Protein AF-0000000080795092 (afdb_homodimer)

Solvent-accessible surface area (backbone atoms only — not comparable to full-atom values): 24209 Å² total; per-residue (Å²): 120,69,74,40,40,60,33,46,75,53,90,75,28,34,38,23,46,44,68,48,33,51,50,39,53,77,69,64,60,52,69,70,40,74,45,41,33,27,57,44,81,33,35,39,29,36,26,28,31,68,43,79,53,93,51,36,25,40,26,39,65,74,44,75,43,69,64,90,68,82,43,47,47,40,33,35,39,35,36,25,30,43,61,60,73,54,49,52,52,36,51,48,53,39,48,62,68,59,46,49,32,38,32,41,24,69,41,87,54,29,87,44,83,81,89,72,58,64,72,56,48,49,50,46,48,55,45,22,26,60,38,65,42,24,56,47,52,52,70,43,79,43,57,67,89,66,61,66,57,78,56,27,41,32,55,32,78,78,30,80,75,40,39,52,60,58,53,52,60,71,45,61,85,42,64,48,37,33,40,35,40,46,14,75,75,34,69,40,72,67,55,49,46,49,37,56,77,66,64,43,47,40,23,18,79,26,90,55,59,55,56,56,49,52,49,54,52,38,52,50,33,40,52,33,56,77,54,40,37,49,67,59,120,69,74,39,39,59,32,45,74,54,92,75,28,33,38,23,45,44,69,47,32,53,49,39,54,76,68,64,60,53,67,70,40,76,44,42,33,27,57,44,81,31,35,38,28,35,25,28,31,68,42,79,55,92,51,37,24,41,28,39,64,76,44,74,43,69,65,92,70,79,44,48,44,39,32,35,39,36,37,25,30,43,62,62,74,54,48,52,52,35,52,46,53,38,51,62,69,61,46,48,34,38,32,41,20,70,42,86,52,28,88,44,82,83,88,70,57,63,70,56,48,50,49,45,49,53,45,23,27,60,37,66,42,23,56,46,53,55,71,42,80,43,56,66,89,66,60,67,57,80,55,27,41,32,54,33,78,78,29,82,74,37,37,53,62,58,53,51,59,73,45,62,85,41,66,48,38,34,40,35,38,45,12,76,75,34,71,40,72,67,56,49,46,50,38,57,77,66,64,44,47,38,22,18,80,26,90,55,58,55,54,54,48,52,49,54,52,40,52,50,33,38,52,32,55,77,55,39,39,49,68,59

Secondary structure (DSSP, 8-state):
---EEE-EEETTEEEE-HHHHHHHHHTT--TT-EEEEE-SSS-EEEEEEEEE-SS-EEEEEEEEE------SSEEEEEEE---HHHHHHHHHHHHHTT--EEEEE--TT--------HHHHHHHHHHHHHHT-SS--EEEE--GGG---TTEEEE-TT--SB-HHHHHHHTTT-SEEEEEE--TT---HHHHHHHHHTT-EEE---SS---HHHHHHHHHHHHHHHTTSS--/---EEE-EEETTEEEE-HHHHHHHHHTT--TT-EEEEE-SSS-EEEEEEEEE-SS-EEEEEEEEE------SSEEEEEEE---HHHHHHHHHHHHHTT--EEEEE--TT--------HHHHHHHHHHHHHHT-SS--EEEE--GGG---TTEEEE-TT--SB-HHHHHHHTTT-SEEEEEE--TT---HHHHHHHHHTT-EEE---SS---HHHHHHHHHHHHHHHTTSS--

Structure (mmCIF, N/CA/C/O backbone):
data_AF-0000000080795092-model_v1
#
loop_
_entity.id
_entity.type
_entity.pdbx_description
1 polymer 'Ribosomal RNA small subunit methyltransferase E'
#
loop_
_atom_site.group_PDB
_atom_site.id
_atom_site.type_symbol
_atom_site.label_atom_id
_atom_site.label_alt_id
_atom_site.label_comp_id
_atom_site.label_asym_id
_atom_site.label_entity_id
_atom_site.label_seq_id
_atom_site.pdbx_PDB_ins_code
_atom_site.Cartn_x
_atom_site.Cartn_y
_atom_site.Cartn_z
_atom_site.occupancy
_atom_site.B_iso_or_equiv
_atom_site.auth_seq_id
_atom_site.auth_comp_id
_atom_site.auth_asym_id
_atom_site.auth_atom_id
_atom_site.pdbx_PDB_model_num
ATOM 1 N N . MET A 1 1 ? -17.125 10.141 2.562 1 47.88 1 MET A N 1
ATOM 2 C CA . MET A 1 1 ? -15.766 10.375 3.055 1 47.88 1 MET A CA 1
ATOM 3 C C . MET A 1 1 ? -15.719 11.625 3.928 1 47.88 1 MET A C 1
ATOM 5 O O . MET A 1 1 ? -16.469 12.578 3.701 1 47.88 1 MET A O 1
ATOM 9 N N . PRO A 1 2 ? -15.18 11.492 5.121 1 53.53 2 PRO A N 1
ATOM 10 C CA . PRO A 1 2 ? -15.25 12.75 5.867 1 53.53 2 PRO A CA 1
ATOM 11 C C . PRO A 1 2 ? -14.742 13.945 5.059 1 53.53 2 PRO A C 1
ATOM 13 O O . PRO A 1 2 ? -13.836 13.805 4.238 1 53.53 2 PRO A O 1
ATOM 16 N N . ASN A 1 3 ? -15.617 14.695 4.551 1 72.06 3 ASN A N 1
ATOM 17 C CA . ASN A 1 3 ? -15.281 15.867 3.756 1 72.06 3 ASN A CA 1
ATOM 18 C C . ASN A 1 3 ? -14.633 16.953 4.609 1 72.06 3 ASN A C 1
ATOM 20 O O . ASN A 1 3 ? -15.281 17.938 4.973 1 72.06 3 ASN A O 1
ATOM 24 N N . THR A 1 4 ? -13.352 16.609 5.184 1 88.19 4 THR A N 1
ATOM 25 C CA . THR A 1 4 ? -12.633 17.609 5.957 1 88.19 4 THR A CA 1
ATOM 26 C C . THR A 1 4 ? -11.891 18.578 5.035 1 88.19 4 THR A C 1
ATOM 28 O O . THR A 1 4 ? -11.477 18.203 3.938 1 88.19 4 THR A O 1
ATOM 31 N N . PHE A 1 5 ? -11.836 19.828 5.445 1 93.88 5 PHE A N 1
ATOM 32 C CA . PHE A 1 5 ? -11.164 20.859 4.672 1 93.88 5 PHE A CA 1
ATOM 33 C C . PHE A 1 5 ? -9.891 21.328 5.371 1 93.88 5 PHE A C 1
ATOM 35 O O . PHE A 1 5 ? -9.633 20.953 6.516 1 93.88 5 PHE A O 1
ATOM 42 N N . TYR A 1 6 ? -9.078 22.031 4.648 1 95.38 6 TYR A N 1
ATOM 43 C CA . TYR A 1 6 ? -7.844 22.594 5.176 1 95.38 6 TYR A CA 1
ATOM 44 C C . TYR A 1 6 ? -7.863 24.109 5.105 1 95.38 6 TYR A C 1
ATOM 46 O O . TYR A 1 6 ? -8.188 24.688 4.062 1 95.38 6 TYR A O 1
ATOM 54 N N . GLY A 1 7 ? -7.602 24.734 6.223 1 95.62 7 GLY A N 1
ATOM 55 C CA . GLY A 1 7 ? -7.598 26.188 6.262 1 95.62 7 GLY A CA 1
ATOM 56 C C . GLY A 1 7 ? -6.578 26.766 7.23 1 95.62 7 GLY A C 1
ATOM 57 O O . GLY A 1 7 ? -5.879 26.016 7.914 1 95.62 7 GLY A O 1
ATOM 58 N N . LYS A 1 8 ? -6.449 28.047 7.16 1 95.06 8 LYS A N 1
ATOM 59 C CA . LYS A 1 8 ? -5.555 28.766 8.07 1 95.06 8 LYS A CA 1
ATOM 60 C C . LYS A 1 8 ? -6.34 29.469 9.164 1 95.06 8 LYS A C 1
ATOM 62 O O . LYS A 1 8 ? -7.309 30.188 8.883 1 95.06 8 LYS A O 1
ATOM 67 N N . LYS A 1 9 ? -5.848 29.156 10.344 1 93.69 9 LYS A N 1
ATOM 68 C CA . LYS A 1 9 ? -6.496 29.828 11.461 1 93.69 9 LYS A CA 1
ATOM 69 C C . LYS A 1 9 ? -5.988 31.266 11.602 1 93.69 9 LYS A C 1
ATOM 71 O O . LYS A 1 9 ? -4.781 31.5 11.68 1 93.69 9 LYS A O 1
ATOM 76 N N . VAL A 1 10 ? -6.859 32.156 11.516 1 91.69 10 VAL A N 1
ATOM 77 C CA . VAL A 1 10 ? -6.578 33.594 11.734 1 91.69 10 VAL A CA 1
ATOM 78 C C . VAL A 1 10 ? -7.496 34.125 12.828 1 91.69 10 VAL A C 1
ATOM 80 O O . VAL A 1 10 ? -8.688 34.344 12.602 1 91.69 10 VAL A O 1
ATOM 83 N N . ASN A 1 11 ? -6.859 34.344 13.992 1 87.19 11 ASN A N 1
ATOM 84 C CA . ASN A 1 11 ? -7.648 34.781 15.141 1 87.19 11 ASN A CA 1
ATOM 85 C C . ASN A 1 11 ? -8.719 33.75 15.508 1 87.19 11 ASN A C 1
ATOM 87 O O . ASN A 1 11 ? -8.391 32.625 15.844 1 87.19 11 ASN A O 1
ATOM 91 N N . GLU A 1 12 ? -9.961 34.094 15.438 1 88.44 12 GLU A N 1
ATOM 92 C CA . GLU A 1 12 ? -11.016 33.188 15.82 1 88.44 12 GLU A CA 1
ATOM 93 C C . GLU A 1 12 ? -11.766 32.656 14.602 1 88.44 12 GLU A C 1
ATOM 95 O O . GLU A 1 12 ? -12.867 32.094 14.727 1 88.44 12 GLU A O 1
ATOM 100 N N . GLU A 1 13 ? -11.102 32.844 13.5 1 94.62 13 GLU A N 1
ATOM 101 C CA . GLU A 1 13 ? -11.703 32.344 12.258 1 94.62 13 GLU A CA 1
ATOM 102 C C . GLU A 1 13 ? -10.734 31.469 11.484 1 94.62 13 GLU A C 1
ATOM 104 O O . GLU A 1 13 ? -9.547 31.406 11.797 1 94.62 13 GLU A O 1
ATOM 109 N N . ILE A 1 14 ? -11.344 30.672 10.633 1 96.19 14 ILE A N 1
ATOM 110 C CA . ILE A 1 14 ? -10.539 29.891 9.703 1 96.19 14 ILE A CA 1
ATOM 111 C C . ILE A 1 14 ? -10.797 30.359 8.273 1 96.19 14 ILE A C 1
ATOM 113 O O . ILE A 1 14 ? -11.953 30.562 7.879 1 96.19 14 ILE A O 1
ATOM 117 N N . ILE A 1 15 ? -9.734 30.547 7.559 1 96.75 15 ILE A N 1
ATOM 118 C CA . ILE A 1 15 ? -9.844 31.016 6.176 1 96.75 15 ILE A CA 1
ATOM 119 C C . ILE A 1 15 ? -9.414 29.891 5.23 1 96.75 15 ILE A C 1
ATOM 121 O O . ILE A 1 15 ? -8.336 29.312 5.387 1 96.75 15 ILE A O 1
ATOM 125 N N . LEU A 1 16 ? -10.242 29.547 4.355 1 96.12 16 LEU A N 1
ATOM 126 C CA . LEU A 1 16 ? -9.922 28.609 3.285 1 96.12 16 LEU A CA 1
ATOM 127 C C . LEU A 1 16 ? -9.367 29.344 2.07 1 96.12 16 LEU A C 1
ATOM 129 O O . LEU A 1 16 ? -9.898 30.375 1.672 1 96.12 16 LEU A O 1
ATOM 133 N N . ASN A 1 17 ? -8.328 28.75 1.504 1 94.06 17 ASN A N 1
ATOM 134 C CA . ASN A 1 17 ? -7.727 29.391 0.337 1 94.06 17 ASN A CA 1
ATOM 135 C C . ASN A 1 17 ? -8.531 29.109 -0.93 1 94.06 17 ASN A C 1
ATOM 137 O O . ASN A 1 17 ? -9.633 28.562 -0.865 1 94.06 17 ASN A O 1
ATOM 141 N N . GLU A 1 18 ? -8.008 29.531 -2.031 1 93.31 18 GLU A N 1
ATOM 142 C CA . GLU A 1 18 ? -8.719 29.453 -3.307 1 93.31 18 GLU A CA 1
ATOM 143 C C . GLU A 1 18 ? -9.047 28.016 -3.674 1 93.31 18 GLU A C 1
ATOM 145 O O . GLU A 1 18 ? -10.172 27.719 -4.094 1 93.31 18 GLU A O 1
ATOM 150 N N . GLU A 1 19 ? -8.086 27.203 -3.457 1 91.06 19 GLU A N 1
ATOM 151 C CA . GLU A 1 19 ? -8.281 25.797 -3.814 1 91.06 19 GLU A CA 1
ATOM 152 C C . GLU A 1 19 ? -9.367 25.141 -2.957 1 91.06 19 GLU A C 1
ATOM 154 O O . GLU A 1 19 ? -10.234 24.438 -3.473 1 91.06 19 GLU A O 1
ATOM 159 N N . GLU A 1 20 ? -9.305 25.375 -1.738 1 93.69 20 GLU A N 1
ATOM 160 C CA . GLU A 1 20 ? -10.289 24.828 -0.816 1 93.69 20 GLU A CA 1
ATOM 161 C C . GLU A 1 20 ? -11.672 25.438 -1.051 1 93.69 20 GLU A C 1
ATOM 163 O O . GLU A 1 20 ? -12.688 24.75 -0.889 1 93.69 20 GLU A O 1
ATOM 168 N N . THR A 1 21 ? -11.719 26.703 -1.382 1 93.88 21 THR A N 1
ATOM 169 C CA . THR A 1 21 ? -12.984 27.344 -1.704 1 93.88 21 THR A CA 1
ATOM 170 C C . THR A 1 21 ? -13.633 26.703 -2.926 1 93.88 21 THR A C 1
ATOM 172 O O . THR A 1 21 ? -14.836 26.453 -2.938 1 93.88 21 THR A O 1
ATOM 175 N N . ALA A 1 22 ? -12.797 26.5 -3.885 1 92.12 22 ALA A N 1
ATOM 176 C CA . ALA A 1 22 ? -13.289 25.828 -5.086 1 92.12 22 ALA A CA 1
ATOM 177 C C . ALA A 1 22 ? -13.836 24.438 -4.75 1 92.12 22 ALA A C 1
ATOM 179 O O . ALA A 1 22 ? -14.867 24.031 -5.285 1 92.12 22 ALA A O 1
ATOM 180 N N . HIS A 1 23 ? -13.102 23.828 -3.877 1 91.19 23 HIS A N 1
ATOM 181 C CA . HIS A 1 23 ? -13.539 22.516 -3.441 1 91.19 23 HIS A CA 1
ATOM 182 C C . HIS A 1 23 ? -14.875 22.594 -2.723 1 91.19 23 HIS A C 1
ATOM 184 O O . HIS A 1 23 ? -15.742 21.734 -2.918 1 91.19 23 HIS A O 1
ATOM 190 N N . LEU A 1 24 ? -15.039 23.516 -1.914 1 91.88 24 LEU A N 1
ATOM 191 C CA . LEU A 1 24 ? -16.281 23.734 -1.191 1 91.88 24 LEU A CA 1
ATOM 192 C C . LEU A 1 24 ? -17.438 23.938 -2.16 1 91.88 24 LEU A C 1
ATOM 194 O O . LEU A 1 24 ? -18.531 23.406 -1.944 1 91.88 24 LEU A O 1
ATOM 198 N N . LYS A 1 25 ? -17.219 24.672 -3.199 1 91.62 25 LYS A N 1
ATOM 199 C CA . LYS A 1 25 ? -18.234 24.953 -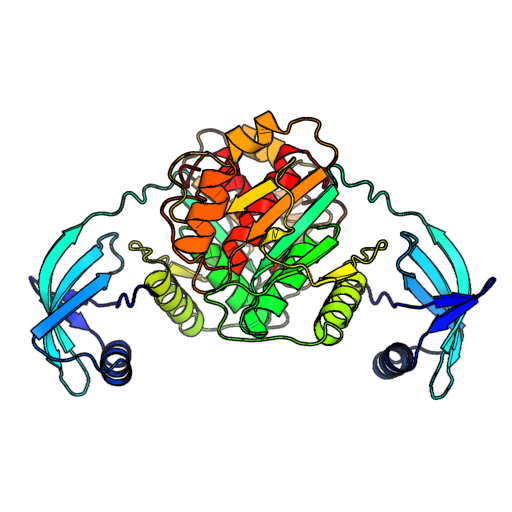4.195 1 91.62 25 LYS A CA 1
ATOM 200 C C . LYS A 1 25 ? -18.609 23.703 -4.98 1 91.62 25 LYS A C 1
ATOM 202 O O . LYS A 1 25 ? -19.797 23.453 -5.234 1 91.62 25 LYS A O 1
ATOM 207 N N . ILE A 1 26 ? -17.688 22.953 -5.312 1 89.44 26 ILE A N 1
ATOM 208 C CA . ILE A 1 26 ? -17.906 21.719 -6.07 1 89.44 26 ILE A CA 1
ATOM 209 C C . ILE A 1 26 ? -18.703 20.734 -5.234 1 89.44 26 ILE A C 1
ATOM 211 O O . ILE A 1 26 ? -19.516 19.969 -5.773 1 89.44 26 ILE A O 1
ATOM 215 N N . THR A 1 27 ? -18.438 20.812 -3.916 1 89.5 27 THR A N 1
ATOM 216 C CA . THR A 1 27 ? -19.141 19.891 -3.025 1 89.5 27 THR A CA 1
ATOM 217 C C . THR A 1 27 ? -20.453 20.5 -2.551 1 89.5 27 THR A C 1
ATOM 219 O O . THR A 1 27 ? -21.094 19.969 -1.648 1 89.5 27 THR A O 1
ATOM 222 N N . LYS A 1 28 ? -20.781 21.641 -3.094 1 90.94 28 LYS A N 1
ATOM 223 C CA . LYS A 1 28 ? -22.094 22.281 -2.943 1 90.94 28 LYS A CA 1
ATOM 224 C C . LYS A 1 28 ? -22.359 22.625 -1.484 1 90.94 28 LYS A C 1
ATOM 226 O O . LYS A 1 28 ? -23.484 22.469 -1.003 1 90.94 28 LYS A O 1
ATOM 231 N N . LYS A 1 29 ? -21.344 22.969 -0.863 1 93.38 29 LYS A N 1
ATOM 232 C CA . LYS A 1 29 ? -21.547 23.5 0.48 1 93.38 29 LYS A CA 1
ATOM 233 C C . LYS A 1 29 ? -22.125 24.906 0.429 1 93.38 29 LYS A C 1
ATOM 235 O O . LYS A 1 29 ? -21.906 25.641 -0.542 1 93.38 29 LYS A O 1
ATOM 240 N N . VAL A 1 30 ? -22.875 25.234 1.537 1 94.56 30 VAL A N 1
ATOM 241 C CA . VAL A 1 30 ? -23.516 26.531 1.536 1 94.56 30 VAL A CA 1
ATOM 242 C C . VAL A 1 30 ? -23.203 27.266 2.838 1 94.56 30 VAL A C 1
ATOM 244 O O . VAL A 1 30 ? -22.844 26.641 3.836 1 94.56 30 VAL A O 1
ATOM 247 N N . GLU A 1 31 ? -23.344 28.641 2.738 1 96.25 31 GLU A N 1
ATOM 248 C CA . GLU A 1 31 ? -23.172 29.438 3.945 1 96.25 31 GLU A CA 1
ATOM 249 C C . GLU A 1 31 ? -24.109 28.984 5.051 1 96.25 31 GLU A C 1
ATOM 251 O O . GLU A 1 31 ? -25.281 28.656 4.781 1 96.25 31 GLU A O 1
ATOM 256 N N . GLY A 1 32 ? -23.641 28.969 6.238 1 96.25 32 GLY A N 1
ATOM 257 C CA . GLY A 1 32 ? -24.438 28.5 7.359 1 96.25 32 GLY A CA 1
ATOM 258 C C . GLY A 1 32 ? -24.203 27.031 7.68 1 96.25 32 GLY A C 1
ATOM 259 O O . GLY A 1 32 ? -24.5 26.578 8.789 1 96.25 32 GLY A O 1
ATOM 260 N N . GLU A 1 33 ? -23.625 26.266 6.812 1 95.69 33 GLU A N 1
ATOM 261 C CA . GLU A 1 33 ? -23.359 24.844 7.016 1 95.69 33 GLU A CA 1
ATOM 262 C C . GLU A 1 33 ? -22.156 24.641 7.918 1 95.69 33 GLU A C 1
ATOM 264 O O . GLU A 1 33 ? -21.219 25.438 7.902 1 95.69 33 GLU A O 1
ATOM 269 N N . THR A 1 34 ? -22.25 23.609 8.711 1 95.88 34 THR A N 1
ATOM 270 C CA . THR A 1 34 ? -21.125 23.219 9.57 1 95.88 34 THR A CA 1
ATOM 271 C C . THR A 1 34 ? -20.25 22.188 8.875 1 95.88 34 THR A C 1
ATOM 273 O O . THR A 1 34 ? -20.75 21.234 8.281 1 95.88 34 THR A O 1
ATOM 276 N N . ILE A 1 35 ? -18.922 22.422 8.945 1 95.19 35 ILE A N 1
ATOM 277 C CA . ILE A 1 35 ? -17.984 21.516 8.305 1 95.19 35 ILE A CA 1
ATOM 278 C C . ILE A 1 35 ? -16.797 21.234 9.242 1 95.19 35 ILE A C 1
ATOM 280 O O . ILE A 1 35 ? -16.609 21.953 10.227 1 95.19 35 ILE A O 1
ATOM 284 N N . LYS A 1 36 ? -16.016 20.203 8.953 1 94.88 36 LYS A N 1
ATOM 285 C CA . LYS A 1 36 ? -14.797 19.875 9.672 1 94.88 36 LYS A CA 1
ATOM 286 C C . LYS A 1 36 ? -13.57 20.438 8.953 1 94.88 36 LYS A C 1
ATOM 288 O O . LYS A 1 36 ? -13.5 20.422 7.723 1 94.88 36 LYS A O 1
ATOM 293 N N . VAL A 1 37 ? -12.703 21.016 9.797 1 95.31 37 VAL A N 1
ATOM 294 C CA . VAL A 1 37 ? -11.547 21.672 9.211 1 95.31 37 VAL A CA 1
ATOM 295 C C . VAL A 1 37 ? -10.297 21.359 10.031 1 95.31 37 VAL A C 1
ATOM 297 O O . VAL A 1 37 ? -10.344 21.344 11.266 1 95.31 37 VAL A O 1
ATOM 300 N N . ILE A 1 38 ? -9.242 21.047 9.289 1 94 38 ILE A N 1
ATOM 301 C CA . ILE A 1 38 ? -7.941 20.938 9.938 1 94 38 ILE A CA 1
ATOM 302 C C . ILE A 1 38 ? -7.051 22.109 9.516 1 94 38 ILE A C 1
ATOM 304 O O . ILE A 1 38 ? -7.164 22.609 8.398 1 94 38 ILE A O 1
ATOM 308 N N . THR A 1 39 ? -6.125 22.531 10.453 1 93.62 39 THR A N 1
ATOM 309 C CA . THR A 1 39 ? -5.258 23.672 10.18 1 93.62 39 THR A CA 1
ATOM 310 C C . THR A 1 39 ? -3.789 23.25 10.188 1 93.62 39 THR A C 1
ATOM 312 O O . THR A 1 39 ? -2.896 24.078 10.016 1 93.62 39 THR A O 1
ATOM 315 N N . GLY A 1 40 ? -3.537 21.984 10.367 1 91.38 40 GLY A N 1
ATOM 316 C CA . GLY A 1 40 ? -2.186 21.453 10.273 1 91.38 40 GLY A CA 1
ATOM 317 C C . GLY A 1 40 ? -1.441 21.469 11.594 1 91.38 40 GLY A C 1
ATOM 318 O O . GLY A 1 40 ? -0.318 20.969 11.68 1 91.38 40 GLY A O 1
ATOM 319 N N . ASP A 1 41 ? -2.039 21.984 12.625 1 88.12 41 ASP A N 1
ATOM 320 C CA . ASP A 1 41 ? -1.356 22.141 13.906 1 88.12 41 ASP A CA 1
ATOM 321 C C . ASP A 1 41 ? -1.832 21.094 14.914 1 88.12 41 ASP A C 1
ATOM 323 O O . ASP A 1 41 ? -1.584 21.219 16.109 1 88.12 41 ASP A O 1
ATOM 327 N N . GLY A 1 42 ? -2.609 20.125 14.383 1 89.75 42 GLY A N 1
ATOM 328 C CA . GLY A 1 42 ? -3.006 19.016 15.25 1 89.75 42 GLY A CA 1
ATOM 329 C C . GLY A 1 42 ? -4.418 19.172 15.789 1 89.75 42 GLY A C 1
ATOM 330 O O . GLY A 1 42 ? -4.863 18.359 16.594 1 89.75 42 GLY A O 1
ATOM 331 N N . LEU A 1 43 ? -5.023 20.188 15.328 1 90.56 43 LEU A N 1
ATOM 332 C CA . LEU A 1 43 ? -6.387 20.422 15.797 1 90.56 43 LEU A CA 1
ATOM 333 C C . LEU A 1 43 ? -7.398 20.125 14.695 1 90.56 43 LEU A C 1
ATOM 335 O O . LEU A 1 43 ? -7.121 20.344 13.516 1 90.56 43 LEU A O 1
ATOM 339 N N . LEU A 1 44 ? -8.484 19.578 15.148 1 92.88 44 LEU A N 1
ATOM 340 C CA . LEU A 1 44 ? -9.656 19.375 14.297 1 92.88 44 LEU A CA 1
ATOM 341 C C . LEU A 1 44 ? -10.773 20.328 14.695 1 92.88 44 LEU A C 1
ATOM 343 O O . LEU A 1 44 ? -11.234 20.312 15.844 1 92.88 44 LEU A O 1
ATOM 347 N N . PHE A 1 45 ? -11.258 21.109 13.75 1 94.5 45 PHE A N 1
ATOM 348 C CA . PHE A 1 45 ? -12.258 22.125 14.047 1 94.5 45 PHE A CA 1
ATOM 349 C C . PHE A 1 45 ? -13.609 21.766 13.445 1 94.5 45 PHE A C 1
ATOM 351 O O . PHE A 1 45 ? -13.672 21.156 12.375 1 94.5 45 PHE A O 1
ATOM 358 N N . THR A 1 46 ? -14.562 22.031 14.242 1 95.69 46 THR A N 1
ATOM 359 C CA . THR A 1 46 ? -15.914 22.172 13.711 1 95.69 46 THR A CA 1
ATOM 360 C C . THR A 1 46 ? -16.25 23.641 13.477 1 95.69 46 THR A C 1
ATOM 362 O O . THR A 1 46 ? -16.188 24.438 14.406 1 95.69 46 THR A O 1
ATOM 365 N N . ALA A 1 47 ? -16.562 23.984 12.211 1 96.38 47 ALA A N 1
ATOM 366 C CA . ALA A 1 47 ? -16.734 25.391 11.891 1 96.38 47 ALA A CA 1
ATOM 367 C C . ALA A 1 47 ? -17.953 25.594 10.977 1 96.38 47 ALA A C 1
ATOM 369 O O . ALA A 1 47 ? -18.328 24.688 10.234 1 96.38 47 ALA A O 1
ATOM 370 N N . THR A 1 48 ? -18.453 26.734 11.055 1 96.94 48 THR A N 1
ATOM 371 C CA . THR A 1 48 ? -19.578 27.109 10.203 1 96.94 48 THR A CA 1
ATOM 372 C C . THR A 1 48 ? -19.125 28.016 9.062 1 96.94 48 THR A C 1
ATOM 374 O O . THR A 1 48 ? -18.312 28.922 9.273 1 96.94 48 THR A O 1
ATOM 377 N N . ILE A 1 49 ? -19.672 27.781 7.906 1 97 49 ILE A N 1
ATOM 378 C CA . ILE A 1 49 ? -19.359 28.625 6.758 1 97 49 ILE A CA 1
ATOM 379 C C . ILE A 1 49 ? -20.047 29.969 6.902 1 97 49 ILE A C 1
ATOM 381 O O . ILE A 1 49 ? -21.281 30.062 6.867 1 97 49 ILE A O 1
ATOM 385 N N . VAL A 1 50 ? -19.312 30.984 7.039 1 97 50 VAL A N 1
ATOM 386 C CA . VAL A 1 50 ? -19.875 32.312 7.23 1 97 50 VAL A CA 1
ATOM 387 C C . VAL A 1 50 ? -20.062 33 5.871 1 97 50 VAL A C 1
ATOM 389 O O . VAL A 1 50 ? -21.109 33.594 5.617 1 97 50 VAL A O 1
ATOM 392 N N . LYS A 1 51 ? -19.047 32.938 5.031 1 96.62 51 LYS A N 1
ATOM 393 C CA . LYS A 1 51 ? -19.078 33.594 3.729 1 96.62 51 LYS A CA 1
ATOM 394 C C . LYS A 1 51 ? -18.234 32.844 2.709 1 96.62 51 LYS A C 1
ATOM 396 O O . LYS A 1 51 ? -17.078 32.531 2.961 1 96.62 51 LYS A O 1
ATOM 401 N N . ILE A 1 52 ? -18.844 32.562 1.623 1 96.31 52 ILE A N 1
ATOM 402 C CA . ILE A 1 52 ? -18.141 31.938 0.512 1 96.31 52 ILE A CA 1
ATOM 403 C C . ILE A 1 52 ? -17.766 33 -0.526 1 96.31 52 ILE A C 1
ATOM 405 O O . ILE A 1 52 ? -18.625 33.469 -1.259 1 96.31 52 ILE A O 1
ATOM 409 N N . GLY A 1 53 ? -16.531 33.375 -0.547 1 94.06 53 GLY A N 1
ATOM 410 C CA . GLY A 1 53 ? -16.078 34.344 -1.529 1 94.06 53 GLY A CA 1
ATOM 411 C C . GLY A 1 53 ? -15.594 33.719 -2.82 1 94.06 53 GLY A C 1
ATOM 412 O O . GLY A 1 53 ? -15.727 32.5 -3.008 1 94.06 53 GLY A O 1
ATOM 413 N N . LYS A 1 54 ? -15 34.562 -3.664 1 91.19 54 LYS A N 1
ATOM 414 C CA . LYS A 1 54 ? -14.484 34.062 -4.938 1 91.19 54 LYS A CA 1
ATOM 415 C C . LYS A 1 54 ? -13.211 33.25 -4.742 1 91.19 54 LYS A C 1
ATOM 417 O O . LYS A 1 54 ? -13.039 32.188 -5.355 1 91.19 54 LYS A O 1
ATOM 422 N N . LYS A 1 55 ? -12.32 33.75 -3.838 1 93.38 55 LYS A N 1
ATOM 423 C CA . LYS A 1 55 ? -11.008 33.125 -3.717 1 93.38 55 LYS A CA 1
ATOM 424 C C . LYS A 1 55 ? -10.758 32.656 -2.291 1 93.38 55 LYS A C 1
ATOM 426 O O . LYS A 1 55 ? -9.742 32 -2.018 1 93.38 55 LYS A O 1
ATOM 431 N N . GLU A 1 56 ? -11.641 33.062 -1.43 1 95.38 56 GLU A N 1
ATOM 432 C CA . GLU A 1 56 ? -11.477 32.625 -0.041 1 95.38 56 GLU A CA 1
ATOM 433 C C . GLU A 1 56 ? -12.828 32.406 0.627 1 95.38 56 GLU A C 1
ATOM 435 O O . GLU A 1 56 ? -13.836 33 0.225 1 95.38 56 GLU A O 1
ATOM 440 N N . THR A 1 57 ? -12.852 31.578 1.529 1 96.19 57 THR A N 1
ATOM 441 C CA . THR A 1 57 ? -14.023 31.297 2.357 1 96.19 57 THR A CA 1
ATOM 442 C C . THR A 1 57 ? -13.703 31.531 3.832 1 96.19 57 THR A C 1
ATOM 444 O O . THR A 1 57 ? -12.648 31.125 4.312 1 96.19 57 THR A O 1
ATOM 447 N N . VAL A 1 58 ? -14.602 32.188 4.492 1 97.19 58 VAL A N 1
ATOM 448 C CA . VAL A 1 58 ? -14.414 32.469 5.914 1 97.19 58 VAL A CA 1
ATOM 449 C C . VAL A 1 58 ? -15.297 31.547 6.746 1 97.19 58 VAL A C 1
ATOM 451 O O . VAL A 1 58 ? -16.484 31.406 6.473 1 97.19 58 VAL A O 1
ATOM 454 N N . LEU A 1 59 ? -14.656 30.922 7.68 1 96.88 59 LEU A N 1
ATOM 455 C CA . LEU A 1 59 ? -15.367 30.031 8.586 1 96.88 59 LEU A CA 1
ATOM 456 C C . LEU A 1 59 ? -15.32 30.547 10.016 1 96.88 59 LEU A C 1
ATOM 458 O O . LEU A 1 59 ? -14.32 31.141 10.438 1 96.88 59 LEU A O 1
ATOM 462 N N . GLU A 1 60 ? -16.344 30.328 10.758 1 96.88 60 GLU A N 1
ATOM 463 C CA . GLU A 1 60 ? -16.375 30.594 12.195 1 96.88 60 GLU A CA 1
ATOM 464 C C . GLU A 1 60 ? -16.234 29.312 13 1 96.88 60 GLU A C 1
ATOM 466 O O . GLU A 1 60 ? -16.953 28.328 12.758 1 96.88 60 GLU A O 1
ATOM 471 N N . ILE A 1 61 ? -15.383 29.344 13.945 1 96.38 61 ILE A N 1
ATOM 472 C CA . ILE A 1 61 ? -15.102 28.172 14.75 1 96.38 61 ILE A CA 1
ATOM 473 C C . ILE A 1 61 ? -16.219 27.953 15.758 1 96.38 61 ILE A C 1
ATOM 475 O O . ILE A 1 61 ? -16.578 28.859 16.516 1 96.38 61 ILE A O 1
ATOM 479 N N . ILE A 1 62 ? -16.703 26.719 15.773 1 95.69 62 ILE A N 1
ATOM 480 C CA . ILE A 1 62 ? -17.75 26.328 16.719 1 95.69 62 ILE A CA 1
ATOM 481 C C . ILE A 1 62 ? -17.156 25.469 17.828 1 95.69 62 ILE A C 1
ATOM 483 O O . ILE A 1 62 ? -17.562 25.578 18.984 1 95.69 62 ILE A O 1
ATOM 487 N N . ASP A 1 63 ? -16.297 24.625 17.406 1 94.94 63 ASP A N 1
ATOM 488 C CA . ASP A 1 63 ? -15.695 23.672 18.328 1 94.94 63 ASP A CA 1
ATOM 489 C C . ASP A 1 63 ? -14.32 23.234 17.828 1 94.94 63 ASP A C 1
ATOM 491 O O . ASP A 1 63 ? -13.977 23.438 16.672 1 94.94 63 ASP A O 1
ATOM 495 N N . LYS A 1 64 ? -13.547 22.859 18.766 1 92.62 64 LYS A N 1
ATOM 496 C CA . LYS A 1 64 ? -12.242 22.297 18.422 1 92.62 64 LYS A CA 1
ATOM 497 C C . LYS A 1 64 ? -11.938 21.078 19.281 1 92.62 64 LYS A C 1
ATOM 499 O O . LYS A 1 64 ? -12.367 20.984 20.422 1 92.62 64 LYS A O 1
ATOM 504 N N . GLU A 1 65 ? -11.414 20.078 18.578 1 90.56 65 GLU A N 1
ATOM 505 C CA . GLU A 1 65 ? -10.93 18.891 19.281 1 90.56 65 GLU A CA 1
ATOM 506 C C . GLU A 1 65 ? -9.477 18.594 18.938 1 90.56 65 GLU A C 1
ATOM 508 O O . GLU A 1 65 ? -8.984 19.047 17.891 1 90.56 65 GLU A O 1
ATOM 513 N N . LYS A 1 66 ? -8.82 18.062 19.906 1 85.81 66 LYS A N 1
ATOM 514 C CA . LYS A 1 66 ? -7.457 17.578 19.688 1 85.81 66 LYS A CA 1
ATOM 515 C C . LYS A 1 66 ? -7.426 16.047 19.578 1 85.81 66 LYS A C 1
ATOM 517 O O . LYS A 1 66 ? -7.469 15.352 20.594 1 85.81 66 LYS A O 1
ATOM 522 N N . PRO A 1 67 ? -7.402 15.656 18.297 1 78.75 67 PRO A N 1
ATOM 523 C CA . PRO A 1 67 ? -7.309 14.195 18.156 1 78.75 67 PRO A CA 1
ATOM 524 C C . PRO A 1 67 ? -6.059 13.625 18.812 1 78.75 67 PRO A C 1
ATOM 526 O O . PRO A 1 67 ? -5.02 14.289 18.859 1 78.75 67 PRO A O 1
ATOM 529 N N . GLN A 1 68 ? -6.262 12.555 19.594 1 68.38 68 GLN A N 1
ATOM 530 C CA . GLN A 1 68 ? -5.109 11.875 20.172 1 68.38 68 GLN A CA 1
ATOM 531 C C . GLN A 1 68 ? -4.203 11.297 19.094 1 68.38 68 GLN A C 1
ATOM 533 O O . GLN A 1 68 ? -4.414 10.172 18.641 1 68.38 68 GLN A O 1
ATOM 538 N N . GLU A 1 69 ? -3.361 12.18 18.641 1 67.69 69 GLU A N 1
ATOM 539 C CA . GLU A 1 69 ? -2.449 11.766 17.578 1 67.69 69 GLU A CA 1
ATOM 540 C C . GLU A 1 69 ? -1.017 11.664 18.094 1 67.69 69 GLU A C 1
ATOM 542 O O . GLU A 1 69 ? -0.065 11.914 17.344 1 67.69 69 GLU A O 1
ATOM 547 N N . ASP A 1 70 ? -0.868 11.43 19.219 1 68.69 70 ASP A N 1
ATOM 548 C CA . ASP A 1 70 ? 0.493 11.289 19.734 1 68.69 70 ASP A CA 1
ATOM 549 C C . ASP A 1 70 ? 1.056 9.906 19.422 1 68.69 70 ASP A C 1
ATOM 551 O O . ASP A 1 70 ? 1.244 9.086 20.312 1 68.69 70 ASP A O 1
ATOM 555 N N . TYR A 1 71 ? 1.264 9.781 18.172 1 79.12 71 TYR A N 1
ATOM 556 C CA . TYR A 1 71 ? 1.823 8.516 17.703 1 79.12 71 TYR A CA 1
ATOM 557 C C . TYR A 1 71 ? 3.314 8.438 18.016 1 79.12 71 TYR A C 1
ATOM 559 O O . TYR A 1 71 ? 4.105 9.219 17.484 1 79.12 71 TYR A O 1
ATOM 567 N N . LYS A 1 72 ? 3.617 7.75 19.016 1 86.5 72 LYS A N 1
ATOM 568 C CA . LYS A 1 72 ? 5.023 7.504 19.328 1 86.5 72 LYS A CA 1
ATOM 569 C C . LYS A 1 72 ? 5.426 6.078 18.953 1 86.5 72 LYS A C 1
ATOM 571 O O . LYS A 1 72 ? 4.648 5.141 19.156 1 86.5 72 LYS A O 1
ATOM 576 N N . PRO A 1 73 ? 6.613 6.004 18.469 1 92.62 73 PRO A N 1
ATOM 577 C CA . PRO A 1 73 ? 7.641 6.969 18.062 1 92.62 73 PRO A CA 1
ATOM 578 C C . PRO A 1 73 ? 7.238 7.793 16.844 1 92.62 73 PRO A C 1
ATOM 580 O O . PRO A 1 73 ? 6.379 7.371 16.078 1 92.62 73 PRO A O 1
ATOM 583 N N . TYR A 1 74 ? 7.867 8.969 16.828 1 94.06 74 TYR A N 1
ATOM 584 C CA . TYR A 1 74 ? 7.754 9.789 15.625 1 94.06 74 TYR A CA 1
ATOM 585 C C . TYR A 1 74 ? 8.492 9.156 14.453 1 94.06 74 TYR A C 1
ATOM 587 O O . TYR A 1 74 ? 9.648 8.742 14.594 1 94.06 74 TYR A O 1
ATOM 595 N N . VAL A 1 75 ? 7.824 9.039 13.328 1 96.12 75 VAL A N 1
ATOM 596 C CA . VAL A 1 75 ? 8.445 8.352 12.203 1 96.12 75 VAL A CA 1
ATOM 597 C C . VAL A 1 75 ? 8.688 9.344 11.062 1 96.12 75 VAL A C 1
ATOM 599 O O . VAL A 1 75 ? 7.754 9.984 10.578 1 96.12 75 VAL A O 1
ATOM 602 N N . SER A 1 76 ? 9.93 9.5 10.664 1 97.75 76 SER A N 1
ATOM 603 C CA . SER A 1 76 ? 10.328 10.258 9.484 1 97.75 76 SER A CA 1
ATOM 604 C C . SER A 1 76 ? 10.688 9.328 8.328 1 97.75 76 SER A C 1
ATOM 606 O O . SER A 1 76 ? 11.414 8.352 8.516 1 97.75 76 SER A O 1
ATOM 608 N N . VAL A 1 77 ? 10.203 9.672 7.16 1 97.62 77 VAL A N 1
ATOM 609 C CA . VAL A 1 77 ? 10.453 8.836 5.996 1 97.62 77 VAL A CA 1
ATOM 610 C C . VAL A 1 77 ? 11.359 9.57 5.012 1 97.62 77 VAL A C 1
ATOM 612 O O . VAL A 1 77 ? 11.031 10.672 4.559 1 97.62 77 VAL A O 1
ATOM 615 N N . TYR A 1 78 ? 12.484 8.977 4.734 1 97.94 78 TYR A N 1
ATOM 616 C CA . TYR A 1 78 ? 13.422 9.43 3.713 1 97.94 78 TYR A CA 1
ATOM 617 C C . TYR A 1 78 ? 13.32 8.562 2.461 1 97.94 78 TYR A C 1
ATOM 619 O O . TYR A 1 78 ? 13.57 7.359 2.51 1 97.94 78 TYR A O 1
ATOM 627 N N . PHE A 1 79 ? 12.953 9.203 1.331 1 96.38 79 PHE A N 1
ATOM 628 C CA . PHE A 1 79 ? 12.781 8.344 0.163 1 96.38 79 PHE A CA 1
ATOM 629 C C . PHE A 1 79 ? 13.406 8.984 -1.071 1 96.38 79 PHE A C 1
ATOM 631 O O . PHE A 1 79 ? 13.453 10.211 -1.19 1 96.38 79 PHE A O 1
ATOM 638 N N . GLY A 1 80 ? 13.953 8.133 -1.913 1 96.44 80 GLY A N 1
ATOM 639 C CA . GLY A 1 80 ? 14.641 8.594 -3.109 1 96.44 80 GLY A CA 1
ATOM 640 C C . GLY A 1 80 ? 13.695 9.008 -4.219 1 96.44 80 GLY A C 1
ATOM 641 O O . GLY A 1 80 ? 12.641 8.398 -4.402 1 96.44 80 GLY A O 1
ATOM 642 N N . MET A 1 81 ? 14.148 9.961 -4.984 1 96.94 81 MET A N 1
ATOM 643 C CA . MET A 1 81 ? 13.352 10.477 -6.098 1 96.94 81 MET A CA 1
ATOM 644 C C . MET A 1 81 ? 13.047 9.367 -7.102 1 96.94 81 MET A C 1
ATOM 646 O O . MET A 1 81 ? 13.945 8.656 -7.543 1 96.94 81 MET A O 1
ATOM 650 N N . SER A 1 82 ? 11.797 9.219 -7.34 1 94.81 82 SER A N 1
ATOM 651 C CA . SER A 1 82 ? 11.281 8.266 -8.312 1 94.81 82 SER A CA 1
ATOM 652 C C . SER A 1 82 ? 10.141 8.875 -9.133 1 94.81 82 SER A C 1
ATOM 654 O O . SER A 1 82 ? 9.82 10.047 -8.977 1 94.81 82 SER A O 1
ATOM 656 N N . LYS A 1 83 ? 9.633 8.055 -10.07 1 94.06 83 LYS A N 1
ATOM 657 C CA . LYS A 1 83 ? 8.516 8.523 -10.883 1 94.06 83 LYS A CA 1
ATOM 658 C C . LYS A 1 83 ? 7.332 8.938 -10.008 1 94.06 83 LYS A C 1
ATOM 660 O O . LYS A 1 83 ? 7.09 8.344 -8.961 1 94.06 83 LYS A O 1
ATOM 665 N N . TRP A 1 84 ? 6.582 9.898 -10.461 1 94.69 84 TRP A N 1
ATOM 666 C CA . TRP A 1 84 ? 5.566 10.547 -9.648 1 94.69 84 TRP A CA 1
ATOM 667 C C . TRP A 1 84 ? 4.512 9.547 -9.188 1 94.69 84 TRP A C 1
ATOM 669 O O . TRP A 1 84 ? 4.047 9.609 -8.047 1 94.69 84 TRP A O 1
ATOM 679 N N . ASP A 1 85 ? 4.102 8.734 -10.086 1 91.75 85 ASP A N 1
ATOM 680 C CA . ASP A 1 85 ? 3.055 7.789 -9.719 1 91.75 85 ASP A CA 1
ATOM 681 C C . ASP A 1 85 ? 3.453 6.977 -8.492 1 91.75 85 ASP A C 1
ATOM 683 O O . ASP A 1 85 ? 2.629 6.73 -7.609 1 91.75 85 ASP A O 1
ATOM 687 N N . ARG A 1 86 ? 4.664 6.621 -8.414 1 89.75 86 ARG A N 1
ATOM 688 C CA . ARG A 1 86 ? 5.172 5.852 -7.289 1 89.75 86 ARG A CA 1
ATOM 689 C C . ARG A 1 86 ? 5.289 6.719 -6.039 1 89.75 86 ARG A C 1
ATOM 691 O O . ARG A 1 86 ? 4.953 6.281 -4.938 1 89.75 86 ARG A O 1
ATOM 698 N N . MET A 1 87 ? 5.801 7.867 -6.27 1 93.88 87 MET A N 1
ATOM 699 C CA . MET A 1 87 ? 5.961 8.789 -5.145 1 93.88 87 MET A CA 1
ATOM 700 C C . MET A 1 87 ? 4.605 9.172 -4.566 1 93.88 87 MET A C 1
ATOM 702 O O . MET A 1 87 ? 4.449 9.258 -3.346 1 93.88 87 MET A O 1
ATOM 706 N N . HIS A 1 88 ? 3.66 9.398 -5.453 1 95.12 88 HIS A N 1
ATOM 707 C CA . HIS A 1 88 ? 2.305 9.727 -5.027 1 95.12 88 HIS A CA 1
ATOM 708 C C . HIS A 1 88 ? 1.72 8.633 -4.145 1 95.12 88 HIS A C 1
ATOM 710 O O . HIS A 1 88 ? 1.188 8.906 -3.068 1 95.12 88 HIS A O 1
ATOM 716 N N . LEU A 1 89 ? 1.822 7.445 -4.582 1 92.44 89 LEU A N 1
ATOM 717 C CA . LEU A 1 89 ? 1.305 6.305 -3.84 1 92.44 89 LEU A CA 1
ATOM 718 C C . LEU A 1 89 ? 2 6.172 -2.49 1 92.44 89 LEU A C 1
ATOM 720 O O . LEU A 1 89 ? 1.345 5.961 -1.467 1 92.44 89 LEU A O 1
ATOM 724 N N . LEU A 1 90 ? 3.268 6.262 -2.484 1 93.44 90 LEU A N 1
ATOM 725 C CA . LEU A 1 90 ? 4.043 6.156 -1.255 1 93.44 90 LEU A CA 1
ATOM 726 C C . LEU A 1 90 ? 3.59 7.195 -0.236 1 93.44 90 LEU A C 1
ATOM 728 O O . LEU A 1 90 ? 3.332 6.867 0.923 1 93.44 90 LEU A O 1
ATOM 732 N N . LEU A 1 91 ? 3.488 8.445 -0.668 1 95.12 91 LEU A N 1
ATOM 733 C CA . LEU A 1 91 ? 3.086 9.539 0.213 1 95.12 91 LEU A CA 1
ATOM 734 C C . LEU A 1 91 ? 1.696 9.281 0.79 1 95.12 91 LEU A C 1
ATOM 736 O O . LEU A 1 91 ? 1.489 9.414 1.999 1 95.12 91 LEU A O 1
ATOM 740 N N . GLU A 1 92 ? 0.82 8.953 -0.059 1 93.38 92 GLU A N 1
ATOM 741 C CA . GLU A 1 92 ? -0.559 8.711 0.355 1 93.38 92 GLU A CA 1
ATOM 742 C C . GLU A 1 92 ? -0.628 7.641 1.441 1 93.38 92 GLU A C 1
ATOM 744 O O . GLU A 1 92 ? -1.251 7.852 2.484 1 93.38 92 GLU A O 1
ATOM 749 N N . LYS A 1 93 ? 0.02 6.551 1.208 1 92.69 93 LYS A N 1
ATOM 750 C CA . LYS A 1 93 ? -0.06 5.434 2.146 1 92.69 93 LYS A CA 1
ATOM 751 C C . LYS A 1 93 ? 0.682 5.75 3.441 1 92.69 93 LYS A C 1
ATOM 753 O O . LYS A 1 93 ? 0.247 5.355 4.523 1 92.69 93 LYS A O 1
ATOM 758 N N . MET A 1 94 ? 1.789 6.434 3.338 1 94.5 94 MET A N 1
ATOM 759 C CA . MET A 1 94 ? 2.541 6.793 4.539 1 94.5 94 MET A CA 1
ATOM 760 C C . MET A 1 94 ? 1.727 7.723 5.434 1 94.5 94 MET A C 1
ATOM 762 O O . MET A 1 94 ? 1.778 7.609 6.66 1 94.5 94 MET A O 1
ATOM 766 N N . ILE A 1 95 ? 0.99 8.625 4.828 1 92.88 95 ILE A N 1
ATOM 767 C CA . ILE A 1 95 ? 0.148 9.531 5.598 1 92.88 95 ILE A CA 1
ATOM 768 C C . ILE A 1 95 ? -0.996 8.758 6.242 1 92.88 95 ILE A C 1
ATOM 770 O O . ILE A 1 95 ? -1.298 8.953 7.422 1 92.88 95 ILE A O 1
ATOM 774 N N . GLU A 1 96 ? -1.579 7.898 5.48 1 90.31 96 GLU A N 1
ATOM 775 C CA . GLU A 1 96 ? -2.641 7.059 6.023 1 90.31 96 GLU A CA 1
ATOM 776 C C . GLU A 1 96 ? -2.156 6.27 7.234 1 90.31 96 GLU A C 1
ATOM 778 O O . GLU A 1 96 ? -2.918 6.039 8.18 1 90.31 96 GLU A O 1
ATOM 783 N N . LEU A 1 97 ? -0.912 5.891 7.137 1 90.94 97 LEU A N 1
ATOM 784 C CA . LEU A 1 97 ? -0.319 5.086 8.203 1 90.94 97 LEU A CA 1
ATOM 785 C C . LEU A 1 97 ? 0.309 5.977 9.266 1 90.94 97 LEU A C 1
ATOM 787 O O . LEU A 1 97 ? 0.978 5.484 10.18 1 90.94 97 LEU A O 1
ATOM 791 N N . ARG A 1 98 ? 0.204 7.281 9.125 1 90.94 98 ARG A N 1
ATOM 792 C CA . ARG A 1 98 ? 0.498 8.289 10.133 1 90.94 98 ARG A CA 1
ATOM 793 C C . ARG A 1 98 ? 2 8.516 10.266 1 90.94 98 ARG A C 1
ATOM 795 O O . ARG A 1 98 ? 2.516 8.68 11.375 1 90.94 98 ARG A O 1
ATOM 802 N N . ALA A 1 99 ? 2.717 8.43 9.203 1 94.25 99 ALA A N 1
ATOM 803 C CA . ALA A 1 99 ? 4.086 8.945 9.203 1 94.25 99 ALA A CA 1
ATOM 804 C C . ALA A 1 99 ? 4.117 10.438 9.516 1 94.25 99 ALA A C 1
ATOM 806 O O . ALA A 1 99 ? 3.236 11.188 9.086 1 94.25 99 ALA A O 1
ATOM 807 N N . ASN A 1 100 ? 5.172 10.859 10.141 1 94.94 100 ASN A N 1
ATOM 808 C CA . ASN A 1 100 ? 5.137 12.195 10.734 1 94.94 100 ASN A CA 1
ATOM 809 C C . ASN A 1 100 ? 5.828 13.227 9.852 1 94.94 100 ASN A C 1
ATOM 811 O O . ASN A 1 100 ? 5.512 14.414 9.914 1 94.94 100 ASN A O 1
ATOM 815 N N . SER A 1 101 ? 6.773 12.844 9.133 1 96.88 101 SER A N 1
ATOM 816 C CA . SER A 1 101 ? 7.52 13.766 8.281 1 96.88 101 SER A CA 1
ATOM 817 C C . SER A 1 101 ? 8.141 13.047 7.09 1 96.88 101 SER A C 1
ATOM 819 O O . SER A 1 101 ? 8.312 11.828 7.117 1 96.88 101 SER A O 1
ATOM 821 N N . PHE A 1 102 ? 8.469 13.883 6.051 1 98.31 102 PHE A N 1
ATOM 822 C CA . PHE A 1 102 ? 9 13.312 4.812 1 98.31 102 PHE A CA 1
ATOM 823 C C . PHE A 1 102 ? 10.234 14.078 4.355 1 98.31 102 PHE A C 1
ATOM 825 O O . PHE A 1 102 ? 10.305 15.305 4.508 1 98.31 102 PHE A O 1
ATOM 832 N N . TYR A 1 103 ? 11.102 13.344 3.826 1 98.62 103 TYR A N 1
ATOM 833 C CA . TYR A 1 103 ? 12.32 13.906 3.244 1 98.62 103 TYR A CA 1
ATOM 834 C C . TYR A 1 103 ? 12.633 13.25 1.904 1 98.62 103 TYR A C 1
ATOM 836 O O . TYR A 1 103 ? 12.68 12.023 1.8 1 98.62 103 TYR A O 1
ATOM 844 N N . LEU A 1 104 ? 12.859 14.133 0.922 1 98.31 104 LEU A N 1
ATOM 845 C CA . LEU A 1 104 ? 13.148 13.664 -0.43 1 98.31 104 LEU A CA 1
ATOM 846 C C . LEU A 1 104 ? 14.617 13.883 -0.776 1 98.31 104 LEU A C 1
ATOM 848 O O . LEU A 1 104 ? 15.141 14.984 -0.61 1 98.31 104 LEU A O 1
ATOM 852 N N . TYR A 1 105 ? 15.227 12.805 -1.231 1 97.88 105 TYR A N 1
ATOM 853 C CA . TYR A 1 105 ? 16.609 12.938 -1.662 1 97.88 105 TYR A CA 1
ATOM 854 C C . TYR A 1 105 ? 16.797 12.391 -3.072 1 97.88 105 TYR A C 1
ATOM 856 O O . TYR A 1 105 ? 16 11.57 -3.539 1 97.88 105 TYR A O 1
ATOM 864 N N . ARG A 1 106 ? 17.781 12.852 -3.73 1 97.06 106 ARG A N 1
ATOM 865 C CA . ARG A 1 106 ? 18.141 12.312 -5.039 1 97.06 106 ARG A CA 1
ATOM 866 C C . ARG A 1 106 ? 19.188 11.211 -4.918 1 97.06 106 ARG A C 1
ATOM 868 O O . ARG A 1 106 ? 20.328 11.477 -4.582 1 97.06 106 ARG A O 1
ATOM 875 N N . GLY A 1 107 ? 18.703 10.039 -5.156 1 94.62 107 GLY A N 1
ATOM 876 C CA . GLY A 1 107 ? 19.656 8.938 -5.188 1 94.62 107 GLY A CA 1
ATOM 877 C C . GLY A 1 107 ? 20.438 8.859 -6.48 1 94.62 107 GLY A C 1
ATOM 878 O O . GLY A 1 107 ? 20.078 9.508 -7.469 1 94.62 107 GLY A O 1
ATOM 879 N N . GLU A 1 108 ? 21.422 8.102 -6.496 1 95.5 108 GLU A N 1
ATOM 880 C CA . GLU A 1 108 ? 22.266 7.941 -7.676 1 95.5 108 GLU A CA 1
ATOM 881 C C . GLU A 1 108 ? 21.5 7.293 -8.82 1 95.5 108 GLU A C 1
ATOM 883 O O . GLU A 1 108 ? 21.75 7.594 -9.992 1 95.5 108 GLU A O 1
ATOM 888 N N . LYS A 1 109 ? 20.594 6.445 -8.508 1 94.06 109 LYS A N 1
ATOM 889 C CA . LYS A 1 109 ? 19.828 5.723 -9.531 1 94.06 109 LYS A CA 1
ATOM 890 C C . LYS A 1 109 ? 18.484 6.387 -9.781 1 94.06 109 LYS A C 1
ATOM 892 O O . LYS A 1 109 ? 17.609 5.801 -10.43 1 94.06 109 LYS A O 1
ATOM 897 N N . SER A 1 110 ? 18.359 7.586 -9.203 1 93.62 110 SER A N 1
ATOM 898 C CA . SER A 1 110 ? 17.141 8.344 -9.477 1 93.62 110 SER A CA 1
ATOM 899 C C . SER A 1 110 ? 17.125 8.859 -10.914 1 93.62 110 SER A C 1
ATOM 901 O O . SER A 1 110 ? 18.031 9.57 -11.328 1 93.62 110 SER A O 1
ATOM 903 N N . ASP A 1 111 ? 16.125 8.414 -11.641 1 90.69 111 ASP A N 1
ATOM 904 C CA . ASP A 1 111 ? 16.031 8.836 -13.039 1 90.69 111 ASP A CA 1
ATOM 905 C C . ASP A 1 111 ? 15.305 10.172 -13.164 1 90.69 111 ASP A C 1
ATOM 907 O O . ASP A 1 111 ? 15.141 10.695 -14.266 1 90.69 111 ASP A O 1
ATOM 911 N N . ILE A 1 112 ? 14.773 10.695 -12.094 1 94 112 ILE A N 1
ATOM 912 C CA . ILE A 1 112 ? 14.031 11.953 -12.078 1 94 112 ILE A CA 1
ATOM 913 C C . ILE A 1 112 ? 14.672 12.922 -11.086 1 94 112 ILE A C 1
ATOM 915 O O . ILE A 1 112 ? 15.219 12.5 -10.062 1 94 112 ILE A O 1
ATOM 919 N N . ASN A 1 113 ? 14.594 14.219 -11.422 1 95.44 113 ASN A N 1
ATOM 920 C CA . ASN A 1 113 ? 15.078 15.273 -10.531 1 95.44 113 ASN A CA 1
ATOM 921 C C . ASN A 1 113 ? 13.992 16.297 -10.227 1 95.44 113 ASN A C 1
ATOM 923 O O . ASN A 1 113 ? 13.703 17.172 -11.047 1 95.44 113 ASN A O 1
ATOM 927 N N . TYR A 1 114 ? 13.492 16.141 -9.07 1 96.56 114 TYR A N 1
ATOM 928 C CA . TYR A 1 114 ? 12.5 17.125 -8.648 1 96.56 114 TYR A CA 1
ATOM 929 C C . TYR A 1 114 ? 13.172 18.359 -8.07 1 96.56 114 TYR A C 1
ATOM 931 O O . TYR A 1 114 ? 14.062 18.25 -7.223 1 96.56 114 TYR A O 1
ATOM 939 N N . THR A 1 115 ? 12.633 19.531 -8.445 1 96.19 115 THR A N 1
ATOM 940 C CA . THR A 1 115 ? 13.25 20.781 -8.008 1 96.19 115 THR A CA 1
ATOM 941 C C . THR A 1 115 ? 12.328 21.531 -7.059 1 96.19 115 THR A C 1
ATOM 943 O O . THR A 1 115 ? 12.734 22.516 -6.434 1 96.19 115 THR A O 1
ATOM 946 N N . ASN A 1 116 ? 11.18 21.156 -6.98 1 96.94 116 ASN A N 1
ATOM 947 C CA . ASN A 1 116 ? 10.234 21.734 -6.035 1 96.94 116 ASN A CA 1
ATOM 948 C C . ASN A 1 116 ? 9.336 20.672 -5.402 1 96.94 116 ASN A C 1
ATOM 950 O O . ASN A 1 116 ? 9.195 19.578 -5.949 1 96.94 116 ASN A O 1
ATOM 954 N N . LEU A 1 117 ? 8.781 21.047 -4.285 1 97.69 117 LEU A N 1
ATOM 955 C CA . LEU A 1 117 ? 8.047 20.047 -3.502 1 97.69 117 LEU A CA 1
ATOM 956 C C . LEU A 1 117 ? 6.566 20.422 -3.41 1 97.69 117 LEU A C 1
ATOM 958 O O . LEU A 1 117 ? 5.824 19.828 -2.629 1 97.69 117 LEU A O 1
ATOM 962 N N . ASN A 1 118 ? 6.102 21.359 -4.176 1 96.06 118 ASN A N 1
ATOM 963 C CA . ASN A 1 118 ? 4.73 21.844 -4.086 1 96.06 118 ASN A CA 1
ATOM 964 C C . ASN A 1 118 ? 3.721 20.719 -4.316 1 96.06 118 ASN A C 1
ATOM 966 O O . ASN A 1 118 ? 2.762 20.578 -3.559 1 96.06 118 ASN A O 1
ATOM 970 N N . LYS A 1 119 ? 3.943 19.969 -5.402 1 96.38 119 LYS A N 1
ATOM 971 C CA . LYS A 1 119 ? 3.049 18.859 -5.719 1 96.38 119 LYS A CA 1
ATOM 972 C C . LYS A 1 119 ? 3.01 17.844 -4.586 1 96.38 119 LYS A C 1
ATOM 974 O O . LYS A 1 119 ? 1.952 17.281 -4.281 1 96.38 119 LYS A O 1
ATOM 979 N N . PHE A 1 120 ? 4.141 17.656 -3.973 1 97.81 120 PHE A N 1
ATOM 980 C CA . PHE A 1 120 ? 4.25 16.719 -2.861 1 97.81 120 PHE A CA 1
ATOM 981 C C . PHE A 1 120 ? 3.461 17.203 -1.655 1 97.81 120 PHE A C 1
ATOM 983 O O . PHE A 1 120 ? 2.66 16.469 -1.084 1 97.81 120 PHE A O 1
ATOM 990 N N . GLN A 1 121 ? 3.68 18.391 -1.332 1 97 121 GLN A N 1
ATOM 991 C CA . GLN A 1 121 ? 2.998 18.969 -0.178 1 97 121 GLN A CA 1
ATOM 992 C C . GLN A 1 121 ? 1.488 19 -0.398 1 97 121 GLN A C 1
ATOM 994 O O . GLN A 1 121 ? 0.713 18.781 0.535 1 97 121 GLN A O 1
ATOM 999 N N . ARG A 1 122 ? 1.087 19.297 -1.528 1 94.81 122 ARG A N 1
ATOM 1000 C CA . ARG A 1 122 ? -0.334 19.281 -1.859 1 94.81 122 ARG A CA 1
ATOM 1001 C C . ARG A 1 122 ? -0.932 17.891 -1.646 1 94.81 122 ARG A C 1
ATOM 1003 O O . ARG A 1 122 ? -2.033 17.766 -1.108 1 94.81 122 ARG A O 1
ATOM 1010 N N . THR A 1 123 ? -0.219 16.922 -2.127 1 95.69 123 THR A N 1
ATOM 1011 C CA . THR A 1 123 ? -0.662 15.555 -1.938 1 95.69 123 THR A CA 1
ATOM 1012 C C . THR A 1 123 ? -0.792 15.227 -0.454 1 95.69 123 THR A C 1
ATOM 1014 O O . THR A 1 123 ? -1.77 14.602 -0.034 1 95.69 123 THR A O 1
ATOM 1017 N N . ILE A 1 124 ? 0.145 15.68 0.319 1 96.5 124 ILE A N 1
ATOM 1018 C CA . ILE A 1 124 ? 0.155 15.445 1.759 1 96.5 124 ILE A CA 1
ATOM 1019 C C . ILE A 1 124 ? -1.067 16.109 2.398 1 96.5 124 ILE A C 1
ATOM 1021 O O . ILE A 1 124 ? -1.769 15.477 3.195 1 96.5 124 ILE A O 1
ATOM 1025 N N . ILE A 1 125 ? -1.321 17.266 2.027 1 93.94 125 ILE A N 1
ATOM 1026 C CA . ILE A 1 125 ? -2.453 18.016 2.568 1 93.94 125 ILE A CA 1
ATOM 1027 C C . ILE A 1 125 ? -3.756 17.312 2.203 1 93.94 125 ILE A C 1
ATOM 1029 O O . ILE A 1 125 ? -4.605 17.078 3.066 1 93.94 125 ILE A O 1
ATOM 1033 N N . GLU A 1 126 ? -3.92 16.984 0.976 1 92.81 126 GLU A N 1
ATOM 1034 C CA . GLU A 1 126 ? -5.137 16.328 0.499 1 92.81 126 GLU A CA 1
ATOM 1035 C C . GLU A 1 126 ? -5.379 15.008 1.228 1 92.81 126 GLU A C 1
ATOM 1037 O O . GLU A 1 126 ? -6.504 14.727 1.648 1 92.81 126 GLU A O 1
ATOM 1042 N N . THR A 1 127 ? -4.348 14.281 1.316 1 91.69 127 THR A N 1
ATOM 1043 C CA . THR A 1 127 ? -4.488 13 1.995 1 91.69 127 THR A CA 1
ATOM 1044 C C . THR A 1 127 ? -4.781 13.203 3.479 1 91.69 127 THR A C 1
ATOM 1046 O O . THR A 1 127 ? -5.574 12.461 4.066 1 91.69 127 THR A O 1
ATOM 1049 N N . SER A 1 128 ? -4.152 14.148 4.062 1 91.75 128 SER A N 1
ATOM 1050 C CA . SER A 1 128 ? -4.395 14.453 5.469 1 91.75 128 SER A CA 1
ATOM 1051 C C . SER A 1 128 ? -5.848 14.844 5.711 1 91.75 128 SER A C 1
ATOM 1053 O O . SER A 1 128 ? -6.441 14.445 6.711 1 91.75 128 SER A O 1
ATOM 1055 N N . LYS A 1 129 ? -6.395 15.578 4.801 1 90.75 129 LYS A N 1
ATOM 1056 C CA . LYS A 1 129 ? -7.805 15.938 4.883 1 90.75 129 LYS A CA 1
ATOM 1057 C C . LYS A 1 129 ? -8.695 14.703 4.828 1 90.75 129 LYS A C 1
ATOM 1059 O O . LYS A 1 129 ? -9.602 14.539 5.648 1 90.75 129 LYS A O 1
ATOM 1064 N N . GLN A 1 130 ? -8.367 13.859 3.947 1 84.69 130 GLN A N 1
ATOM 1065 C CA . GLN A 1 130 ? -9.18 12.672 3.711 1 84.69 130 GLN A CA 1
ATOM 1066 C C . GLN A 1 130 ? -9.094 11.711 4.891 1 84.69 130 GLN A C 1
ATOM 1068 O O . GLN A 1 130 ? -10.055 10.992 5.18 1 84.69 130 GLN A O 1
ATOM 1073 N N . THR A 1 131 ? -8.023 11.758 5.57 1 84.06 131 THR A N 1
ATOM 1074 C CA . THR A 1 131 ? -7.82 10.805 6.66 1 84.06 131 THR A CA 1
ATOM 1075 C C . THR A 1 131 ? -7.941 11.5 8.016 1 84.06 131 THR A C 1
ATOM 1077 O O . THR A 1 131 ? -7.785 10.867 9.055 1 84.06 131 THR A O 1
ATOM 1080 N N . VAL A 1 132 ? -8.133 12.758 8.008 1 86.88 132 VAL A N 1
ATOM 1081 C CA . VAL A 1 132 ? -8.289 13.586 9.195 1 86.88 132 VAL A CA 1
ATOM 1082 C C . VAL A 1 132 ? -7.027 13.516 10.047 1 86.88 132 VAL A C 1
ATOM 1084 O O . VAL A 1 132 ? -7.098 13.266 11.258 1 86.88 132 VAL A O 1
ATOM 1087 N N . PHE A 1 133 ? -5.965 13.617 9.406 1 88.31 133 PHE A N 1
ATOM 1088 C CA . PHE A 1 133 ? -4.684 13.773 10.078 1 88.31 133 PHE A CA 1
ATOM 1089 C C . PHE A 1 133 ? -4.41 15.234 10.398 1 88.31 133 PHE A C 1
ATOM 1091 O O . PHE A 1 133 ? -3.893 15.977 9.555 1 88.31 133 PHE A O 1
ATOM 1098 N N . ALA A 1 134 ? -4.645 15.594 11.625 1 90.38 134 ALA A N 1
ATOM 1099 C CA . ALA A 1 134 ? -4.719 17 11.984 1 90.38 134 ALA A CA 1
ATOM 1100 C C . ALA A 1 134 ? -3.33 17.641 12.008 1 90.38 134 ALA A C 1
ATOM 1102 O O . ALA A 1 134 ? -3.193 18.859 11.867 1 90.38 134 ALA A O 1
ATOM 1103 N N . HIS A 1 135 ? -2.348 16.859 12.328 1 91.75 135 HIS A N 1
ATOM 1104 C CA . HIS A 1 135 ? -0.966 17.297 12.172 1 91.75 135 HIS A CA 1
ATOM 1105 C C . HIS A 1 135 ? -0.452 17.016 10.766 1 91.75 135 HIS A C 1
ATOM 1107 O O . HIS A 1 135 ? 0.027 15.906 10.484 1 91.75 135 HIS A O 1
ATOM 1113 N N . ILE A 1 136 ? -0.531 17.938 9.914 1 93.56 136 ILE A N 1
ATOM 1114 C CA . ILE A 1 136 ? -0.164 17.719 8.516 1 93.56 136 ILE A CA 1
ATOM 1115 C C . ILE A 1 136 ? 1.354 17.625 8.391 1 93.56 136 ILE A C 1
ATOM 1117 O O . ILE A 1 136 ? 2.072 18.578 8.695 1 93.56 136 ILE A O 1
ATOM 1121 N N . PRO A 1 137 ? 1.85 16.547 7.965 1 96 137 PRO A N 1
ATOM 1122 C CA . PRO A 1 137 ? 3.297 16.375 7.812 1 96 137 PRO A CA 1
ATOM 1123 C C . PRO A 1 137 ? 3.893 17.344 6.793 1 96 137 PRO A C 1
ATOM 1125 O O . PRO A 1 137 ? 3.184 17.828 5.906 1 96 137 PRO A O 1
ATOM 1128 N N . GLN A 1 138 ? 5.121 17.562 6.969 1 96.88 138 GLN A N 1
ATOM 1129 C CA . GLN A 1 138 ? 5.875 18.375 6.023 1 96.88 138 GLN A CA 1
ATOM 1130 C C . GLN A 1 138 ? 6.852 17.531 5.219 1 96.88 138 GLN A C 1
ATOM 1132 O O . GLN A 1 138 ? 7.23 16.438 5.648 1 96.88 138 GLN A O 1
ATOM 1137 N N . ILE A 1 139 ? 7.184 18.047 4.051 1 98.25 139 ILE A N 1
ATOM 1138 C CA . ILE A 1 139 ? 8.195 17.375 3.234 1 98.25 139 ILE A CA 1
ATOM 1139 C C . ILE A 1 139 ? 9.312 18.375 2.893 1 98.25 139 ILE A C 1
ATOM 1141 O O . ILE A 1 139 ? 9.047 19.531 2.588 1 98.25 139 ILE A O 1
ATOM 1145 N N . ASN A 1 140 ? 10.523 17.906 2.984 1 98.5 140 ASN A N 1
ATOM 1146 C CA . ASN A 1 140 ? 11.703 18.703 2.666 1 98.5 140 ASN A CA 1
ATOM 1147 C C . ASN A 1 140 ? 12.703 17.922 1.821 1 98.5 140 ASN A C 1
ATOM 1149 O O . ASN A 1 140 ? 12.703 16.688 1.837 1 98.5 140 ASN A O 1
ATOM 1153 N N . PHE A 1 141 ? 13.477 18.703 1.076 1 98.44 141 PHE A N 1
ATOM 1154 C CA . PHE A 1 141 ? 14.625 18.078 0.429 1 98.44 141 PHE A CA 1
ATOM 1155 C C . PHE A 1 141 ? 15.711 17.75 1.448 1 98.44 141 PHE A C 1
ATOM 1157 O O . PHE A 1 141 ? 15.844 18.438 2.467 1 98.44 141 PHE A O 1
ATOM 1164 N N . VAL A 1 142 ? 16.406 16.766 1.196 1 98.19 142 VAL A N 1
ATOM 1165 C CA . VAL A 1 142 ? 17.578 16.438 1.994 1 98.19 142 VAL A CA 1
ATOM 1166 C C . VAL A 1 142 ? 18.672 15.828 1.1 1 98.19 142 VAL A C 1
ATOM 1168 O O . VAL A 1 142 ? 18.359 15.164 0.11 1 98.19 142 VAL A O 1
ATOM 1171 N N . GLN A 1 143 ? 19.844 16.156 1.397 1 97.31 143 GLN A N 1
ATOM 1172 C CA . GLN A 1 143 ? 20.938 15.477 0.711 1 97.31 143 GLN A CA 1
ATOM 1173 C C . GLN A 1 143 ? 21.141 14.062 1.255 1 97.31 143 GLN A C 1
ATOM 1175 O O . GLN A 1 143 ? 21 13.836 2.457 1 97.31 143 GLN A O 1
ATOM 1180 N N . PHE A 1 144 ? 21.516 13.203 0.334 1 97.06 144 PHE A N 1
ATOM 1181 C CA . PHE A 1 144 ? 21.672 11.805 0.698 1 97.06 144 PHE A CA 1
ATOM 1182 C C . PHE A 1 144 ? 22.625 11.664 1.888 1 97.06 144 PHE A C 1
ATOM 1184 O O . PHE A 1 144 ? 22.328 10.938 2.84 1 97.06 144 PHE A O 1
ATOM 1191 N N . GLU A 1 145 ? 23.688 12.438 1.929 1 95.62 145 GLU A N 1
ATOM 1192 C CA . GLU A 1 145 ? 24.719 12.32 2.943 1 95.62 145 GLU A CA 1
ATOM 1193 C C . GLU A 1 145 ? 24.266 12.906 4.277 1 95.62 145 GLU A C 1
ATOM 1195 O O . GLU A 1 145 ? 24.906 12.688 5.309 1 95.62 145 GLU A O 1
ATOM 1200 N N . GLU A 1 146 ? 23.109 13.57 4.285 1 96.56 146 GLU A N 1
ATOM 1201 C CA . GLU A 1 146 ? 22.609 14.227 5.492 1 96.56 146 GLU A CA 1
ATOM 1202 C C . GLU A 1 146 ? 21.594 13.352 6.219 1 96.56 146 GLU A C 1
ATOM 1204 O O . GLU A 1 146 ? 21.109 13.711 7.285 1 96.56 146 GLU A O 1
ATOM 1209 N N . ILE A 1 147 ? 21.266 12.211 5.684 1 96.62 147 ILE A N 1
ATOM 1210 C CA . ILE A 1 147 ? 20.391 11.273 6.367 1 96.62 147 ILE A CA 1
ATOM 1211 C C . ILE A 1 147 ? 21 10.852 7.699 1 96.62 147 ILE A C 1
ATOM 1213 O O . ILE A 1 147 ? 22.156 10.398 7.738 1 96.62 147 ILE A O 1
ATOM 1217 N N . PRO A 1 148 ? 20.281 11.008 8.719 1 95.94 148 PRO A N 1
ATOM 1218 C CA . PRO A 1 148 ? 20.859 10.688 10.023 1 95.94 148 PRO A CA 1
ATOM 1219 C C . PRO A 1 148 ? 21.062 9.188 10.234 1 95.94 148 PRO A C 1
ATOM 1221 O O . PRO A 1 148 ? 20.266 8.383 9.75 1 95.94 148 PRO A O 1
ATOM 1224 N N . LYS A 1 149 ? 22.047 8.812 11.016 1 93.5 149 LYS A N 1
ATOM 1225 C CA . LYS A 1 149 ? 22.312 7.414 11.32 1 93.5 149 LYS A CA 1
ATOM 1226 C C . LYS A 1 149 ? 21.5 6.938 12.516 1 93.5 149 LYS A C 1
ATOM 1228 O O . LYS A 1 149 ? 20.938 5.84 12.492 1 93.5 149 LYS A O 1
ATOM 1233 N N . LYS A 1 150 ? 21.422 7.852 13.492 1 92.94 150 LYS A N 1
ATOM 1234 C CA . LYS A 1 150 ? 20.75 7.488 14.734 1 92.94 150 LYS A CA 1
ATOM 1235 C C . LYS A 1 150 ? 19.266 7.184 14.5 1 92.94 150 LYS A C 1
ATOM 1237 O O . LYS A 1 150 ? 18.578 7.953 13.836 1 92.94 150 LYS A O 1
ATOM 1242 N N . ASP A 1 151 ? 18.797 5.969 14.992 1 94.12 151 ASP A N 1
ATOM 1243 C CA . ASP A 1 151 ? 17.391 5.547 14.953 1 94.12 151 ASP A CA 1
ATOM 1244 C C . ASP A 1 151 ? 16.906 5.391 13.516 1 94.12 151 ASP A C 1
ATOM 1246 O O . ASP A 1 151 ? 15.75 5.68 13.211 1 94.12 151 ASP A O 1
ATOM 1250 N N . THR A 1 152 ? 17.859 5.082 12.625 1 95 152 THR A N 1
ATOM 1251 C CA . THR A 1 152 ? 17.531 4.988 11.203 1 95 152 THR A CA 1
ATOM 1252 C C . THR A 1 152 ? 17.547 3.535 10.742 1 95 152 THR A C 1
ATOM 1254 O O . THR A 1 152 ? 18.453 2.777 11.07 1 95 152 THR A O 1
ATOM 1257 N N . ILE A 1 153 ? 16.531 3.178 10.023 1 92.12 153 ILE A N 1
ATOM 1258 C CA . ILE A 1 153 ? 16.422 1.88 9.359 1 92.12 153 ILE A CA 1
ATOM 1259 C C . ILE A 1 153 ? 16.453 2.066 7.848 1 92.12 153 ILE A C 1
ATOM 1261 O O . ILE A 1 153 ? 15.625 2.797 7.289 1 92.12 153 ILE A O 1
ATOM 1265 N N . VAL A 1 154 ? 17.422 1.427 7.191 1 92.62 154 VAL A N 1
ATOM 1266 C CA . VAL A 1 154 ? 17.531 1.479 5.738 1 92.62 154 VAL A CA 1
ATOM 1267 C C . VAL A 1 154 ? 16.953 0.207 5.129 1 92.62 154 VAL A C 1
ATOM 1269 O O . VAL A 1 154 ? 17.375 -0.901 5.453 1 92.62 154 VAL A O 1
ATOM 1272 N N . LEU A 1 155 ? 15.945 0.416 4.285 1 88.94 155 LEU A N 1
ATOM 1273 C CA . LEU A 1 155 ? 15.344 -0.734 3.615 1 88.94 155 LEU A CA 1
ATOM 1274 C C . LEU A 1 155 ? 16.109 -1.079 2.342 1 88.94 155 LEU A C 1
ATOM 1276 O O . LEU A 1 155 ? 16.156 -0.278 1.407 1 88.94 155 LEU A O 1
ATOM 1280 N N . ASP A 1 156 ? 16.734 -2.229 2.33 1 81.62 156 ASP A N 1
ATOM 1281 C CA . ASP A 1 156 ? 17.5 -2.66 1.17 1 81.62 156 ASP A CA 1
ATOM 1282 C C . ASP A 1 156 ? 17.328 -4.156 0.918 1 81.62 156 ASP A C 1
ATOM 1284 O O . ASP A 1 156 ? 17.438 -4.965 1.842 1 81.62 156 ASP A O 1
ATOM 1288 N N . LEU A 1 157 ? 17.016 -4.508 -0.283 1 65.75 157 LEU A N 1
ATOM 1289 C CA . LEU A 1 157 ? 16.844 -5.902 -0.67 1 65.75 157 LEU A CA 1
ATOM 1290 C C . LEU A 1 157 ? 18.078 -6.723 -0.342 1 65.75 157 LEU A C 1
ATOM 1292 O O . LEU A 1 157 ? 17.969 -7.898 0.019 1 65.75 157 LEU A O 1
ATOM 1296 N N . ASP A 1 158 ? 19.125 -6.125 -0.586 1 63.41 158 ASP A N 1
ATOM 1297 C CA . ASP A 1 158 ? 20.375 -6.84 -0.389 1 63.41 158 ASP A CA 1
ATOM 1298 C C . ASP A 1 158 ? 20.844 -6.746 1.062 1 63.41 158 ASP A C 1
ATOM 1300 O O . ASP A 1 158 ? 21.969 -7.121 1.384 1 63.41 158 ASP A O 1
ATOM 1304 N N . GLY A 1 159 ? 20.016 -6.254 1.771 1 56.91 159 GLY A N 1
ATOM 1305 C CA . GLY A 1 159 ? 20.422 -6.098 3.156 1 56.91 159 GLY A CA 1
ATOM 1306 C C . GLY A 1 159 ? 20.641 -7.422 3.861 1 56.91 159 GLY A C 1
ATOM 1307 O O . GLY A 1 159 ? 19.859 -8.359 3.707 1 56.91 159 GLY A O 1
ATOM 1308 N N . THR A 1 160 ? 21.844 -7.875 3.953 1 56.09 160 THR A N 1
ATOM 1309 C CA . THR A 1 160 ? 22.312 -9.156 4.465 1 56.09 160 THR A CA 1
ATOM 1310 C C . THR A 1 160 ? 21.953 -9.312 5.941 1 56.09 160 THR A C 1
ATOM 1312 O O . THR A 1 160 ? 22.031 -10.414 6.496 1 56.09 160 THR A O 1
ATOM 1315 N N . ASN A 1 161 ? 21.703 -8.352 6.613 1 57 161 ASN A N 1
ATOM 1316 C CA . ASN A 1 161 ? 22.062 -8.594 8.008 1 57 161 ASN A CA 1
ATOM 1317 C C . ASN A 1 161 ? 20.828 -8.719 8.898 1 57 161 ASN A C 1
ATOM 1319 O O . ASN A 1 161 ? 20.781 -9.562 9.789 1 57 161 ASN A O 1
ATOM 1323 N N . ASP A 1 162 ? 19.875 -7.566 8.977 1 63.66 162 ASP A N 1
ATOM 1324 C CA . ASP A 1 162 ? 19.047 -7.43 10.172 1 63.66 162 ASP A CA 1
ATOM 1325 C C . ASP A 1 162 ? 17.578 -7.66 9.852 1 63.66 162 ASP A C 1
ATOM 1327 O O . ASP A 1 162 ? 17.141 -7.422 8.727 1 63.66 162 ASP A O 1
ATOM 1331 N N . ASN A 1 163 ? 17.016 -8.523 10.672 1 73.81 163 ASN A N 1
ATOM 1332 C CA . ASN A 1 163 ? 15.562 -8.695 10.711 1 73.81 163 ASN A CA 1
ATOM 1333 C C . ASN A 1 163 ? 14.859 -7.457 11.266 1 73.81 163 ASN A C 1
ATOM 1335 O O . ASN A 1 163 ? 15.312 -6.879 12.258 1 73.81 163 ASN A O 1
ATOM 1339 N N . LEU A 1 164 ? 13.906 -6.945 10.492 1 82.5 164 LEU A N 1
ATOM 1340 C CA . LEU A 1 164 ? 13.188 -5.742 10.891 1 82.5 164 LEU A CA 1
ATOM 1341 C C . LEU A 1 164 ? 12.711 -5.852 12.336 1 82.5 164 LEU A C 1
ATOM 1343 O O . LEU A 1 164 ? 12.836 -4.902 13.109 1 82.5 164 LEU A O 1
ATOM 1347 N N . GLY A 1 165 ? 12.25 -7.008 12.695 1 83.62 165 GLY A N 1
ATOM 1348 C CA . GLY A 1 165 ? 11.789 -7.219 14.055 1 83.62 165 GLY A CA 1
ATOM 1349 C C . GLY A 1 165 ? 12.875 -6.996 15.094 1 83.62 165 GLY A C 1
ATOM 1350 O O . GLY A 1 165 ? 12.641 -6.371 16.125 1 83.62 165 GLY A O 1
ATOM 1351 N N . LYS A 1 166 ? 14 -7.52 14.797 1 84.38 166 LYS A N 1
ATOM 1352 C CA . LYS A 1 166 ? 15.125 -7.371 15.711 1 84.38 166 LYS A CA 1
ATOM 1353 C C . LYS A 1 166 ? 15.547 -5.906 15.836 1 84.38 166 LYS A C 1
ATOM 1355 O O . LYS A 1 166 ? 15.781 -5.418 16.938 1 84.38 166 LYS A O 1
ATOM 1360 N N . VAL A 1 167 ? 15.57 -5.27 14.727 1 87.38 167 VAL A N 1
ATOM 1361 C CA . VAL A 1 167 ? 15.984 -3.869 14.719 1 87.38 167 VAL A CA 1
ATOM 1362 C C . VAL A 1 167 ? 14.984 -3.027 15.508 1 87.38 167 VAL A C 1
ATOM 1364 O O . VAL A 1 167 ? 15.375 -2.156 16.281 1 87.38 167 VAL A O 1
ATOM 1367 N N . LEU A 1 168 ? 13.773 -3.307 15.328 1 88.88 168 LEU A N 1
ATOM 1368 C CA . LEU A 1 168 ? 12.734 -2.541 16 1 88.88 168 LEU A CA 1
ATOM 1369 C C . LEU A 1 168 ? 12.781 -2.775 17.516 1 88.88 168 LEU A C 1
ATOM 1371 O O . LEU A 1 168 ? 12.516 -1.858 18.297 1 88.88 168 LEU A O 1
ATOM 1375 N N . LYS A 1 169 ? 13.086 -3.967 17.906 1 87.12 169 LYS A N 1
ATOM 1376 C CA . LYS A 1 169 ? 13.227 -4.266 19.328 1 87.12 169 LYS A CA 1
ATOM 1377 C C . LYS A 1 169 ? 14.383 -3.486 19.938 1 87.12 169 LYS A C 1
ATOM 1379 O O . LYS A 1 169 ? 14.297 -3.029 21.078 1 87.12 169 LYS A O 1
ATOM 1384 N N . GLU A 1 170 ? 15.398 -3.357 19.109 1 87.44 170 GLU A N 1
ATOM 1385 C CA . GLU A 1 170 ? 16.562 -2.609 19.578 1 87.44 170 GLU A CA 1
ATOM 1386 C C . GLU A 1 170 ? 16.25 -1.127 19.734 1 87.44 170 GLU A C 1
ATOM 1388 O O . GLU A 1 170 ? 16.875 -0.43 20.531 1 87.44 170 GLU A O 1
ATOM 1393 N N . LEU A 1 171 ? 15.266 -0.725 19 1 88.38 171 LEU A N 1
ATOM 1394 C CA . LEU A 1 171 ? 14.891 0.686 19.031 1 88.38 171 LEU A CA 1
ATOM 1395 C C . LEU A 1 171 ? 13.734 0.918 20 1 88.38 171 LEU A C 1
ATOM 1397 O O . LEU A 1 171 ? 13.117 1.986 20 1 88.38 171 LEU A O 1
ATOM 1401 N N . LYS A 1 172 ? 13.484 -0.101 20.766 1 85.12 172 LYS A N 1
ATOM 1402 C CA . LYS A 1 172 ? 12.391 0.037 21.719 1 85.12 172 LYS A CA 1
ATOM 1403 C C . LYS A 1 172 ? 12.602 1.243 22.641 1 85.12 172 LYS A C 1
ATOM 1405 O O . LYS A 1 172 ? 13.68 1.415 23.203 1 85.12 172 LYS A O 1
ATOM 1410 N N . GLY A 1 173 ? 11.602 2.047 22.656 1 82.94 173 GLY A N 1
ATOM 1411 C CA . GLY A 1 173 ? 11.68 3.225 23.5 1 82.94 173 GLY A CA 1
ATOM 1412 C C . GLY A 1 173 ? 12.141 4.465 22.766 1 82.94 173 GLY A C 1
ATOM 1413 O O . GLY A 1 173 ? 12.102 5.57 23.312 1 82.94 173 GLY A O 1
ATOM 1414 N N . ALA A 1 174 ? 12.555 4.219 21.562 1 87.12 174 ALA A N 1
ATOM 1415 C CA . ALA A 1 174 ? 12.961 5.37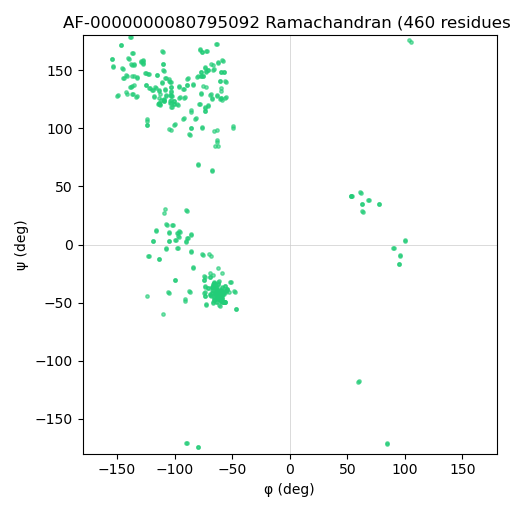1 20.766 1 87.12 174 ALA A CA 1
ATOM 1416 C C . ALA A 1 174 ? 11.797 6.34 20.578 1 87.12 174 ALA A C 1
ATOM 1418 O O . ALA A 1 174 ? 10.648 5.914 20.422 1 87.12 174 ALA A O 1
ATOM 1419 N N . GLN A 1 175 ? 12.195 7.512 20.656 1 90.38 175 GLN A N 1
ATOM 1420 C CA . GLN A 1 175 ? 11.188 8.547 20.469 1 90.38 175 GLN A CA 1
ATOM 1421 C C . GLN A 1 175 ? 10.969 8.844 19 1 90.38 175 GLN A C 1
ATOM 1423 O O . GLN A 1 175 ? 9.953 9.422 18.609 1 90.38 175 GLN A O 1
ATOM 1428 N N . LYS A 1 176 ? 12.008 8.422 18.266 1 94.56 176 LYS A N 1
ATOM 1429 C CA . LYS A 1 176 ? 11.969 8.688 16.844 1 94.56 176 LYS A CA 1
ATOM 1430 C C . LYS A 1 176 ? 12.539 7.512 16.047 1 94.56 176 LYS A C 1
ATOM 1432 O O . LYS A 1 176 ? 13.453 6.828 16.5 1 94.56 176 LYS A O 1
ATOM 1437 N N . ILE A 1 177 ? 11.992 7.254 14.883 1 95.69 177 ILE A N 1
ATOM 1438 C CA . ILE A 1 177 ? 12.5 6.281 13.93 1 95.69 177 ILE A CA 1
ATOM 1439 C C . ILE A 1 177 ? 12.547 6.898 12.531 1 95.69 177 ILE A C 1
ATOM 1441 O O . ILE A 1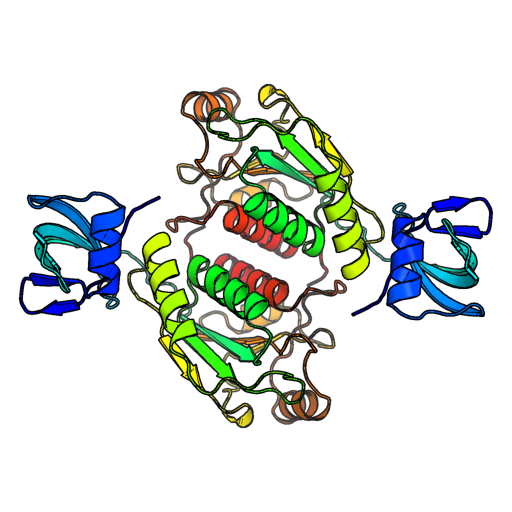 177 ? 11.586 7.555 12.109 1 95.69 177 ILE A O 1
ATOM 1445 N N . ASN A 1 178 ? 13.711 6.812 11.898 1 97.19 178 ASN A N 1
ATOM 1446 C CA . ASN A 1 178 ? 13.859 7.227 10.508 1 97.19 178 ASN A CA 1
ATOM 1447 C C . ASN A 1 178 ? 13.852 6.027 9.562 1 97.19 178 ASN A C 1
ATOM 1449 O O . ASN A 1 178 ? 14.609 5.078 9.75 1 97.19 178 ASN A O 1
ATOM 1453 N N . LEU A 1 179 ? 12.969 6.074 8.656 1 95.56 179 LEU A N 1
ATOM 1454 C CA . LEU A 1 179 ? 12.875 5.039 7.637 1 95.56 179 LEU A CA 1
ATOM 1455 C C . LEU A 1 179 ? 13.438 5.531 6.309 1 95.56 179 LEU A C 1
ATOM 1457 O O . LEU A 1 179 ? 12.953 6.516 5.746 1 95.56 179 LEU A O 1
ATOM 1461 N N . VAL A 1 180 ? 14.438 4.844 5.785 1 96.25 180 VAL A N 1
ATOM 1462 C CA . VAL A 1 180 ? 15.07 5.227 4.527 1 96.25 180 VAL A CA 1
ATOM 1463 C C . VAL A 1 180 ? 14.703 4.223 3.438 1 96.25 180 VAL A C 1
ATOM 1465 O O . VAL A 1 180 ? 14.953 3.021 3.586 1 96.25 180 VAL A O 1
ATOM 1468 N N . VAL A 1 181 ? 14.133 4.719 2.387 1 93.5 181 VAL A N 1
ATOM 1469 C CA . VAL A 1 181 ? 13.711 3.914 1.245 1 93.5 181 VAL A CA 1
ATOM 1470 C C . VAL A 1 181 ? 14.445 4.371 -0.012 1 93.5 181 VAL A C 1
ATOM 1472 O O . VAL A 1 181 ? 14.484 5.566 -0.316 1 93.5 181 VAL A O 1
ATOM 1475 N N . GLY A 1 182 ? 14.969 3.479 -0.752 1 92.62 182 GLY A N 1
ATOM 1476 C CA . GLY A 1 182 ? 15.672 3.822 -1.979 1 92.62 182 GLY A CA 1
ATOM 1477 C C . GLY A 1 182 ? 14.734 4.172 -3.121 1 92.62 182 GLY A C 1
ATOM 1478 O O . GLY A 1 182 ? 13.531 3.949 -3.031 1 92.62 182 GLY A O 1
ATOM 1479 N N . PRO A 1 183 ? 15.383 4.781 -4.164 1 92.12 183 PRO A N 1
ATOM 1480 C CA . PRO A 1 183 ? 14.57 5.012 -5.363 1 92.12 183 PRO A CA 1
ATOM 1481 C C . PRO A 1 183 ? 14.094 3.715 -6.012 1 92.12 183 PRO A C 1
ATOM 1483 O O . PRO A 1 183 ? 14.438 2.625 -5.543 1 92.12 183 PRO A O 1
ATOM 1486 N N . GLU A 1 184 ? 13.234 3.824 -6.996 1 85.88 184 GLU A N 1
ATOM 1487 C CA . GLU A 1 184 ? 12.625 2.682 -7.668 1 85.88 184 GLU A CA 1
ATOM 1488 C C . GLU A 1 184 ? 13.68 1.678 -8.125 1 85.88 184 GLU A C 1
ATOM 1490 O O . GLU A 1 184 ? 13.453 0.467 -8.078 1 85.88 184 GLU A O 1
ATOM 1495 N N . TYR A 1 185 ? 14.844 2.074 -8.484 1 84.88 185 TYR A N 1
ATOM 1496 C CA . TYR A 1 185 ? 15.883 1.186 -8.984 1 84.88 185 TYR A CA 1
ATOM 1497 C C . TYR A 1 185 ? 16.844 0.784 -7.875 1 84.88 185 TYR A C 1
ATOM 1499 O O . TYR A 1 185 ? 17.891 0.172 -8.141 1 84.88 185 TYR A O 1
ATOM 1507 N N . GLY A 1 186 ? 16.516 1.182 -6.668 1 88.94 186 GLY A N 1
ATOM 1508 C CA . GLY A 1 186 ? 17.312 0.78 -5.523 1 88.94 186 GLY A CA 1
ATOM 1509 C C . GLY A 1 186 ? 18.516 1.677 -5.289 1 88.94 186 GLY A C 1
ATOM 1510 O O . GLY A 1 186 ? 18.625 2.748 -5.887 1 88.94 186 GLY A O 1
ATOM 1511 N N . PHE A 1 187 ? 19.359 1.214 -4.348 1 92.19 187 PHE A N 1
ATOM 1512 C CA . PHE A 1 187 ? 20.562 1.957 -3.988 1 92.19 187 PHE A CA 1
ATOM 1513 C C . PHE A 1 187 ? 21.719 1.564 -4.883 1 92.19 187 PHE A C 1
ATOM 1515 O O . PHE A 1 187 ? 21.859 0.397 -5.254 1 92.19 187 PHE A O 1
ATOM 1522 N N . SER A 1 188 ? 22.547 2.547 -5.207 1 94.31 188 SER A N 1
ATOM 1523 C CA . SER A 1 188 ? 23.781 2.252 -5.918 1 94.31 188 SER A CA 1
ATOM 1524 C C . SER A 1 188 ? 24.797 1.584 -5 1 94.31 188 SER A C 1
ATOM 1526 O O . SER A 1 188 ? 24.609 1.544 -3.781 1 94.31 188 SER A O 1
ATOM 1528 N N . LYS A 1 189 ? 25.828 1.037 -5.645 1 93.94 189 LYS A N 1
ATOM 1529 C CA . LYS A 1 189 ? 26.922 0.451 -4.855 1 93.94 189 LYS A CA 1
ATOM 1530 C C . LYS A 1 189 ? 27.531 1.483 -3.92 1 93.94 189 LYS A C 1
ATOM 1532 O O . LYS A 1 189 ? 27.828 1.184 -2.76 1 93.94 189 LYS A O 1
ATOM 1537 N N . ARG A 1 190 ? 27.734 2.672 -4.391 1 94.69 190 ARG A N 1
ATOM 1538 C CA . ARG A 1 190 ? 28.312 3.752 -3.588 1 94.69 190 ARG A CA 1
ATOM 1539 C C . ARG A 1 190 ? 27.422 4.066 -2.385 1 94.69 190 ARG A C 1
ATOM 1541 O O . ARG A 1 190 ? 27.922 4.27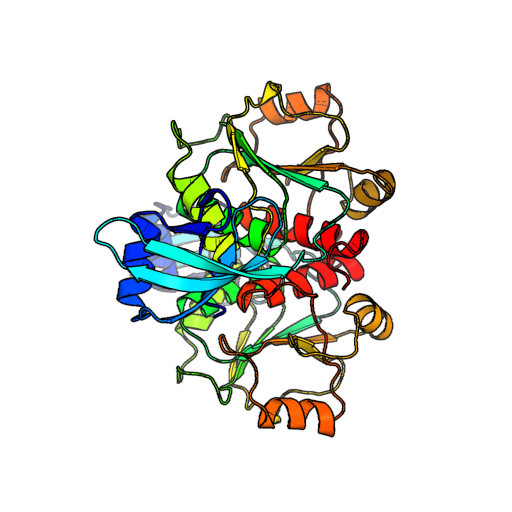 -1.277 1 94.69 190 ARG A O 1
ATOM 1548 N N . GLU A 1 191 ? 26.172 4.176 -2.602 1 95.19 191 GLU A N 1
ATOM 1549 C CA . GLU A 1 191 ? 25.234 4.473 -1.531 1 95.19 191 GLU A CA 1
ATOM 1550 C C . GLU A 1 191 ? 25.203 3.354 -0.492 1 95.19 191 GLU A C 1
ATOM 1552 O O . GLU A 1 191 ? 25.156 3.619 0.71 1 95.19 191 GLU A O 1
ATOM 1557 N N . LYS A 1 192 ? 25.203 2.119 -0.976 1 92.75 192 LYS A N 1
ATOM 1558 C CA . LYS A 1 192 ? 25.266 0.979 -0.067 1 92.75 192 LYS A CA 1
ATOM 1559 C C . LYS A 1 192 ? 26.547 0.991 0.758 1 92.75 192 LYS A C 1
ATOM 1561 O O . LYS A 1 192 ? 26.531 0.689 1.952 1 92.75 192 LYS 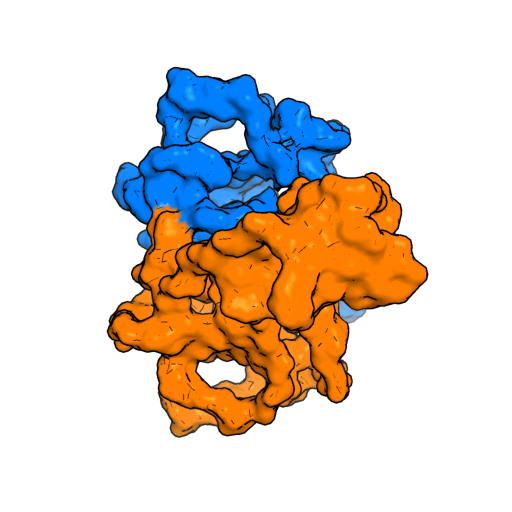A O 1
ATOM 1566 N N . ASP A 1 193 ? 27.625 1.323 0.109 1 93.69 193 ASP A N 1
ATOM 1567 C CA . ASP A 1 193 ? 28.906 1.445 0.803 1 93.69 193 ASP A CA 1
ATOM 1568 C C . ASP A 1 193 ? 28.844 2.533 1.873 1 93.69 193 ASP A C 1
ATOM 1570 O O . ASP A 1 193 ? 29.406 2.377 2.955 1 93.69 193 ASP A O 1
ATOM 1574 N N . PHE A 1 194 ? 28.219 3.574 1.513 1 94.75 194 PHE A N 1
ATOM 1575 C CA . PHE A 1 194 ? 28.047 4.66 2.471 1 94.75 194 PHE A CA 1
ATOM 1576 C C . PHE A 1 194 ? 27.328 4.168 3.721 1 94.75 194 PHE A C 1
ATOM 1578 O O . PHE A 1 194 ? 27.75 4.449 4.84 1 94.75 194 PHE A O 1
ATOM 1585 N N . PHE A 1 195 ? 26.203 3.447 3.555 1 93.38 195 PHE A N 1
ATOM 1586 C CA . PHE A 1 195 ? 25.453 2.914 4.684 1 93.38 195 PHE A CA 1
ATOM 1587 C C . PHE A 1 195 ? 26.312 1.962 5.508 1 93.38 195 PHE A C 1
ATOM 1589 O O . PHE A 1 195 ? 26.297 2.016 6.738 1 93.38 195 PHE A O 1
ATOM 1596 N N . SER A 1 196 ? 27 1.147 4.777 1 91.19 196 SER A N 1
ATOM 1597 C CA . SER A 1 196 ? 27.828 0.152 5.434 1 91.19 196 SER A CA 1
ATOM 1598 C C . SER A 1 196 ? 28.969 0.812 6.207 1 91.19 196 SER A C 1
ATOM 1600 O O . SER A 1 196 ? 29.188 0.519 7.383 1 91.19 196 SER A O 1
ATOM 1602 N N . THR A 1 197 ? 29.672 1.736 5.598 1 93.5 197 THR A N 1
ATOM 1603 C CA . THR A 1 197 ? 30.828 2.418 6.184 1 93.5 197 THR A CA 1
ATOM 1604 C C . THR A 1 197 ? 30.406 3.209 7.422 1 93.5 197 THR A C 1
ATOM 1606 O O . THR A 1 197 ? 31.156 3.305 8.391 1 93.5 197 THR A O 1
ATOM 1609 N N . ASN A 1 198 ? 29.219 3.688 7.395 1 93.69 198 ASN A N 1
ATOM 1610 C CA . ASN A 1 198 ? 28.75 4.512 8.5 1 93.69 198 ASN A CA 1
ATOM 1611 C C . ASN A 1 198 ? 27.891 3.705 9.477 1 93.69 198 ASN A C 1
ATOM 1613 O O . ASN A 1 198 ? 27.234 4.277 10.344 1 93.69 198 ASN A O 1
ATOM 1617 N N . GLU A 1 199 ? 27.75 2.445 9.266 1 90.69 199 GLU A N 1
ATOM 1618 C CA . GLU A 1 199 ? 27.156 1.491 10.195 1 90.69 199 GLU A CA 1
ATOM 1619 C C . GLU A 1 199 ? 25.656 1.744 10.344 1 90.69 199 GLU A C 1
ATOM 1621 O O . GLU A 1 199 ? 25.125 1.745 11.453 1 90.69 199 GLU A O 1
ATOM 1626 N N . PHE A 1 200 ? 25.047 2.078 9.305 1 91.69 200 PHE A N 1
ATOM 1627 C CA . PHE A 1 200 ? 23.578 2.143 9.289 1 91.69 200 PHE A CA 1
ATOM 1628 C C . PHE A 1 200 ? 22.984 0.756 9.469 1 91.69 200 PHE A C 1
ATOM 1630 O O . PHE A 1 200 ? 23.594 -0.25 9.125 1 91.69 200 PHE A O 1
ATOM 1637 N N . LYS A 1 201 ? 21.812 0.714 10.047 1 88.81 201 LYS A N 1
ATOM 1638 C CA . LYS A 1 201 ? 21.062 -0.541 10.094 1 88.81 201 LYS A CA 1
ATOM 1639 C C . LYS A 1 201 ? 20.312 -0.782 8.789 1 88.81 201 LYS A C 1
ATOM 1641 O O . LYS A 1 201 ? 19.344 -0.083 8.492 1 88.81 201 LYS A O 1
ATOM 1646 N N . THR A 1 202 ? 20.766 -1.737 8 1 88.5 202 THR A N 1
ATOM 1647 C CA . THR A 1 202 ? 20.125 -2.092 6.738 1 88.5 202 THR A CA 1
ATOM 1648 C C . THR A 1 202 ? 19.312 -3.375 6.883 1 88.5 202 THR A C 1
ATOM 1650 O O . THR A 1 202 ? 19.828 -4.402 7.328 1 88.5 202 THR A O 1
ATOM 1653 N N . VAL A 1 203 ? 18.047 -3.229 6.523 1 83.88 203 VAL A N 1
ATOM 1654 C CA . VAL A 1 203 ? 17.141 -4.348 6.758 1 83.88 203 VAL A CA 1
ATOM 1655 C C . VAL A 1 203 ? 16.609 -4.863 5.426 1 83.88 203 VAL A C 1
ATOM 1657 O O . VAL A 1 203 ? 16.297 -4.078 4.527 1 83.88 203 VAL A O 1
ATOM 1660 N N . ASN A 1 204 ? 16.641 -6.145 5.375 1 76.06 204 ASN A N 1
ATOM 1661 C CA . ASN A 1 204 ? 15.992 -6.816 4.258 1 76.06 204 ASN A CA 1
ATOM 1662 C C . ASN A 1 204 ? 14.578 -7.254 4.613 1 76.06 204 ASN A C 1
ATOM 1664 O O . ASN A 1 204 ? 14.336 -7.773 5.703 1 76.06 204 ASN A O 1
ATOM 1668 N N . LEU A 1 205 ? 13.602 -6.859 3.775 1 68.19 205 LEU A N 1
ATOM 1669 C CA . LEU A 1 205 ? 12.211 -7.168 4.086 1 68.19 205 LEU A CA 1
ATOM 1670 C C . LEU A 1 205 ? 11.805 -8.516 3.492 1 68.19 205 LEU A C 1
ATOM 1672 O O . LEU A 1 205 ? 10.625 -8.742 3.209 1 68.19 205 LEU A O 1
ATOM 1676 N N . GLY A 1 206 ? 12.742 -9.414 3.357 1 60.62 206 GLY A N 1
ATOM 1677 C CA . GLY A 1 206 ? 12.445 -10.773 2.959 1 60.62 206 GLY A CA 1
ATOM 1678 C C . GLY A 1 206 ? 12.781 -11.062 1.508 1 60.62 206 GLY A C 1
ATOM 1679 O O . GLY A 1 206 ? 13.375 -10.227 0.827 1 60.62 206 GLY A O 1
ATOM 1680 N N . LYS A 1 207 ? 12.602 -12.297 1.146 1 56 207 LYS A N 1
ATOM 1681 C CA . LYS A 1 207 ? 13.031 -12.844 -0.138 1 56 207 LYS A CA 1
ATOM 1682 C C . LYS A 1 207 ? 12.18 -12.297 -1.279 1 56 207 LYS A C 1
ATOM 1684 O O . LYS A 1 207 ? 12.5 -12.5 -2.453 1 56 207 LYS A O 1
ATOM 1689 N N . SER A 1 208 ? 11.117 -11.57 -0.847 1 53.75 208 SER A N 1
ATOM 1690 C CA . SER A 1 208 ? 10.242 -11.117 -1.925 1 53.75 208 SER A CA 1
ATOM 1691 C C . SER A 1 208 ? 10.648 -9.727 -2.412 1 53.75 208 SER A C 1
ATOM 1693 O O . SER A 1 208 ? 11.156 -8.914 -1.636 1 53.75 208 SER A O 1
ATOM 1695 N N . ILE A 1 209 ? 10.852 -9.641 -3.674 1 58.03 209 ILE A N 1
ATOM 1696 C CA . ILE A 1 209 ? 11.125 -8.359 -4.312 1 58.03 209 ILE A CA 1
ATOM 1697 C C . ILE A 1 209 ? 9.914 -7.438 -4.156 1 58.03 209 ILE A C 1
ATOM 1699 O O . ILE A 1 209 ? 8.883 -7.641 -4.801 1 58.03 209 ILE A O 1
ATOM 1703 N N . PHE A 1 210 ? 9.922 -6.715 -3.119 1 62.56 210 PHE A N 1
ATOM 1704 C CA . PHE A 1 210 ? 8.875 -5.707 -2.992 1 62.56 210 PHE A CA 1
ATOM 1705 C C . PHE A 1 210 ? 9.156 -4.52 -3.908 1 62.56 210 PHE A C 1
ATOM 1707 O O . PHE A 1 210 ? 10.312 -4.184 -4.164 1 62.56 210 PHE A O 1
ATOM 1714 N N . ARG A 1 211 ? 8.133 -4.164 -4.492 1 69.31 211 ARG A N 1
ATOM 1715 C CA . ARG A 1 211 ? 8.227 -2.859 -5.141 1 69.31 211 ARG A CA 1
ATOM 1716 C C . ARG A 1 211 ? 8.562 -1.769 -4.125 1 69.31 211 ARG A C 1
ATOM 1718 O O . ARG A 1 211 ? 8.328 -1.933 -2.928 1 69.31 211 ARG A O 1
ATOM 1725 N N . PHE A 1 212 ? 9.086 -0.688 -4.578 1 70.56 212 PHE A N 1
ATOM 1726 C CA . PHE A 1 212 ? 9.547 0.477 -3.834 1 70.56 212 PHE A CA 1
ATOM 1727 C C . PHE A 1 212 ? 8.516 0.9 -2.795 1 70.56 212 PHE A C 1
ATOM 1729 O O . PHE A 1 212 ? 8.805 0.928 -1.599 1 70.56 212 PHE A O 1
ATOM 1736 N N . GLU A 1 213 ? 7.324 1.154 -3.129 1 81.12 213 GLU A N 1
ATOM 1737 C CA . GLU A 1 213 ? 6.301 1.703 -2.248 1 81.12 213 GLU A CA 1
ATOM 1738 C C . GLU A 1 213 ? 5.797 0.65 -1.265 1 81.12 213 GLU A C 1
ATOM 1740 O O . GLU A 1 213 ? 5.477 0.968 -0.116 1 81.12 213 GLU A O 1
ATOM 1745 N N . THR A 1 214 ? 5.879 -0.598 -1.651 1 86.19 214 THR A N 1
ATOM 1746 C CA . THR A 1 214 ? 5.371 -1.673 -0.807 1 86.19 214 THR A CA 1
ATOM 1747 C C . THR A 1 214 ? 6.297 -1.914 0.381 1 86.19 214 THR A C 1
ATOM 1749 O O . THR A 1 214 ? 5.836 -2.201 1.487 1 86.19 214 THR A O 1
ATOM 1752 N N . SER A 1 215 ? 7.586 -1.766 0.138 1 87.62 215 SER A N 1
ATOM 1753 C CA . SER A 1 215 ? 8.539 -1.932 1.229 1 87.62 215 SER A CA 1
ATOM 1754 C C . SER A 1 215 ? 8.305 -0.902 2.33 1 87.62 215 SER A C 1
ATOM 1756 O O . SER A 1 215 ? 8.344 -1.233 3.516 1 87.62 215 SER A O 1
ATOM 1758 N N . ALA A 1 216 ? 8.07 0.332 1.92 1 90.5 216 ALA A N 1
ATOM 1759 C CA . ALA A 1 216 ? 7.805 1.402 2.879 1 90.5 216 ALA A CA 1
ATOM 1760 C C . ALA A 1 216 ? 6.516 1.142 3.648 1 90.5 216 ALA A C 1
ATOM 1762 O O . ALA A 1 216 ? 6.473 1.29 4.871 1 90.5 216 ALA A O 1
ATOM 1763 N N . ILE A 1 217 ? 5.504 0.78 2.916 1 91.56 217 ILE A N 1
ATOM 1764 C CA . ILE A 1 217 ? 4.203 0.507 3.518 1 91.56 217 ILE A CA 1
ATOM 1765 C C . ILE A 1 217 ? 4.324 -0.644 4.516 1 91.56 217 ILE A C 1
ATOM 1767 O O . ILE A 1 217 ? 3.797 -0.569 5.625 1 91.56 217 ILE A O 1
ATOM 1771 N N . TYR A 1 218 ? 5.043 -1.656 4.102 1 90.19 218 TYR A N 1
ATOM 1772 C CA . TYR A 1 218 ? 5.262 -2.826 4.945 1 90.19 218 TYR A CA 1
ATOM 1773 C C . TYR A 1 218 ? 5.984 -2.443 6.23 1 90.19 218 TYR A C 1
ATOM 1775 O O . TYR A 1 218 ? 5.535 -2.783 7.328 1 90.19 218 TYR A O 1
ATOM 1783 N N . ALA A 1 219 ? 7.059 -1.786 6.125 1 91.12 219 ALA A N 1
ATOM 1784 C CA . ALA A 1 219 ? 7.855 -1.384 7.281 1 91.12 219 ALA A CA 1
ATOM 1785 C C . ALA A 1 219 ? 7.047 -0.487 8.219 1 91.12 219 ALA A C 1
ATOM 1787 O O . ALA A 1 219 ? 7.062 -0.679 9.438 1 91.12 219 ALA A O 1
ATOM 1788 N N . MET A 1 220 ? 6.344 0.48 7.652 1 92.69 220 MET A N 1
ATOM 1789 C CA . MET A 1 220 ? 5.539 1.402 8.453 1 92.69 220 MET A CA 1
ATOM 1790 C C . MET A 1 220 ? 4.43 0.659 9.188 1 92.69 220 MET A C 1
ATOM 1792 O O . MET A 1 220 ? 4.117 0.981 10.336 1 92.69 220 MET A O 1
ATOM 1796 N N . SER A 1 221 ? 3.811 -0.28 8.508 1 91.44 221 SER A N 1
ATOM 1797 C CA . SER A 1 221 ? 2.766 -1.09 9.125 1 91.44 221 SER A CA 1
ATOM 1798 C C . SER A 1 221 ? 3.295 -1.84 10.344 1 91.44 221 SER A C 1
ATOM 1800 O O . SER A 1 221 ? 2.65 -1.864 11.398 1 91.44 221 SER A O 1
ATOM 1802 N N . ILE A 1 222 ? 4.445 -2.387 10.219 1 90.25 222 ILE A N 1
ATOM 1803 C CA . ILE A 1 222 ? 5.051 -3.166 11.289 1 90.25 222 ILE A CA 1
ATOM 1804 C C . ILE A 1 222 ? 5.438 -2.244 12.445 1 90.25 222 ILE A C 1
ATOM 1806 O O . ILE A 1 222 ? 5.258 -2.592 13.617 1 90.25 222 ILE A O 1
ATOM 1810 N N . ILE A 1 223 ? 5.996 -1.112 12.148 1 91.81 223 ILE A N 1
ATOM 1811 C CA . ILE A 1 223 ? 6.34 -0.132 13.172 1 91.81 223 ILE A CA 1
ATOM 1812 C C . ILE A 1 223 ? 5.094 0.244 13.969 1 91.81 223 ILE A C 1
ATOM 1814 O O . ILE A 1 223 ? 5.113 0.244 15.203 1 91.81 223 ILE A O 1
ATOM 1818 N N . ASN A 1 224 ? 4.031 0.58 13.234 1 90 224 ASN A N 1
ATOM 1819 C CA . ASN A 1 224 ? 2.773 0.924 13.891 1 90 224 ASN A CA 1
ATOM 1820 C C . ASN A 1 224 ? 2.293 -0.201 14.805 1 90 224 ASN A C 1
ATOM 1822 O O . ASN A 1 224 ? 1.835 0.053 15.922 1 90 224 ASN A O 1
ATOM 1826 N N . TYR A 1 225 ? 2.451 -1.404 14.344 1 87.88 225 TYR A N 1
ATOM 1827 C CA . TYR A 1 225 ? 1.993 -2.576 15.078 1 87.88 225 TYR A CA 1
ATOM 1828 C C . TYR A 1 225 ? 2.881 -2.842 16.297 1 87.88 225 TYR A C 1
ATOM 1830 O O . TYR A 1 225 ? 2.387 -2.988 17.406 1 87.88 225 TYR A O 1
ATOM 1838 N N . GLU A 1 226 ? 4.164 -2.898 16.078 1 87.81 226 GLU A N 1
ATOM 1839 C CA . GLU A 1 226 ? 5.125 -3.242 17.125 1 87.81 226 GLU A CA 1
ATOM 1840 C C . GLU A 1 226 ? 5.094 -2.223 18.25 1 87.81 226 GLU A C 1
ATOM 1842 O O . GLU A 1 226 ? 5.227 -2.586 19.422 1 87.81 226 GLU A O 1
ATOM 1847 N N . TYR A 1 227 ? 4.855 -0.987 17.969 1 88.94 227 TYR A N 1
ATOM 1848 C CA . TYR A 1 227 ? 4.91 0.063 18.984 1 88.94 227 TYR A CA 1
ATOM 1849 C C . TYR A 1 227 ? 3.506 0.512 19.375 1 88.94 227 TYR A C 1
ATOM 1851 O O . TYR A 1 227 ? 3.344 1.498 20.094 1 88.94 227 TYR A O 1
ATOM 1859 N N . ASN A 1 228 ? 2.467 -0.168 18.781 1 84.06 228 ASN A N 1
ATOM 1860 C CA . ASN A 1 228 ? 1.07 0.137 19.078 1 84.06 228 ASN A CA 1
ATOM 1861 C C . ASN A 1 228 ? 0.767 1.619 18.875 1 84.06 228 ASN A C 1
ATOM 1863 O O . ASN A 1 228 ? 0.177 2.258 19.75 1 84.06 228 ASN A O 1
ATOM 1867 N N . ARG A 1 229 ? 1.308 2.125 17.812 1 82.06 229 ARG A N 1
ATOM 1868 C CA . ARG A 1 229 ? 1.161 3.553 17.547 1 82.06 229 ARG A CA 1
ATOM 1869 C C . ARG A 1 229 ? -0.293 3.91 17.25 1 82.06 229 ARG A C 1
ATOM 1871 O O . ARG A 1 229 ? -0.738 5.02 17.562 1 82.06 229 ARG A O 1
ATOM 1878 N N . LEU A 1 230 ? -0.945 2.928 16.594 1 73.12 230 LEU A N 1
ATOM 1879 C CA . LEU A 1 230 ? -2.311 3.193 16.141 1 73.12 230 LEU A CA 1
ATOM 1880 C C . LEU A 1 230 ? -3.32 2.523 17.078 1 73.12 230 LEU A C 1
ATOM 1882 O O . LEU A 1 230 ? -4.527 2.584 16.828 1 73.12 230 LEU A O 1
ATOM 1886 N N . PHE A 1 231 ? -2.873 2.186 18.141 1 58.72 231 PHE A N 1
ATOM 1887 C CA . PHE A 1 231 ? -3.682 1.598 19.203 1 58.72 231 PHE A CA 1
ATOM 1888 C C . PHE A 1 231 ? -4.461 0.393 18.688 1 58.72 231 PHE A C 1
ATOM 1890 O O . PHE A 1 231 ? -5.688 0.358 18.781 1 58.72 231 PHE A O 1
ATOM 1897 N N . ILE A 1 232 ? -3.82 -0.343 17.953 1 60.31 232 ILE A N 1
ATOM 1898 C CA . ILE A 1 232 ? -4.438 -1.539 17.391 1 60.31 232 ILE A CA 1
ATOM 1899 C C . ILE A 1 232 ? -3.912 -2.779 18.109 1 60.31 232 ILE A C 1
ATOM 1901 O O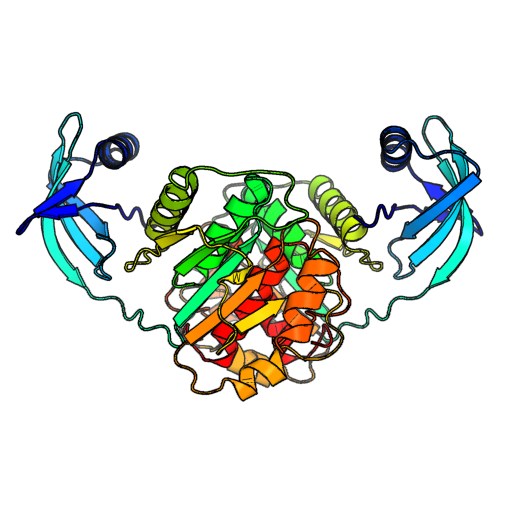 . ILE A 1 232 ? -2.768 -2.801 18.562 1 60.31 232 ILE A O 1
ATOM 1905 N N . MET B 1 1 ? 13.852 -4.723 -13.586 1 48.06 1 MET B N 1
ATOM 1906 C CA . MET B 1 1 ? 12.805 -5.527 -12.953 1 48.06 1 MET B CA 1
ATOM 1907 C C . MET B 1 1 ? 12.875 -6.977 -13.422 1 48.06 1 MET B C 1
ATOM 1909 O O . MET B 1 1 ? 13.242 -7.246 -14.57 1 48.06 1 MET B O 1
ATOM 1913 N N . PRO B 1 2 ? 12.922 -7.883 -12.477 1 53.81 2 PRO B N 1
ATOM 1914 C CA . PRO B 1 2 ? 13.031 -9.219 -13.062 1 53.81 2 PRO B CA 1
ATOM 1915 C C . PRO B 1 2 ? 12 -9.469 -14.164 1 53.81 2 PRO B C 1
ATOM 1917 O O . PRO B 1 2 ? 10.891 -8.953 -14.102 1 53.81 2 PRO B O 1
ATOM 1920 N N . ASN B 1 3 ? 12.398 -9.367 -15.352 1 71.94 3 ASN B N 1
ATOM 1921 C CA . ASN B 1 3 ? 11.523 -9.594 -16.5 1 71.94 3 ASN B CA 1
ATOM 1922 C C . ASN B 1 3 ? 11.102 -11.055 -16.594 1 71.94 3 ASN B C 1
ATOM 1924 O O . ASN B 1 3 ? 11.602 -11.789 -17.453 1 71.94 3 ASN B O 1
ATOM 1928 N N . THR B 1 4 ? 10.312 -11.547 -15.492 1 88.5 4 THR B N 1
ATOM 1929 C CA . THR B 1 4 ? 9.812 -12.914 -15.547 1 88.5 4 THR B CA 1
ATOM 1930 C C . THR B 1 4 ? 8.562 -13.008 -16.422 1 88.5 4 THR B C 1
ATOM 1932 O O . THR B 1 4 ? 7.801 -12.039 -16.516 1 88.5 4 THR B O 1
ATOM 1935 N N . PHE B 1 5 ? 8.422 -14.117 -17.125 1 94.06 5 PHE B N 1
ATOM 1936 C CA . PHE B 1 5 ? 7.285 -14.344 -18 1 94.06 5 PHE B CA 1
ATOM 1937 C C . PHE B 1 5 ? 6.371 -15.422 -17.438 1 94.06 5 PHE B C 1
ATOM 1939 O O . PHE B 1 5 ? 6.727 -16.094 -16.469 1 94.06 5 PHE B O 1
ATOM 1946 N N . TYR B 1 6 ? 5.199 -15.5 -17.969 1 95.5 6 TYR B N 1
ATOM 1947 C CA . TYR B 1 6 ? 4.227 -16.516 -17.578 1 95.5 6 TYR B CA 1
ATOM 1948 C C . TYR B 1 6 ? 3.891 -17.422 -18.766 1 95.5 6 TYR B C 1
ATOM 1950 O O . TYR B 1 6 ? 3.605 -16.938 -19.859 1 95.5 6 TYR B O 1
ATOM 1958 N N . GLY B 1 7 ? 4.008 -18.703 -18.531 1 95.62 7 GLY B N 1
ATOM 1959 C CA . GLY B 1 7 ? 3.715 -19.656 -19.594 1 95.62 7 GLY B CA 1
ATOM 1960 C C . GLY B 1 7 ? 3.119 -20.953 -19.078 1 95.62 7 GLY B C 1
ATOM 1961 O O . GLY B 1 7 ? 2.963 -21.141 -17.875 1 95.62 7 GLY B O 1
ATOM 1962 N N . LYS B 1 8 ? 2.691 -21.75 -20.031 1 95.06 8 LYS B N 1
ATOM 1963 C CA . LYS B 1 8 ? 2.15 -23.078 -19.719 1 95.06 8 LYS B CA 1
ATOM 1964 C C . LYS B 1 8 ? 3.164 -24.172 -20.016 1 95.06 8 LYS B C 1
ATOM 1966 O O . LYS B 1 8 ? 3.732 -24.203 -21.109 1 95.06 8 LYS B O 1
ATOM 1971 N N . LYS B 1 9 ? 3.312 -24.938 -18.969 1 93.75 9 LYS B N 1
ATOM 1972 C CA . LYS B 1 9 ? 4.219 -26.062 -19.188 1 93.75 9 LYS B CA 1
ATOM 1973 C C . LYS B 1 9 ? 3.529 -27.188 -19.969 1 93.75 9 LYS B C 1
ATOM 1975 O O . LYS B 1 9 ? 2.455 -27.641 -19.578 1 93.75 9 LYS B O 1
ATOM 1980 N N . VAL B 1 10 ? 4.066 -27.5 -21.062 1 91.81 10 VAL B N 1
ATOM 1981 C CA . VAL B 1 10 ? 3.615 -28.609 -21.875 1 91.81 10 VAL B CA 1
ATOM 1982 C C . VAL B 1 10 ? 4.777 -29.578 -22.125 1 91.81 10 VAL B C 1
ATOM 1984 O O . VAL B 1 10 ? 5.684 -29.281 -22.906 1 91.81 10 VAL B O 1
ATOM 1987 N N . ASN B 1 11 ? 4.676 -30.734 -21.453 1 87.44 11 ASN B N 1
ATOM 1988 C CA . ASN B 1 11 ? 5.777 -31.688 -21.531 1 87.44 11 ASN B CA 1
ATOM 1989 C C . ASN B 1 11 ? 7.086 -31.078 -21.031 1 87.44 11 ASN B C 1
ATOM 1991 O O . ASN B 1 11 ? 7.18 -30.672 -19.875 1 87.44 11 ASN B O 1
ATOM 1995 N N . GLU B 1 12 ? 8.078 -30.969 -21.844 1 88.5 12 GLU B N 1
ATOM 1996 C CA . GLU B 1 12 ? 9.367 -30.453 -21.406 1 88.5 12 GLU B CA 1
ATOM 1997 C C . GLU B 1 12 ? 9.602 -29.047 -21.969 1 88.5 12 GLU B C 1
ATOM 1999 O O . GLU B 1 12 ? 10.734 -28.562 -21.969 1 88.5 12 GLU B O 1
ATOM 2004 N N . GLU B 1 13 ? 8.508 -28.484 -22.375 1 94.69 13 GLU B N 1
ATOM 2005 C CA . GLU B 1 13 ? 8.594 -27.125 -22.922 1 94.69 13 GLU B CA 1
ATOM 2006 C C . GLU B 1 13 ? 7.602 -26.203 -22.234 1 94.69 13 GLU B C 1
ATOM 2008 O O . GLU B 1 13 ? 6.707 -26.656 -21.516 1 94.69 13 GLU B O 1
ATOM 2013 N N . ILE B 1 14 ? 7.93 -24.938 -22.328 1 96.25 14 ILE B N 1
ATOM 2014 C CA . ILE B 1 14 ? 6.992 -23.922 -21.875 1 96.25 14 ILE B CA 1
ATOM 2015 C C . ILE B 1 14 ? 6.496 -23.109 -23.062 1 96.25 14 ILE B C 1
ATOM 2017 O O . ILE B 1 14 ? 7.289 -22.688 -23.906 1 96.25 14 ILE B O 1
ATOM 2021 N N . ILE B 1 15 ? 5.207 -22.938 -23.109 1 96.88 15 ILE B N 1
ATOM 2022 C CA . ILE B 1 15 ? 4.605 -22.172 -24.188 1 96.88 15 ILE B CA 1
ATOM 2023 C C . ILE B 1 15 ? 4.062 -20.859 -23.656 1 96.88 15 ILE B C 1
ATOM 2025 O O . ILE B 1 15 ? 3.312 -20.828 -22.672 1 96.88 15 ILE B O 1
ATOM 2029 N N . LEU B 1 16 ? 4.477 -19.797 -24.203 1 96.25 16 LEU B N 1
ATOM 2030 C CA . LEU B 1 16 ? 3.932 -18.484 -23.922 1 96.25 16 LEU B CA 1
ATOM 2031 C C . LEU B 1 16 ? 2.76 -18.156 -24.844 1 96.25 16 LEU B C 1
ATOM 2033 O O . LEU B 1 16 ? 2.824 -18.406 -26.047 1 96.25 16 LEU B O 1
ATOM 2037 N N . ASN B 1 17 ? 1.743 -17.594 -24.234 1 94.12 17 ASN B N 1
ATOM 2038 C CA . ASN B 1 17 ? 0.57 -17.266 -25.031 1 94.12 17 ASN B CA 1
ATOM 2039 C C . ASN B 1 17 ? 0.78 -15.977 -25.812 1 94.12 17 ASN B C 1
ATOM 2041 O O . ASN B 1 17 ? 1.888 -15.438 -25.859 1 94.12 17 ASN B O 1
ATOM 2045 N N . GLU B 1 18 ? -0.242 -15.523 -26.469 1 93.44 18 GLU B N 1
ATOM 2046 C CA . GLU B 1 18 ? -0.163 -14.383 -27.359 1 93.44 18 GLU B CA 1
ATOM 2047 C C . GLU B 1 18 ? 0.274 -13.125 -26.625 1 93.44 18 GLU B C 1
ATOM 2049 O O . GLU B 1 18 ? 1.135 -12.383 -27.109 1 93.44 18 GLU B O 1
ATOM 2054 N N . GLU B 1 19 ? -0.297 -12.977 -25.484 1 91.12 19 GLU B N 1
ATOM 2055 C CA . GLU B 1 19 ? 0.015 -11.781 -24.703 1 91.12 19 GLU B CA 1
ATOM 2056 C C . GLU B 1 19 ? 1.476 -11.781 -24.266 1 91.12 19 GLU B C 1
ATOM 2058 O O . GLU B 1 19 ? 2.162 -10.766 -24.391 1 91.12 19 GLU B O 1
ATOM 2063 N N . GLU B 1 20 ? 1.903 -12.844 -23.797 1 93.75 20 GLU B N 1
ATOM 2064 C CA . GLU B 1 20 ? 3.287 -12.969 -23.344 1 93.75 20 GLU B CA 1
ATOM 2065 C C . GLU B 1 20 ? 4.262 -12.883 -24.516 1 93.75 20 GLU B C 1
ATOM 2067 O O . GLU B 1 20 ? 5.367 -12.352 -24.375 1 93.75 20 GLU B O 1
ATOM 2072 N N . THR B 1 21 ? 3.889 -13.422 -25.641 1 94 21 THR B N 1
ATOM 2073 C CA . THR B 1 21 ? 4.715 -13.32 -26.844 1 94 21 THR B CA 1
ATOM 2074 C C . THR B 1 21 ? 4.887 -11.867 -27.266 1 94 21 THR B C 1
ATOM 2076 O O . THR B 1 21 ? 5.988 -11.438 -27.609 1 94 21 THR B O 1
ATOM 2079 N N . ALA B 1 22 ? 3.783 -11.203 -27.234 1 92.19 22 ALA B N 1
ATOM 2080 C CA . ALA B 1 22 ? 3.836 -9.781 -27.562 1 92.19 22 ALA B CA 1
ATOM 2081 C C . ALA B 1 22 ? 4.758 -9.031 -26.594 1 92.19 22 ALA B C 1
ATOM 2083 O O . ALA B 1 22 ? 5.516 -8.148 -27.016 1 92.19 22 ALA B O 1
ATOM 2084 N N . HIS B 1 23 ? 4.621 -9.453 -25.391 1 91.19 23 HIS B N 1
ATOM 2085 C CA . HIS B 1 23 ? 5.477 -8.852 -24.375 1 91.19 23 HIS B CA 1
ATOM 2086 C C . HIS B 1 23 ? 6.949 -9.141 -24.641 1 91.19 23 HIS B C 1
ATOM 2088 O O . HIS B 1 23 ? 7.801 -8.266 -24.484 1 91.19 23 HIS B O 1
ATOM 2094 N N . LEU B 1 24 ? 7.246 -10.281 -24.984 1 91.88 24 LEU B N 1
ATOM 2095 C CA . LEU B 1 24 ? 8.602 -10.695 -25.344 1 91.88 24 LEU B CA 1
ATOM 2096 C C . LEU B 1 24 ? 9.148 -9.844 -26.484 1 91.88 24 LEU B C 1
ATOM 2098 O O . LEU B 1 24 ? 10.312 -9.438 -26.453 1 91.88 24 LEU B O 1
ATOM 2102 N N . LYS B 1 25 ? 8.344 -9.594 -27.453 1 91.75 25 LYS B N 1
ATOM 2103 C CA . LYS B 1 25 ? 8.742 -8.812 -28.609 1 91.75 25 LYS B CA 1
ATOM 2104 C C . LYS B 1 25 ? 8.992 -7.355 -28.234 1 91.75 25 LYS B C 1
ATOM 2106 O O . LYS B 1 25 ? 9.969 -6.75 -28.688 1 91.75 25 LYS B O 1
ATOM 2111 N N . ILE B 1 26 ? 8.203 -6.832 -27.453 1 89.44 26 ILE B N 1
ATOM 2112 C CA . ILE B 1 26 ? 8.32 -5.445 -27.016 1 89.44 26 ILE B CA 1
ATOM 2113 C C . ILE B 1 26 ? 9.602 -5.266 -26.203 1 89.44 26 ILE B C 1
ATOM 2115 O O . ILE B 1 26 ? 10.242 -4.215 -26.266 1 89.44 26 ILE B O 1
ATOM 2119 N N . THR B 1 27 ? 9.922 -6.352 -25.469 1 89.5 27 THR B N 1
ATOM 2120 C CA . THR B 1 27 ? 11.117 -6.281 -24.641 1 89.5 27 THR B CA 1
ATOM 2121 C C . THR B 1 27 ? 12.344 -6.73 -25.438 1 89.5 27 THR B C 1
ATOM 2123 O O . THR B 1 27 ? 13.422 -6.922 -24.859 1 89.5 27 THR B O 1
ATOM 2126 N N . LYS B 1 28 ? 12.156 -6.98 -26.688 1 91.12 28 LYS B N 1
ATOM 2127 C CA . LYS B 1 28 ? 13.219 -7.219 -27.656 1 91.12 28 LYS B CA 1
ATOM 2128 C C . LYS B 1 28 ? 14.023 -8.469 -27.297 1 91.12 28 LYS B C 1
ATOM 2130 O O . LYS B 1 28 ? 15.25 -8.477 -27.422 1 91.12 28 LYS B O 1
ATOM 2135 N N . LYS B 1 29 ? 13.336 -9.352 -26.797 1 93.5 29 LYS B N 1
ATOM 2136 C CA . LYS B 1 29 ? 13.977 -10.648 -26.594 1 93.5 29 LYS B CA 1
ATOM 2137 C C . LYS B 1 29 ? 14.156 -11.383 -27.922 1 93.5 29 LYS B C 1
ATOM 2139 O O . LYS B 1 29 ? 13.391 -11.172 -28.859 1 93.5 29 LYS B O 1
ATOM 2144 N N . VAL B 1 30 ? 15.227 -12.25 -27.922 1 94.62 30 VAL B N 1
ATOM 2145 C CA . VAL B 1 30 ? 15.516 -12.938 -29.172 1 94.62 30 VAL B CA 1
ATOM 2146 C C . VAL B 1 30 ? 15.648 -14.438 -28.922 1 94.62 30 VAL B C 1
ATOM 2148 O O . VAL B 1 30 ? 15.891 -14.867 -27.781 1 94.62 30 VAL B O 1
ATOM 2151 N N . GLU B 1 31 ? 15.422 -15.211 -30.047 1 96.38 31 GLU B N 1
ATOM 2152 C CA . GLU B 1 31 ? 15.625 -16.656 -29.953 1 96.38 31 GLU B CA 1
ATOM 2153 C C . GLU B 1 31 ? 17.031 -16.984 -29.469 1 96.38 31 GLU B C 1
ATOM 2155 O O . GLU B 1 31 ? 18 -16.328 -29.859 1 96.38 31 GLU B O 1
ATOM 2160 N N . GLY B 1 32 ? 17.156 -17.953 -28.641 1 96.31 32 GLY B N 1
ATOM 2161 C CA . GLY B 1 32 ? 18.438 -18.312 -28.062 1 96.31 32 GLY B CA 1
ATOM 2162 C C . GLY B 1 32 ? 18.688 -17.672 -26.703 1 96.31 32 GLY B C 1
ATOM 2163 O O . GLY B 1 32 ? 19.516 -18.141 -25.938 1 96.31 32 GLY B O 1
ATOM 2164 N N . GLU B 1 33 ? 17.969 -16.672 -26.344 1 95.75 33 GLU B N 1
ATOM 2165 C CA . GLU B 1 33 ? 18.125 -15.984 -25.062 1 95.75 33 GLU B CA 1
ATOM 2166 C C . GLU B 1 33 ? 17.5 -16.781 -23.922 1 95.75 33 GLU B C 1
ATOM 2168 O O . GLU B 1 33 ? 16.5 -17.469 -24.109 1 95.75 33 GLU B O 1
ATOM 2173 N N . THR B 1 34 ? 18.141 -16.688 -22.781 1 95.94 34 THR B N 1
ATOM 2174 C CA . THR B 1 34 ? 17.625 -17.312 -21.578 1 95.94 34 THR B CA 1
ATOM 2175 C C . THR B 1 34 ? 16.75 -16.344 -20.781 1 95.94 34 THR B C 1
ATOM 2177 O O . THR B 1 34 ? 17.141 -15.18 -20.594 1 95.94 34 THR B O 1
ATOM 2180 N N . ILE B 1 35 ? 15.578 -16.844 -20.344 1 95.31 35 ILE B N 1
ATOM 2181 C CA . ILE B 1 35 ? 14.68 -15.984 -19.578 1 95.31 35 ILE B CA 1
ATOM 2182 C C . ILE B 1 35 ? 14.109 -16.75 -18.406 1 95.31 35 ILE B C 1
ATOM 2184 O O . ILE B 1 35 ? 14.211 -17.984 -18.344 1 95.31 35 ILE B O 1
ATOM 2188 N N . LYS B 1 36 ? 13.523 -16.047 -17.438 1 95 36 LYS B N 1
ATOM 2189 C CA . LYS B 1 36 ? 12.836 -16.641 -16.297 1 95 36 LYS B CA 1
ATOM 2190 C C . LYS B 1 36 ? 11.328 -16.734 -16.547 1 95 36 LYS B C 1
ATOM 2192 O O . LYS B 1 36 ? 10.742 -15.82 -17.125 1 95 36 LYS B O 1
ATOM 2197 N N . VAL B 1 37 ? 10.82 -17.906 -16.156 1 95.44 37 VAL B N 1
ATOM 2198 C CA . VAL B 1 37 ? 9.414 -18.141 -16.453 1 95.44 37 VAL B CA 1
ATOM 2199 C C . VAL B 1 37 ? 8.742 -18.812 -15.258 1 95.44 37 VAL B C 1
ATOM 2201 O O . VAL B 1 37 ? 9.32 -19.703 -14.641 1 95.44 37 VAL B O 1
ATOM 2204 N N . ILE B 1 38 ? 7.559 -18.281 -14.953 1 94.19 38 ILE B N 1
ATOM 2205 C CA . ILE B 1 38 ? 6.727 -18.984 -13.969 1 94.19 38 ILE B CA 1
ATOM 2206 C C . ILE B 1 38 ? 5.512 -19.594 -14.664 1 94.19 38 ILE B C 1
ATOM 2208 O O . ILE B 1 38 ? 5.012 -19.047 -15.648 1 94.19 38 ILE B O 1
ATOM 2212 N N . THR B 1 39 ? 5.016 -20.75 -14.102 1 93.62 39 THR B N 1
ATOM 2213 C CA . THR B 1 39 ? 3.893 -21.453 -14.711 1 93.62 39 THR B CA 1
ATOM 2214 C C . THR B 1 39 ? 2.703 -21.516 -13.758 1 93.62 39 THR B C 1
ATOM 2216 O O . THR B 1 39 ? 1.668 -22.109 -14.078 1 93.62 39 THR B O 1
ATOM 2219 N N . GLY B 1 40 ? 2.832 -20.906 -12.617 1 91.5 40 GLY B N 1
ATOM 2220 C CA . GLY B 1 40 ? 1.72 -20.797 -11.688 1 91.5 40 GLY B CA 1
ATOM 2221 C C . GLY B 1 40 ? 1.643 -21.938 -10.703 1 91.5 40 GLY B C 1
ATOM 2222 O O . GLY B 1 40 ? 0.812 -21.922 -9.789 1 91.5 40 GLY B O 1
ATOM 2223 N N . ASP B 1 41 ? 2.506 -22.906 -10.82 1 88.19 41 ASP B N 1
ATOM 2224 C CA . ASP B 1 41 ? 2.432 -24.094 -9.984 1 88.19 41 ASP B CA 1
ATOM 2225 C C . ASP B 1 41 ? 3.514 -24.078 -8.906 1 88.19 41 ASP B C 1
ATOM 2227 O O . ASP B 1 41 ? 3.795 -25.109 -8.289 1 88.19 41 ASP B O 1
ATOM 2231 N N . GLY B 1 42 ? 4.156 -22.906 -8.789 1 89.94 42 GLY B N 1
ATOM 2232 C CA . GLY B 1 42 ? 5.117 -22.781 -7.707 1 89.94 42 GLY B CA 1
ATOM 2233 C C . GLY B 1 42 ? 6.555 -22.969 -8.156 1 89.94 42 GLY B C 1
ATOM 2234 O O . GLY B 1 42 ? 7.473 -22.953 -7.332 1 89.94 42 GLY B O 1
ATOM 2235 N N . LEU B 1 43 ? 6.676 -23.141 -9.406 1 90.75 43 LEU B N 1
ATOM 2236 C CA . LEU B 1 43 ? 8.023 -23.344 -9.93 1 90.75 43 LEU B CA 1
ATOM 2237 C C . LEU B 1 43 ? 8.492 -22.109 -10.703 1 90.75 43 LEU B C 1
ATOM 2239 O O . LEU B 1 43 ? 7.695 -21.438 -11.359 1 90.75 43 LEU B O 1
ATOM 2243 N N . LEU B 1 44 ? 9.75 -21.875 -10.539 1 93 44 LEU B N 1
ATOM 2244 C CA . LEU B 1 44 ? 10.445 -20.859 -11.336 1 93 44 LEU B CA 1
ATOM 2245 C C . LEU B 1 44 ? 11.398 -21.531 -12.328 1 93 44 LEU B C 1
ATOM 2247 O O . LEU B 1 44 ? 12.297 -22.266 -11.93 1 93 44 LEU B O 1
ATOM 2251 N N . PHE B 1 45 ? 11.25 -21.203 -13.586 1 94.62 45 PHE B N 1
ATOM 2252 C CA . PHE B 1 45 ? 12.031 -21.859 -14.625 1 94.62 45 PHE B CA 1
ATOM 2253 C C . PHE B 1 45 ? 13.031 -20.891 -15.242 1 94.62 45 PHE B C 1
ATOM 2255 O O . PHE B 1 45 ? 12.75 -19.703 -15.367 1 94.62 45 PHE B O 1
ATOM 2262 N N . THR B 1 46 ? 14.156 -21.453 -15.461 1 95.75 46 THR B N 1
ATOM 2263 C CA . THR B 1 46 ? 15.07 -20.844 -16.422 1 95.75 46 THR B CA 1
ATOM 2264 C C . THR B 1 46 ? 14.961 -21.531 -17.781 1 95.75 46 THR B C 1
ATOM 2266 O O . THR B 1 46 ? 15.133 -22.75 -17.891 1 95.75 46 THR B O 1
ATOM 2269 N N . ALA B 1 47 ? 14.609 -20.75 -18.812 1 96.44 47 ALA B N 1
ATOM 2270 C CA . ALA B 1 47 ? 14.328 -21.359 -20.109 1 96.44 47 ALA B CA 1
ATOM 2271 C C . ALA B 1 47 ? 14.945 -20.562 -21.25 1 96.44 47 ALA B C 1
ATOM 2273 O O . ALA B 1 47 ? 15.148 -19.344 -21.125 1 96.44 47 ALA B O 1
ATOM 2274 N N . THR B 1 48 ? 15.188 -21.234 -22.266 1 96.94 48 THR B N 1
ATOM 2275 C CA . THR B 1 48 ? 15.719 -20.594 -23.469 1 96.94 48 THR B CA 1
ATOM 2276 C C . THR B 1 48 ? 14.625 -20.422 -24.531 1 96.94 48 THR B C 1
ATOM 2278 O O . THR B 1 48 ? 13.812 -21.328 -24.734 1 96.94 48 THR B O 1
ATOM 2281 N N . ILE B 1 49 ? 14.648 -19.297 -25.188 1 97.06 49 ILE B N 1
ATOM 2282 C CA . ILE B 1 49 ? 13.688 -19.031 -26.25 1 97.06 49 ILE B CA 1
ATOM 2283 C C . ILE B 1 49 ? 14.062 -19.859 -27.484 1 97.06 49 ILE B C 1
ATOM 2285 O O . ILE B 1 49 ? 15.102 -19.625 -28.109 1 97.06 49 ILE B O 1
ATOM 2289 N N . VAL B 1 50 ? 13.266 -20.75 -27.859 1 97.12 50 VAL B N 1
ATOM 2290 C CA . VAL B 1 50 ? 13.539 -21.625 -29 1 97.12 50 VAL B CA 1
ATOM 2291 C C . VAL B 1 50 ? 12.977 -21 -30.281 1 97.12 50 VAL B C 1
ATOM 2293 O O . VAL B 1 50 ? 13.648 -20.969 -31.312 1 97.12 50 VAL B O 1
ATOM 2296 N N . LYS B 1 51 ? 11.742 -20.562 -30.219 1 96.69 51 LYS B N 1
ATOM 2297 C CA . LYS B 1 51 ? 11.07 -20 -31.391 1 96.69 51 LYS B CA 1
ATOM 2298 C C . LYS B 1 51 ? 10.047 -18.938 -30.969 1 96.69 51 LYS B C 1
ATOM 2300 O O . LYS B 1 51 ? 9.195 -19.188 -30.125 1 96.69 51 LYS B O 1
ATOM 2305 N N . ILE B 1 52 ? 10.156 -17.828 -31.578 1 96.44 52 ILE B N 1
ATOM 2306 C CA . ILE B 1 52 ? 9.188 -16.766 -31.375 1 96.44 52 ILE B CA 1
ATOM 2307 C C . ILE B 1 52 ? 8.188 -16.734 -32.531 1 96.44 52 ILE B C 1
ATOM 2309 O O . ILE B 1 52 ? 8.523 -16.312 -33.625 1 96.44 52 ILE B O 1
ATOM 2313 N N . GLY B 1 53 ? 7.027 -17.234 -32.281 1 94.31 53 GLY B N 1
ATOM 2314 C CA . GLY B 1 53 ? 5.996 -17.219 -33.312 1 94.31 53 GLY B CA 1
ATOM 2315 C C . GLY B 1 53 ? 5.156 -15.961 -33.281 1 94.31 53 GLY B C 1
ATOM 2316 O O . GLY B 1 53 ? 5.449 -15.023 -32.531 1 94.31 53 GLY B O 1
ATOM 2317 N N . LYS B 1 54 ? 4.086 -15.984 -34.062 1 91.44 54 LYS B N 1
ATOM 2318 C CA . LYS B 1 54 ? 3.188 -14.836 -34.125 1 91.44 54 LYS B CA 1
ATOM 2319 C C . LYS B 1 54 ? 2.328 -14.742 -32.875 1 91.44 54 LYS B C 1
ATOM 2321 O O . LYS B 1 54 ? 2.141 -13.656 -32.312 1 91.44 54 LYS B O 1
ATOM 2326 N N . LYS B 1 55 ? 1.835 -15.93 -32.406 1 93.5 55 LYS B N 1
ATOM 2327 C CA . LYS B 1 55 ? 0.874 -15.906 -31.312 1 93.5 55 LYS B CA 1
ATOM 2328 C C . LYS B 1 55 ? 1.381 -16.719 -30.125 1 93.5 55 LYS B C 1
ATOM 2330 O O . LYS B 1 55 ? 0.755 -16.719 -29.062 1 93.5 55 LYS B O 1
ATOM 2335 N N . GLU B 1 56 ? 2.438 -17.422 -30.359 1 95.5 56 GLU B N 1
ATOM 2336 C CA . GLU B 1 56 ? 2.988 -18.219 -29.281 1 95.5 56 GLU B CA 1
ATOM 2337 C C . GLU B 1 56 ? 4.512 -18.281 -29.344 1 95.5 56 GLU B C 1
ATOM 2339 O O . GLU B 1 56 ? 5.09 -18.141 -30.422 1 95.5 56 GLU B O 1
ATOM 2344 N N . THR B 1 57 ? 5.109 -18.422 -28.281 1 96.25 57 THR B N 1
ATOM 2345 C CA . THR B 1 57 ? 6.551 -18.609 -28.172 1 96.25 57 THR B CA 1
ATOM 2346 C C . THR B 1 57 ? 6.863 -19.922 -27.453 1 96.25 57 THR B C 1
ATOM 2348 O O . THR B 1 57 ? 6.234 -20.25 -26.438 1 96.25 57 THR B O 1
ATOM 2351 N N . VAL B 1 58 ? 7.781 -20.641 -28 1 97.25 58 VAL B N 1
ATOM 2352 C CA . VAL B 1 58 ? 8.172 -21.922 -27.406 1 97.25 58 VAL B CA 1
ATOM 2353 C C . VAL B 1 58 ? 9.508 -21.766 -26.672 1 97.25 58 VAL B C 1
ATOM 2355 O O . VAL B 1 58 ? 10.461 -21.219 -27.234 1 97.25 58 VAL B O 1
ATOM 2358 N N . LEU B 1 59 ? 9.492 -22.188 -25.469 1 96.94 59 LEU B N 1
ATOM 2359 C CA . LEU B 1 59 ? 10.695 -22.141 -24.641 1 96.94 59 LEU B CA 1
ATOM 2360 C C . LEU B 1 59 ? 11.164 -23.547 -24.281 1 96.94 59 LEU B C 1
ATOM 2362 O O . LEU B 1 59 ? 10.344 -24.453 -24.078 1 96.94 59 LEU B O 1
ATOM 2366 N N . GLU B 1 60 ? 12.43 -23.75 -24.172 1 96.94 60 GLU B N 1
ATOM 2367 C CA . GLU B 1 60 ? 13.023 -24.969 -23.672 1 96.94 60 GLU B CA 1
ATOM 2368 C C . GLU B 1 60 ? 13.516 -24.797 -22.234 1 96.94 60 GLU B C 1
ATOM 2370 O O . GLU B 1 60 ? 14.25 -23.844 -21.938 1 96.94 60 GLU B O 1
ATOM 2375 N N . ILE B 1 61 ? 13.172 -25.703 -21.422 1 96.38 61 ILE B N 1
ATOM 2376 C CA . ILE B 1 61 ? 13.523 -25.609 -20.016 1 96.38 61 ILE B CA 1
ATOM 2377 C C . ILE B 1 61 ? 14.992 -25.984 -19.828 1 96.38 61 ILE B C 1
ATOM 2379 O O . ILE B 1 61 ? 15.438 -27.031 -20.281 1 96.38 61 ILE B O 1
ATOM 2383 N N . ILE B 1 62 ? 15.695 -25.109 -19.109 1 95.69 62 ILE B N 1
ATOM 2384 C CA . ILE B 1 62 ? 17.109 -25.328 -18.797 1 95.69 62 ILE B CA 1
ATOM 2385 C C . ILE B 1 62 ? 17.25 -25.75 -17.328 1 95.69 62 ILE B C 1
ATOM 2387 O O . ILE B 1 62 ? 18.078 -26.594 -17 1 95.69 62 ILE B O 1
ATOM 2391 N N . ASP B 1 63 ? 16.484 -25.062 -16.547 1 95 63 ASP B N 1
ATOM 2392 C CA . ASP B 1 63 ? 16.562 -25.281 -15.109 1 95 63 ASP B CA 1
ATOM 2393 C C . ASP B 1 63 ? 15.242 -24.922 -14.43 1 95 63 ASP B C 1
ATOM 2395 O O . ASP B 1 63 ? 14.391 -24.266 -15.031 1 95 63 ASP B O 1
ATOM 2399 N N . LYS B 1 64 ? 15.039 -25.562 -13.352 1 92.62 64 LYS B N 1
ATOM 2400 C CA . LYS B 1 64 ? 13.875 -25.234 -12.539 1 92.62 64 LYS B CA 1
ATOM 2401 C C . LYS B 1 64 ? 14.234 -25.141 -11.055 1 92.62 64 LYS B C 1
ATOM 2403 O O . LYS B 1 64 ? 15.133 -25.859 -10.594 1 92.62 64 LYS B O 1
ATOM 2408 N N . GLU B 1 65 ? 13.688 -24.125 -10.445 1 90.69 65 GLU B N 1
ATOM 2409 C CA . GLU B 1 65 ? 13.828 -24 -9 1 90.69 65 GLU B CA 1
ATOM 2410 C C . GLU B 1 65 ? 12.461 -23.859 -8.328 1 90.69 65 GLU B C 1
ATOM 2412 O O . GLU B 1 65 ? 11.484 -23.469 -8.969 1 90.69 65 GLU B O 1
ATOM 2417 N N . LYS B 1 66 ? 12.43 -24.391 -7.141 1 85.94 66 LYS B N 1
ATOM 2418 C CA . LYS B 1 66 ? 11.242 -24.203 -6.309 1 85.94 66 LYS B CA 1
ATOM 2419 C C . LYS B 1 66 ? 11.492 -23.188 -5.211 1 85.94 66 LYS B C 1
ATOM 2421 O O . LYS B 1 66 ? 12.125 -23.484 -4.195 1 85.94 66 LYS B O 1
ATOM 2426 N N . PRO B 1 67 ? 11 -21.969 -5.547 1 79.12 67 PRO B N 1
ATOM 2427 C CA . PRO B 1 67 ? 11.18 -20.984 -4.484 1 79.12 67 PRO B CA 1
ATOM 2428 C C . PRO B 1 67 ? 10.492 -21.391 -3.18 1 79.12 67 PRO B C 1
ATOM 2430 O O . PRO B 1 67 ? 9.461 -22.062 -3.205 1 79.12 67 PRO B O 1
ATOM 2433 N N . GLN B 1 68 ? 11.227 -21.234 -2.074 1 68.88 68 GLN B N 1
ATOM 2434 C CA . GLN B 1 68 ? 10.617 -21.5 -0.774 1 68.88 68 GLN B CA 1
ATOM 2435 C C . GLN B 1 68 ? 9.492 -20.516 -0.477 1 68.88 68 GLN B C 1
ATOM 2437 O O . GLN B 1 68 ? 9.742 -19.422 0.052 1 68.88 68 GLN B O 1
ATOM 2442 N N . GLU B 1 69 ? 8.383 -20.891 -0.997 1 68.12 69 GLU B N 1
ATOM 2443 C CA . GLU B 1 69 ? 7.223 -20.031 -0.804 1 68.12 69 GLU B CA 1
ATOM 2444 C C . GLU B 1 69 ? 6.219 -20.656 0.161 1 68.12 69 GLU B C 1
ATOM 2446 O O . GLU B 1 69 ? 5.008 -20.531 -0.026 1 68.12 69 GLU B O 1
ATOM 2451 N N . ASP B 1 70 ? 6.656 -21.359 1.008 1 69.25 70 ASP B N 1
ATOM 2452 C CA . ASP B 1 70 ? 5.734 -21.938 1.976 1 69.25 70 ASP B CA 1
ATOM 2453 C C . ASP B 1 70 ? 5.359 -20.938 3.057 1 69.25 70 ASP B C 1
ATOM 2455 O O . ASP B 1 70 ? 5.734 -21.094 4.219 1 69.25 70 ASP B O 1
ATOM 2459 N N . TYR B 1 71 ? 4.652 -20 2.576 1 79.06 71 TYR B N 1
ATOM 2460 C CA . TYR B 1 71 ? 4.199 -18.969 3.494 1 79.06 71 TYR B CA 1
ATOM 2461 C C . TYR B 1 71 ? 3.049 -19.469 4.359 1 79.06 71 TYR B C 1
ATOM 2463 O O . TYR B 1 71 ? 1.964 -19.75 3.855 1 79.06 71 TYR B O 1
ATOM 2471 N N . LYS B 1 72 ? 3.381 -19.828 5.516 1 86.56 72 LYS B N 1
ATOM 2472 C CA . LYS B 1 72 ? 2.344 -20.219 6.469 1 86.56 72 LYS B CA 1
ATOM 2473 C C . LYS B 1 72 ? 2.123 -19.125 7.512 1 86.56 72 LYS B C 1
ATOM 2475 O O . LYS B 1 72 ? 3.078 -18.484 7.969 1 86.56 72 LYS B O 1
ATOM 2480 N N . PRO B 1 73 ? 0.889 -18.969 7.816 1 92.56 73 PRO B N 1
ATOM 2481 C CA . PRO B 1 73 ? -0.384 -19.516 7.344 1 92.56 73 PRO B CA 1
ATOM 2482 C C . PRO B 1 73 ? -0.739 -19.047 5.934 1 92.56 73 PRO B C 1
ATOM 2484 O O . PRO B 1 73 ? -0.234 -18.016 5.477 1 92.56 73 PRO B O 1
ATOM 2487 N N . TYR B 1 74 ? -1.546 -19.906 5.328 1 94.06 74 TYR B N 1
ATOM 2488 C CA . TYR B 1 74 ? -2.143 -19.516 4.059 1 94.06 74 TYR B CA 1
ATOM 2489 C C . TYR B 1 74 ? -3.166 -18.406 4.254 1 94.06 74 TYR B C 1
ATOM 2491 O O . TYR B 1 74 ? -4.035 -18.5 5.125 1 94.06 74 TYR B O 1
ATOM 2499 N N . VAL B 1 75 ? -3.043 -17.344 3.484 1 96.06 75 VAL B N 1
ATOM 2500 C CA . VAL B 1 75 ? -3.93 -16.203 3.686 1 96.06 75 VAL B CA 1
ATOM 2501 C C . VAL B 1 75 ? -4.848 -16.047 2.479 1 96.06 75 VAL B C 1
ATOM 2503 O O . VAL B 1 75 ? -4.379 -15.891 1.349 1 96.06 75 VAL B O 1
ATOM 2506 N N . SER B 1 76 ? -6.133 -16.109 2.699 1 97.69 76 SER B N 1
ATOM 2507 C CA . SER B 1 76 ? -7.16 -15.797 1.708 1 97.69 76 SER B CA 1
ATOM 2508 C C . SER B 1 76 ? -7.781 -14.43 1.961 1 97.69 76 SER B C 1
ATOM 2510 O O . SER B 1 76 ? -8.125 -14.102 3.098 1 97.69 76 SER B O 1
ATOM 2512 N N . VAL B 1 77 ? -7.934 -13.688 0.894 1 97.56 77 VAL B N 1
ATOM 2513 C CA . VAL B 1 77 ? -8.484 -12.344 1.033 1 97.56 77 VAL B CA 1
ATOM 2514 C C . VAL B 1 77 ? -9.859 -12.273 0.38 1 97.56 77 VAL B C 1
ATOM 2516 O O . VAL B 1 77 ? -10.008 -12.57 -0.81 1 97.56 77 VAL B O 1
ATOM 2519 N N . TYR B 1 78 ? -10.844 -11.938 1.173 1 97.88 78 TYR B N 1
ATOM 2520 C CA . TYR B 1 78 ? -12.211 -11.664 0.726 1 97.88 78 TYR B CA 1
ATOM 2521 C C . TYR B 1 78 ? -12.477 -10.164 0.681 1 97.88 78 TYR B C 1
ATOM 2523 O O . TYR B 1 78 ? -12.422 -9.484 1.71 1 97.88 78 TYR B O 1
ATOM 2531 N N . PHE B 1 79 ? -12.773 -9.648 -0.537 1 96.31 79 PHE B N 1
ATOM 2532 C CA . PHE B 1 79 ? -12.953 -8.203 -0.573 1 96.31 79 PHE B CA 1
ATOM 2533 C C . PHE B 1 79 ? -14.188 -7.836 -1.394 1 96.31 79 PHE B C 1
ATOM 2535 O O . PHE B 1 79 ? -14.539 -8.531 -2.346 1 96.31 79 PHE B O 1
ATOM 2542 N N . GLY B 1 80 ? -14.844 -6.789 -0.948 1 96.44 80 GLY B N 1
ATOM 2543 C CA . GLY B 1 80 ? -16.062 -6.34 -1.596 1 96.44 80 GLY B CA 1
ATOM 2544 C C . GLY B 1 80 ? -15.812 -5.574 -2.881 1 96.44 80 GLY B C 1
ATOM 2545 O O . GLY B 1 80 ? -14.844 -4.82 -2.982 1 96.44 80 GLY B O 1
ATOM 2546 N N . MET B 1 81 ? -16.75 -5.723 -3.787 1 96.94 81 MET B N 1
ATOM 2547 C CA . MET B 1 81 ? -16.656 -5.055 -5.082 1 96.94 81 MET B CA 1
ATOM 2548 C C . MET B 1 81 ? -16.578 -3.541 -4.91 1 96.94 81 MET B C 1
ATOM 2550 O O . MET B 1 81 ? -17.422 -2.953 -4.219 1 96.94 81 MET B O 1
ATOM 2554 N N . SER B 1 82 ? -15.562 -3.006 -5.465 1 94.81 82 SER B N 1
ATOM 2555 C CA . SER B 1 82 ? -15.328 -1.564 -5.48 1 94.81 82 SER B CA 1
ATOM 2556 C C . SER B 1 82 ? -14.82 -1.101 -6.84 1 94.81 82 SER B C 1
ATOM 2558 O O . SER B 1 82 ? -14.703 -1.9 -7.773 1 94.81 82 SER B O 1
ATOM 2560 N N . LYS B 1 83 ? -14.602 0.234 -6.934 1 94.12 83 LYS B N 1
ATOM 2561 C CA . LYS B 1 83 ? -14.078 0.778 -8.188 1 94.12 83 LYS B CA 1
ATOM 2562 C C . LYS B 1 83 ? -12.75 0.121 -8.555 1 94.12 83 LYS B C 1
ATOM 2564 O O . LYS B 1 83 ? -11.953 -0.219 -7.68 1 94.12 83 LYS B O 1
ATOM 2569 N N . TRP B 1 84 ? -12.5 0.007 -9.828 1 94.69 84 TRP B N 1
ATOM 2570 C CA . TRP B 1 84 ? -11.391 -0.792 -10.336 1 94.69 84 TRP B CA 1
ATOM 2571 C C . TRP B 1 84 ? -10.062 -0.266 -9.82 1 94.69 84 TRP B C 1
ATOM 2573 O O . TRP B 1 84 ? -9.164 -1.046 -9.477 1 94.69 84 TRP B O 1
ATOM 2583 N N . ASP B 1 85 ? -9.93 1.009 -9.852 1 91.75 85 ASP B N 1
ATOM 2584 C CA . ASP B 1 85 ? -8.656 1.57 -9.414 1 91.75 85 ASP B CA 1
ATOM 2585 C C . ASP B 1 85 ? -8.289 1.088 -8.008 1 91.75 85 ASP B C 1
ATOM 2587 O O . ASP B 1 85 ? -7.133 0.773 -7.738 1 91.75 85 ASP B O 1
ATOM 2591 N N . ARG B 1 86 ? -9.242 0.993 -7.184 1 89.75 86 ARG B N 1
ATOM 2592 C CA . ARG B 1 86 ? -9.031 0.538 -5.812 1 89.75 86 ARG B CA 1
ATOM 2593 C C . ARG B 1 86 ? -8.773 -0.965 -5.77 1 89.75 86 ARG B C 1
ATOM 2595 O O . ARG B 1 86 ? -7.902 -1.431 -5.031 1 89.75 86 ARG B O 1
ATOM 2602 N N . MET B 1 87 ? -9.562 -1.636 -6.52 1 93.75 87 MET B N 1
ATOM 2603 C CA . MET B 1 87 ? -9.406 -3.086 -6.562 1 93.75 87 MET B CA 1
ATOM 2604 C C . MET B 1 87 ? -8.047 -3.471 -7.137 1 93.75 87 MET B C 1
ATOM 2606 O O . MET B 1 87 ? -7.395 -4.391 -6.641 1 93.75 87 MET B O 1
ATOM 2610 N N . HIS B 1 88 ? -7.652 -2.748 -8.164 1 95.06 88 HIS B N 1
ATOM 2611 C CA . HIS B 1 88 ? -6.352 -2.982 -8.781 1 95.06 88 HIS B CA 1
ATOM 2612 C C . HIS B 1 88 ? -5.223 -2.812 -7.77 1 95.06 88 HIS B C 1
ATOM 2614 O O . HIS B 1 88 ? -4.344 -3.674 -7.66 1 95.06 88 HIS B O 1
ATOM 2620 N N . LEU B 1 89 ? -5.254 -1.758 -7.066 1 92.44 89 LEU B N 1
ATOM 2621 C CA . LEU B 1 89 ? -4.234 -1.471 -6.062 1 92.44 89 LEU B CA 1
ATOM 2622 C C . LEU B 1 89 ? -4.227 -2.539 -4.977 1 92.44 89 LEU B C 1
ATOM 2624 O O . LEU B 1 89 ? -3.16 -3.023 -4.582 1 92.44 89 LEU B O 1
ATOM 2628 N N . LEU B 1 90 ? -5.352 -2.865 -4.496 1 93.38 90 LEU B N 1
ATOM 2629 C CA . LEU B 1 90 ? -5.473 -3.877 -3.453 1 93.38 90 LEU B CA 1
ATOM 2630 C C . LEU B 1 90 ? -4.859 -5.199 -3.902 1 93.38 90 LEU B C 1
ATOM 2632 O O . LEU B 1 90 ? -4.055 -5.793 -3.18 1 93.38 90 LEU B O 1
ATOM 2636 N N . LEU B 1 91 ? -5.219 -5.652 -5.086 1 95.06 91 LEU B N 1
ATOM 2637 C CA . LEU B 1 91 ? -4.723 -6.914 -5.625 1 95.06 91 LEU B CA 1
ATOM 2638 C C . LEU B 1 91 ? -3.203 -6.891 -5.75 1 95.06 91 LEU B C 1
ATOM 2640 O O . LEU B 1 91 ? -2.523 -7.824 -5.316 1 95.06 91 LEU B O 1
ATOM 2644 N N . GLU B 1 92 ? -2.744 -5.863 -6.324 1 93.25 92 GLU B N 1
ATOM 2645 C CA . GLU B 1 92 ? -1.308 -5.723 -6.535 1 93.25 92 GLU B CA 1
ATOM 2646 C C . GLU B 1 92 ? -0.541 -5.832 -5.223 1 93.25 92 GLU B C 1
ATOM 2648 O O . GLU B 1 92 ? 0.415 -6.605 -5.117 1 93.25 92 GLU B O 1
ATOM 2653 N N . LYS B 1 93 ? -0.973 -5.105 -4.254 1 92.62 93 LYS B N 1
ATOM 2654 C CA . LYS B 1 93 ? -0.251 -5.074 -2.986 1 92.62 93 LYS B CA 1
ATOM 2655 C C . LYS B 1 93 ? -0.402 -6.395 -2.236 1 92.62 93 LYS B C 1
ATOM 2657 O O . LYS B 1 93 ? 0.537 -6.852 -1.583 1 92.62 93 LYS B O 1
ATOM 2662 N N . MET B 1 94 ? -1.558 -6.984 -2.312 1 94.44 94 MET B N 1
ATOM 2663 C CA . MET B 1 94 ? -1.77 -8.258 -1.638 1 94.44 94 MET B CA 1
ATOM 2664 C C . MET B 1 94 ? -0.871 -9.344 -2.227 1 94.44 94 MET B C 1
ATOM 2666 O O . MET B 1 94 ? -0.359 -10.195 -1.497 1 94.44 94 MET B O 1
ATOM 2670 N N . ILE B 1 95 ? -0.677 -9.312 -3.523 1 92.88 95 ILE B N 1
ATOM 2671 C CA . ILE B 1 95 ? 0.197 -10.281 -4.176 1 92.88 95 ILE B CA 1
ATOM 2672 C C . ILE B 1 95 ? 1.646 -10.023 -3.768 1 92.88 95 ILE B C 1
ATOM 2674 O O . ILE B 1 95 ? 2.381 -10.961 -3.445 1 92.88 95 ILE B O 1
ATOM 2678 N N . GLU B 1 96 ? 2.006 -8.789 -3.775 1 90.38 96 GLU B N 1
ATOM 2679 C CA . GLU B 1 96 ? 3.352 -8.422 -3.336 1 90.38 96 GLU B CA 1
ATOM 2680 C C . GLU B 1 96 ? 3.625 -8.93 -1.922 1 90.38 96 GLU B C 1
ATOM 2682 O O . GLU B 1 96 ? 4.75 -9.32 -1.604 1 90.38 96 GLU B O 1
ATOM 2687 N N . LEU B 1 97 ? 2.57 -8.891 -1.15 1 90.88 97 LEU B N 1
ATOM 2688 C CA . LEU B 1 97 ? 2.688 -9.297 0.245 1 90.88 97 LEU B CA 1
ATOM 2689 C C . LEU B 1 97 ? 2.414 -10.789 0.398 1 90.88 97 LEU B C 1
ATOM 2691 O O . LEU B 1 97 ? 2.33 -11.297 1.519 1 90.88 97 LEU B O 1
ATOM 2695 N N . ARG B 1 98 ? 2.176 -11.492 -0.682 1 90.94 98 ARG B N 1
ATOM 2696 C CA . ARG B 1 98 ? 2.143 -12.945 -0.789 1 90.94 98 ARG B CA 1
ATOM 2697 C C . ARG B 1 98 ? 0.836 -13.508 -0.235 1 90.94 98 ARG B C 1
ATOM 2699 O O . ARG B 1 98 ? 0.833 -14.547 0.432 1 90.94 98 ARG B O 1
ATOM 2706 N N . ALA B 1 99 ? -0.238 -12.812 -0.405 1 94.25 99 ALA B N 1
ATOM 2707 C CA . ALA B 1 99 ? -1.546 -13.43 -0.19 1 94.25 99 ALA B CA 1
ATOM 2708 C C . ALA B 1 99 ? -1.753 -14.617 -1.121 1 94.25 99 ALA B C 1
ATOM 2710 O O . ALA B 1 99 ? -1.323 -14.594 -2.277 1 94.25 99 ALA B O 1
ATOM 2711 N N . ASN B 1 100 ? -2.492 -15.578 -0.662 1 94.88 100 ASN B N 1
ATOM 2712 C CA . ASN B 1 100 ? -2.484 -16.859 -1.358 1 94.88 100 ASN B CA 1
ATOM 2713 C C . ASN B 1 100 ? -3.697 -17 -2.271 1 94.88 100 ASN B C 1
ATOM 2715 O O . ASN B 1 100 ? -3.648 -17.734 -3.26 1 94.88 100 ASN B O 1
ATOM 2719 N N . SER B 1 101 ? -4.75 -16.422 -1.948 1 96.81 101 SER B N 1
ATOM 2720 C CA . SER B 1 101 ? -5.969 -16.547 -2.744 1 96.81 101 SER B CA 1
ATOM 2721 C C . SER B 1 101 ? -6.875 -15.328 -2.547 1 96.81 101 SER B C 1
ATOM 2723 O O . SER B 1 101 ? -6.754 -14.609 -1.553 1 96.81 101 SER B O 1
ATOM 2725 N N . PHE B 1 102 ? -7.797 -15.156 -3.551 1 98.25 102 PHE B N 1
ATOM 2726 C CA . PHE B 1 102 ? -8.68 -14 -3.529 1 98.25 102 PHE B CA 1
ATOM 2727 C C . PHE B 1 102 ? -10.125 -14.406 -3.793 1 98.25 102 PHE B C 1
ATOM 2729 O O . PHE B 1 102 ? -10.383 -15.312 -4.59 1 98.25 102 PHE B O 1
ATOM 2736 N N . TYR B 1 103 ? -10.961 -13.742 -3.133 1 98.62 103 TYR B N 1
ATOM 2737 C CA . TYR B 1 103 ? -12.391 -13.922 -3.314 1 98.62 103 TYR B CA 1
ATOM 2738 C C . TYR B 1 103 ? -13.109 -12.578 -3.377 1 98.62 103 TYR B C 1
ATOM 2740 O O . TYR B 1 103 ? -12.93 -11.727 -2.504 1 98.62 103 TYR B O 1
ATOM 2748 N N . LEU B 1 104 ? -13.93 -12.461 -4.438 1 98.31 104 LEU B N 1
ATOM 2749 C CA . LEU B 1 104 ? -14.672 -11.219 -4.656 1 98.31 104 LEU B CA 1
ATOM 2750 C C . LEU B 1 104 ? -16.156 -11.414 -4.352 1 98.31 104 LEU B C 1
ATOM 2752 O O . LEU B 1 104 ? -16.781 -12.352 -4.863 1 98.31 104 LEU B O 1
ATOM 2756 N N . TYR B 1 105 ? -16.656 -10.523 -3.518 1 97.88 105 TYR B N 1
ATOM 2757 C CA . TYR B 1 105 ? -18.078 -10.594 -3.234 1 97.88 105 TYR B CA 1
ATOM 2758 C C . TYR B 1 105 ? -18.75 -9.242 -3.463 1 97.88 105 TYR B C 1
ATOM 2760 O O . TYR B 1 105 ? -18.078 -8.203 -3.432 1 97.88 105 TYR B O 1
ATOM 2768 N N . ARG B 1 106 ? -20 -9.258 -3.721 1 97 106 ARG B N 1
ATOM 2769 C CA . ARG B 1 106 ? -20.766 -8.023 -3.838 1 97 106 ARG B CA 1
ATOM 2770 C C . ARG B 1 106 ? -21.375 -7.637 -2.5 1 97 106 ARG B C 1
ATOM 2772 O O . ARG B 1 106 ? -22.297 -8.297 -2.021 1 97 106 ARG B O 1
ATOM 2779 N N . GLY B 1 107 ? -20.828 -6.613 -1.956 1 94.56 107 GLY B N 1
ATOM 2780 C CA . GLY B 1 107 ? -21.422 -6.09 -0.739 1 94.56 107 GLY B CA 1
ATOM 2781 C C . GLY B 1 107 ? -22.672 -5.25 -0.998 1 94.56 107 GLY B C 1
ATOM 2782 O O . GLY B 1 107 ? -22.922 -4.852 -2.137 1 94.56 107 GLY B O 1
ATOM 2783 N N . GLU B 1 108 ? -23.359 -4.973 -0.022 1 95.44 108 GLU B N 1
ATOM 2784 C CA . GLU B 1 108 ? -24.578 -4.18 -0.137 1 95.44 108 GLU B CA 1
ATOM 2785 C C . GLU B 1 108 ? -24.281 -2.752 -0.582 1 95.44 108 GLU B C 1
ATOM 2787 O O . GLU B 1 108 ? -25.078 -2.135 -1.293 1 95.44 108 GLU B O 1
ATOM 2792 N N . LYS B 1 109 ? -23.172 -2.244 -0.187 1 94 109 LYS B N 1
ATOM 2793 C CA . LYS B 1 109 ? -22.797 -0.866 -0.506 1 94 109 LYS B CA 1
ATOM 2794 C C . LYS B 1 109 ? -21.875 -0.808 -1.718 1 94 109 LYS B C 1
ATOM 2796 O O . LYS B 1 109 ? -21.281 0.234 -2.002 1 94 109 LYS B O 1
ATOM 2801 N N . SER B 1 110 ? -21.766 -1.98 -2.357 1 93.62 110 SER B N 1
ATOM 2802 C CA . SER B 1 110 ? -20.969 -1.995 -3.588 1 93.62 110 SER B CA 1
ATOM 2803 C C . SER B 1 110 ? -21.703 -1.26 -4.711 1 93.62 110 SER B C 1
ATOM 2805 O O . SER B 1 110 ? -22.828 -1.599 -5.055 1 93.62 110 SER B O 1
ATOM 2807 N N . ASP B 1 111 ? -21.047 -0.216 -5.195 1 90.56 111 ASP B N 1
ATOM 2808 C CA . ASP B 1 111 ? -21.656 0.57 -6.258 1 90.56 111 ASP B CA 1
ATOM 2809 C C . ASP B 1 111 ? -21.359 -0.032 -7.629 1 90.56 111 ASP B C 1
ATOM 2811 O O . ASP B 1 111 ? -21.828 0.477 -8.648 1 90.56 111 ASP B O 1
ATOM 2815 N N . ILE B 1 112 ? -20.531 -1.043 -7.691 1 93.88 112 ILE B N 1
ATOM 2816 C CA . ILE B 1 112 ? -20.141 -1.692 -8.938 1 93.88 112 ILE B CA 1
ATOM 2817 C C . ILE B 1 112 ? -20.484 -3.18 -8.867 1 93.88 112 ILE B C 1
ATOM 2819 O O . ILE B 1 112 ? -20.438 -3.787 -7.797 1 93.88 112 ILE B O 1
ATOM 2823 N N . ASN B 1 113 ? -20.844 -3.75 -10.039 1 95.38 113 ASN B N 1
ATOM 2824 C CA . ASN B 1 113 ? -21.109 -5.18 -10.156 1 95.38 113 ASN B CA 1
ATOM 2825 C C . ASN B 1 113 ? -20.234 -5.82 -11.234 1 95.38 113 ASN B C 1
ATOM 2827 O O . ASN B 1 113 ? -20.531 -5.711 -12.43 1 95.38 113 ASN B O 1
ATOM 2831 N N . TYR B 1 114 ? -19.266 -6.473 -10.758 1 96.56 114 TYR B N 1
ATOM 2832 C CA . TYR B 1 114 ? -18.406 -7.195 -11.703 1 96.56 114 TYR B CA 1
ATOM 2833 C C . TYR B 1 114 ? -19.016 -8.555 -12.039 1 96.56 114 TYR B C 1
ATOM 2835 O O . TYR B 1 114 ? -19.406 -9.305 -11.148 1 96.56 114 TYR B O 1
ATOM 2843 N N . THR B 1 115 ? -18.953 -8.898 -13.336 1 96.19 115 THR B N 1
ATOM 2844 C CA . THR B 1 115 ? -19.578 -10.148 -13.773 1 96.19 115 THR B CA 1
ATOM 2845 C C . THR B 1 115 ? -18.516 -11.133 -14.25 1 96.19 115 THR B C 1
ATOM 2847 O O . THR B 1 115 ? -18.812 -12.305 -14.484 1 96.19 115 THR B O 1
ATOM 2850 N N . ASN B 1 116 ? -17.391 -10.703 -14.43 1 96.94 116 ASN B N 1
ATOM 2851 C CA . ASN B 1 116 ? -16.281 -11.578 -14.789 1 96.94 116 ASN B CA 1
ATOM 2852 C C . ASN B 1 116 ? -14.992 -11.172 -14.062 1 96.94 116 ASN B C 1
ATOM 2854 O O . ASN B 1 116 ? -14.867 -10.039 -13.594 1 96.94 116 ASN B O 1
ATOM 2858 N N . LEU B 1 117 ? -14.102 -12.109 -14.008 1 97.69 117 LEU B N 1
ATOM 2859 C CA . LEU B 1 117 ? -12.906 -11.906 -13.188 1 97.69 117 LEU B CA 1
ATOM 2860 C C . LEU B 1 117 ? -11.648 -11.891 -14.055 1 97.69 117 LEU B C 1
ATOM 2862 O O . LEU B 1 117 ? -10.531 -11.93 -13.539 1 97.69 117 LEU B O 1
ATOM 2866 N N . ASN B 1 118 ? -11.773 -11.812 -15.359 1 96.06 118 ASN B N 1
ATOM 2867 C CA . ASN B 1 118 ? -10.633 -11.891 -16.266 1 96.06 118 ASN B CA 1
ATOM 2868 C C . ASN B 1 118 ? -9.617 -10.789 -15.992 1 96.06 118 ASN B C 1
ATOM 2870 O O . ASN B 1 118 ? -8.414 -11.055 -15.914 1 96.06 118 ASN B O 1
ATOM 2874 N N . LYS B 1 119 ? -10.125 -9.555 -15.883 1 96.38 119 LYS B N 1
ATOM 2875 C CA . LYS B 1 119 ? -9.25 -8.422 -15.602 1 96.38 119 LYS B CA 1
ATOM 2876 C C . LYS B 1 119 ? -8.5 -8.617 -14.289 1 96.38 119 LYS B C 1
ATOM 2878 O O . LYS B 1 119 ? -7.328 -8.258 -14.18 1 96.38 119 LYS B O 1
ATOM 2883 N N . PHE B 1 120 ? -9.188 -9.195 -13.344 1 97.75 120 PHE B N 1
ATOM 2884 C CA . PHE B 1 120 ? -8.602 -9.445 -12.031 1 97.75 120 PHE B CA 1
ATOM 2885 C C . PHE B 1 120 ? -7.484 -10.484 -12.133 1 97.75 120 PHE B C 1
ATOM 2887 O O . PHE B 1 120 ? -6.379 -10.266 -11.633 1 97.75 120 PHE B O 1
ATOM 2894 N N . GLN B 1 121 ? -7.797 -11.516 -12.742 1 97 121 GLN B N 1
ATOM 2895 C CA . GLN B 1 121 ? -6.816 -12.594 -12.883 1 97 121 GLN B CA 1
ATOM 2896 C C . GLN B 1 121 ? -5.602 -12.133 -13.68 1 97 121 GLN B C 1
ATOM 2898 O O . GLN B 1 121 ? -4.473 -12.516 -13.375 1 97 121 GLN B O 1
ATOM 2903 N N . ARG B 1 122 ? -5.797 -11.391 -14.648 1 94.81 122 ARG B N 1
ATOM 2904 C CA . ARG B 1 122 ? -4.695 -10.828 -15.43 1 94.81 122 ARG B CA 1
ATOM 2905 C C . ARG B 1 122 ? -3.785 -9.977 -14.547 1 94.81 122 ARG B C 1
ATOM 2907 O O . ARG B 1 122 ? -2.561 -10.055 -14.656 1 94.81 122 ARG B O 1
ATOM 2914 N N . THR B 1 123 ? -4.414 -9.156 -13.758 1 95.62 123 THR B N 1
ATOM 2915 C CA . THR B 1 123 ? -3.652 -8.328 -12.828 1 95.62 123 THR B CA 1
ATOM 2916 C C . THR B 1 123 ? -2.82 -9.195 -11.883 1 95.62 123 THR B C 1
ATOM 2918 O O . THR B 1 123 ? -1.651 -8.906 -11.633 1 95.62 123 THR B O 1
ATOM 2921 N N . ILE B 1 124 ? -3.41 -10.266 -11.422 1 96.5 124 ILE B N 1
ATOM 2922 C CA . ILE B 1 124 ? -2.74 -11.188 -10.516 1 96.5 124 ILE B CA 1
ATOM 2923 C C . ILE B 1 124 ? -1.533 -11.812 -11.203 1 96.5 124 ILE B C 1
ATOM 2925 O O . ILE B 1 124 ? -0.438 -11.859 -10.641 1 96.5 124 ILE B O 1
ATOM 2929 N N . ILE B 1 125 ? -1.717 -12.219 -12.375 1 94 125 ILE B N 1
ATOM 2930 C CA . ILE B 1 125 ? -0.651 -12.852 -13.141 1 94 125 ILE B CA 1
ATOM 2931 C C . ILE B 1 125 ? 0.48 -11.852 -13.375 1 94 125 ILE B C 1
ATOM 2933 O O . ILE B 1 125 ? 1.649 -12.156 -13.133 1 94 125 ILE B O 1
ATOM 2937 N N . GLU B 1 126 ? 0.158 -10.695 -13.828 1 92.81 126 GLU B N 1
ATOM 2938 C CA . GLU B 1 126 ? 1.152 -9.664 -14.117 1 92.81 126 GLU B CA 1
ATOM 2939 C C . GLU B 1 126 ? 1.965 -9.312 -12.867 1 92.81 126 GLU B C 1
ATOM 2941 O O . GLU B 1 126 ? 3.189 -9.203 -12.938 1 92.81 126 GLU B O 1
ATOM 2946 N N . THR B 1 127 ? 1.247 -9.148 -11.836 1 91.75 127 THR B N 1
ATOM 2947 C CA . THR B 1 127 ? 1.938 -8.805 -10.602 1 91.75 127 THR B CA 1
ATOM 2948 C C . THR B 1 127 ? 2.799 -9.977 -10.125 1 91.75 127 THR B C 1
ATOM 2950 O O . THR B 1 127 ? 3.904 -9.766 -9.617 1 91.75 127 THR B O 1
ATOM 2953 N N . SER B 1 128 ? 2.305 -11.141 -10.258 1 91.94 128 SER B N 1
ATOM 2954 C CA . SER B 1 128 ? 3.062 -12.328 -9.875 1 91.94 128 SER B CA 1
ATOM 2955 C C . SER B 1 128 ? 4.359 -12.438 -10.664 1 91.94 128 SER B C 1
ATOM 2957 O O . SER B 1 128 ? 5.402 -12.797 -10.117 1 91.94 128 SER B O 1
ATOM 2959 N N . LYS B 1 129 ? 4.297 -12.102 -11.914 1 90.94 129 LYS B N 1
ATOM 2960 C CA . LYS B 1 129 ? 5.488 -12.086 -12.758 1 90.94 129 LYS B CA 1
ATOM 2961 C C . LYS B 1 129 ? 6.504 -11.062 -12.25 1 90.94 129 LYS B C 1
ATOM 2963 O O . LYS B 1 129 ? 7.688 -11.375 -12.109 1 90.94 129 LYS B O 1
ATOM 2968 N N . GLN B 1 130 ? 6.004 -9.961 -11.93 1 84.88 130 GLN B N 1
ATOM 2969 C CA . GLN B 1 130 ? 6.863 -8.852 -11.523 1 84.88 130 GLN B CA 1
ATOM 2970 C C . GLN B 1 130 ? 7.508 -9.133 -10.164 1 84.88 130 GLN B C 1
ATOM 2972 O O . GLN B 1 130 ? 8.625 -8.688 -9.898 1 84.88 130 GLN B O 1
ATOM 2977 N N . THR B 1 131 ? 6.855 -9.891 -9.391 1 84.19 131 THR B N 1
ATOM 2978 C CA . THR B 1 131 ? 7.348 -10.141 -8.047 1 84.19 131 THR B CA 1
ATOM 2979 C C . THR B 1 131 ? 7.898 -11.562 -7.926 1 84.19 131 THR B C 1
ATOM 2981 O O . THR B 1 131 ? 8.359 -11.969 -6.855 1 84.19 131 THR B O 1
ATOM 2984 N N . VAL B 1 132 ? 7.789 -12.312 -8.945 1 87.12 132 VAL B N 1
ATOM 2985 C CA . VAL B 1 132 ? 8.273 -13.688 -9.023 1 87.12 132 VAL B CA 1
ATOM 2986 C C . VAL B 1 132 ? 7.566 -14.555 -7.988 1 87.12 132 VAL B C 1
ATOM 2988 O O . VAL B 1 132 ? 8.211 -15.266 -7.215 1 87.12 132 VAL B O 1
ATOM 2991 N N . PHE B 1 133 ? 6.328 -14.367 -7.934 1 88.5 133 PHE B N 1
ATOM 2992 C CA . PHE B 1 133 ? 5.465 -15.242 -7.145 1 88.5 133 PHE B CA 1
ATOM 2993 C C . PHE B 1 133 ? 5.055 -16.469 -7.949 1 88.5 133 PHE B C 1
ATOM 2995 O O . PHE B 1 133 ? 4.078 -16.422 -8.703 1 88.5 133 PHE B O 1
ATOM 3002 N N . ALA B 1 134 ? 5.727 -17.562 -7.684 1 90.5 134 ALA B N 1
ATOM 3003 C CA . ALA B 1 134 ? 5.648 -18.703 -8.578 1 90.5 134 ALA B CA 1
ATOM 3004 C C . ALA B 1 134 ? 4.309 -19.422 -8.43 1 90.5 134 ALA B C 1
ATOM 3006 O O . ALA B 1 134 ? 3.865 -20.109 -9.352 1 90.5 134 ALA B O 1
ATOM 3007 N N . HIS B 1 135 ? 3.756 -19.375 -7.258 1 91.88 135 HIS B N 1
ATOM 3008 C CA . HIS B 1 135 ? 2.385 -19.844 -7.07 1 91.88 135 HIS B CA 1
ATOM 3009 C C . HIS B 1 135 ? 1.384 -18.719 -7.348 1 91.88 135 HIS B C 1
ATOM 3011 O O . HIS B 1 135 ? 1.083 -17.922 -6.465 1 91.88 135 HIS B O 1
ATOM 3017 N N . ILE B 1 136 ? 0.878 -18.656 -8.516 1 93.62 136 ILE B N 1
ATOM 3018 C CA . ILE B 1 136 ? -0.002 -17.562 -8.898 1 93.62 136 ILE B CA 1
ATOM 3019 C C . ILE B 1 136 ? -1.365 -17.734 -8.234 1 93.62 136 ILE B C 1
ATOM 3021 O O . ILE B 1 136 ? -2.064 -18.719 -8.484 1 93.62 136 ILE B O 1
ATOM 3025 N N . PRO B 1 137 ? -1.747 -16.844 -7.43 1 95.94 137 PRO B N 1
ATOM 3026 C CA . PRO B 1 137 ? -3.047 -16.938 -6.762 1 95.94 137 PRO B CA 1
ATOM 3027 C C . PRO B 1 137 ? -4.215 -16.922 -7.742 1 95.94 137 PRO B C 1
ATOM 3029 O O . PRO B 1 137 ? -4.086 -16.406 -8.859 1 95.94 137 PRO B O 1
ATOM 3032 N N . GLN B 1 138 ? -5.258 -17.453 -7.273 1 96.88 138 GLN B N 1
ATOM 3033 C CA . GLN B 1 138 ? -6.504 -17.438 -8.039 1 96.88 138 GLN B CA 1
ATOM 3034 C C . GLN B 1 138 ? -7.527 -16.516 -7.387 1 96.88 138 GLN B C 1
ATOM 3036 O O . GLN B 1 138 ? -7.438 -16.219 -6.195 1 96.88 138 GLN B O 1
ATOM 3041 N N . ILE B 1 139 ? -8.445 -16.047 -8.219 1 98.25 139 ILE B N 1
ATOM 3042 C CA . ILE B 1 139 ? -9.547 -15.234 -7.707 1 98.25 139 ILE B CA 1
ATOM 3043 C C . ILE B 1 139 ? -10.875 -15.852 -8.133 1 98.25 139 ILE B C 1
ATOM 3045 O O . ILE B 1 139 ? -11.023 -16.312 -9.266 1 98.25 139 ILE B O 1
ATOM 3049 N N . ASN B 1 140 ? -11.797 -15.891 -7.215 1 98.5 140 ASN B N 1
ATOM 3050 C CA . ASN B 1 140 ? -13.141 -16.406 -7.465 1 98.5 140 ASN B CA 1
ATOM 3051 C C . ASN B 1 140 ? -14.219 -15.5 -6.879 1 98.5 140 ASN B C 1
ATOM 3053 O O . ASN B 1 140 ? -13.945 -14.734 -5.953 1 98.5 140 ASN B O 1
ATOM 3057 N N . PHE B 1 141 ? -15.391 -15.617 -7.504 1 98.44 141 PHE B N 1
ATOM 3058 C CA . PHE B 1 141 ? -16.547 -14.984 -6.871 1 98.44 141 PHE B CA 1
ATOM 3059 C C . PHE B 1 141 ? -16.969 -15.766 -5.633 1 98.44 141 PHE B C 1
ATOM 3061 O O . PHE B 1 141 ? -16.797 -16.984 -5.566 1 98.44 141 PHE B O 1
ATOM 3068 N N . VAL B 1 142 ? -17.469 -15.102 -4.711 1 98.12 142 VAL B N 1
ATOM 3069 C CA . VAL B 1 142 ? -18.094 -15.734 -3.547 1 98.12 142 VAL B CA 1
ATOM 3070 C C . VAL B 1 142 ? -19.297 -14.922 -3.084 1 98.12 142 VAL B C 1
ATOM 3072 O O . VAL B 1 142 ? -19.312 -13.695 -3.225 1 98.12 142 VAL B O 1
ATOM 3075 N N . GLN B 1 143 ? -20.281 -15.586 -2.662 1 97.38 143 GLN B N 1
ATOM 3076 C CA . GLN B 1 143 ? -21.391 -14.875 -2.033 1 97.38 143 GLN B CA 1
ATOM 3077 C C . GLN B 1 143 ? -21.016 -14.43 -0.621 1 97.38 143 GLN B C 1
ATOM 3079 O O . GLN B 1 143 ? -20.328 -15.141 0.104 1 97.38 143 GLN B O 1
ATOM 3084 N N . PHE B 1 144 ? -21.547 -13.289 -0.296 1 97.06 144 PHE B N 1
ATOM 3085 C CA . PHE B 1 144 ? -21.25 -12.711 1.005 1 97.06 144 PHE B CA 1
ATOM 3086 C C . PHE B 1 144 ? -21.516 -13.703 2.123 1 97.06 144 PHE B C 1
ATOM 3088 O O . PHE B 1 144 ? -20.688 -13.891 3.02 1 97.06 144 PHE B O 1
ATOM 3095 N N . GLU B 1 145 ? -22.594 -14.453 2.029 1 95.56 145 GLU B N 1
ATOM 3096 C CA . GLU B 1 145 ? -23.047 -15.359 3.084 1 95.56 145 GLU B CA 1
ATOM 3097 C C . GLU B 1 145 ? -22.188 -16.609 3.133 1 95.56 145 GLU B C 1
ATOM 3099 O O . GLU B 1 145 ? -22.25 -17.375 4.098 1 95.56 145 GLU B O 1
ATOM 3104 N N . GLU B 1 146 ? -21.312 -16.797 2.148 1 96.56 146 GLU B N 1
ATOM 3105 C CA . GLU B 1 146 ? -20.484 -18 2.061 1 96.56 146 GLU B CA 1
ATOM 3106 C C . GLU B 1 146 ? -19.094 -17.766 2.645 1 96.56 146 GLU B C 1
ATOM 3108 O O . GLU B 1 146 ? -18.281 -18.688 2.703 1 96.56 146 GLU B O 1
ATOM 3113 N N . ILE B 1 147 ? -18.797 -16.578 3.068 1 96.62 147 ILE B N 1
ATOM 3114 C CA . ILE B 1 147 ? -17.531 -16.297 3.736 1 96.62 147 ILE B CA 1
ATOM 3115 C C . ILE B 1 147 ? -17.406 -17.156 4.992 1 96.62 147 ILE B C 1
ATOM 3117 O O . ILE B 1 147 ? -18.297 -17.141 5.852 1 96.62 147 ILE B O 1
ATOM 3121 N N . PRO B 1 148 ? -16.375 -17.844 5.082 1 95.94 148 PRO B N 1
ATOM 3122 C CA . PRO B 1 148 ? -16.234 -18.75 6.23 1 95.94 148 PRO B CA 1
ATOM 3123 C C . PRO B 1 148 ? -16 -18 7.539 1 95.94 148 PRO B C 1
ATOM 3125 O O . PRO B 1 148 ? -15.336 -16.953 7.543 1 95.94 148 PRO B O 1
ATOM 3128 N N . LYS B 1 149 ? -16.438 -18.547 8.648 1 93.5 149 LYS B N 1
ATOM 3129 C CA . LYS B 1 149 ? -16.25 -17.938 9.961 1 93.5 149 LYS B CA 1
ATOM 3130 C C . LYS B 1 149 ? -14.906 -18.344 10.562 1 93.5 149 LYS B C 1
ATOM 3132 O O . LYS B 1 149 ? -14.195 -17.516 11.125 1 93.5 149 LYS B O 1
ATOM 3137 N N . LYS B 1 150 ? -14.594 -19.641 10.352 1 92.88 150 LYS B N 1
ATOM 3138 C CA . LYS B 1 150 ? -13.391 -20.188 10.961 1 92.88 150 LYS B CA 1
ATOM 3139 C C . L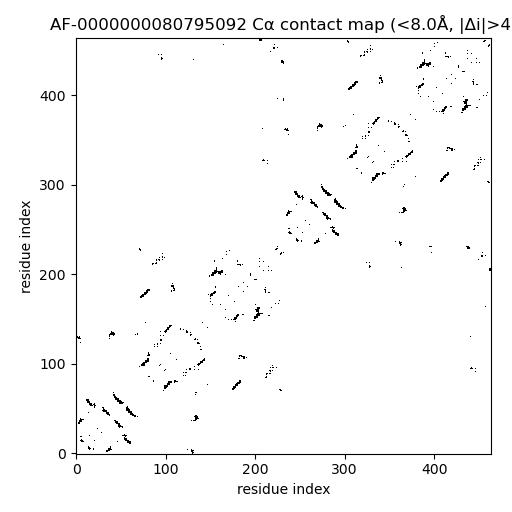YS B 1 150 ? -12.141 -19.5 10.43 1 92.88 150 LYS B C 1
ATOM 3141 O O . LYS B 1 150 ? -11.977 -19.344 9.219 1 92.88 150 LYS B O 1
ATOM 3146 N N . ASP B 1 151 ? -11.242 -19 11.367 1 94 151 ASP B N 1
ATOM 3147 C CA . ASP B 1 151 ? -9.945 -18.391 11.055 1 94 151 ASP B CA 1
ATOM 3148 C C . ASP B 1 151 ? -10.117 -17.125 10.227 1 94 151 ASP B C 1
ATOM 3150 O O . ASP B 1 151 ? -9.297 -16.844 9.352 1 94 151 ASP B O 1
ATOM 3154 N N . THR B 1 152 ? -11.273 -16.469 10.422 1 95.06 152 THR B N 1
ATOM 3155 C CA . THR B 1 152 ? -11.586 -15.289 9.617 1 95.06 152 THR B CA 1
ATOM 3156 C C . THR B 1 152 ? -11.492 -14.016 10.461 1 95.06 152 THR B C 1
ATOM 3158 O O . THR B 1 152 ? -11.984 -13.977 11.594 1 95.06 152 THR B O 1
ATOM 3161 N N . ILE B 1 153 ? -10.836 -13.031 9.93 1 92.06 153 ILE B N 1
ATOM 3162 C CA . ILE B 1 153 ? -10.75 -11.695 10.508 1 92.06 153 ILE B CA 1
ATOM 3163 C C . ILE B 1 153 ? -11.477 -10.695 9.609 1 92.06 153 ILE B C 1
ATOM 3165 O O . ILE B 1 153 ? -11.156 -10.57 8.43 1 92.06 153 ILE B O 1
ATOM 3169 N N . VAL B 1 154 ? -12.469 -10.008 10.164 1 92.62 154 VAL B N 1
ATOM 3170 C CA . VAL B 1 154 ? -13.211 -8.992 9.43 1 92.62 154 VAL B CA 1
ATOM 3171 C C . VAL B 1 154 ? -12.695 -7.605 9.812 1 92.62 154 VAL B C 1
ATOM 3173 O O . VAL B 1 154 ? -12.703 -7.234 10.992 1 92.62 154 VAL B O 1
ATOM 3176 N N . LEU B 1 155 ? -12.227 -6.914 8.797 1 88.94 155 LEU B N 1
ATOM 3177 C CA . LEU B 1 155 ? -11.758 -5.555 9.055 1 88.94 155 LEU B CA 1
ATOM 3178 C C . LEU B 1 155 ? -12.906 -4.559 8.992 1 88.94 155 LEU B C 1
ATOM 3180 O O . LEU B 1 155 ? -13.531 -4.391 7.938 1 88.94 155 LEU B O 1
ATOM 3184 N N . ASP B 1 156 ? -13.203 -3.939 10.086 1 81.56 156 ASP B N 1
ATOM 3185 C CA . ASP B 1 156 ? -14.305 -2.975 10.148 1 81.56 156 ASP B CA 1
ATOM 3186 C C . ASP B 1 156 ? -13.945 -1.795 11.055 1 81.56 156 ASP B C 1
ATOM 3188 O O . ASP B 1 156 ? -13.461 -1.984 12.172 1 81.56 156 ASP B O 1
ATOM 3192 N N . LEU B 1 157 ? -14.164 -0.609 10.555 1 65.81 157 LEU B N 1
ATOM 3193 C CA . LEU B 1 157 ? -13.883 0.61 11.305 1 65.81 157 LEU B CA 1
ATOM 3194 C C . LEU B 1 157 ? -14.648 0.619 12.625 1 65.81 157 LEU B C 1
ATOM 3196 O O . LEU B 1 157 ? -14.148 1.128 13.633 1 65.81 157 LEU B O 1
ATOM 3200 N N . ASP B 1 158 ? -15.781 0.179 12.516 1 63.28 158 ASP B N 1
ATOM 3201 C CA . ASP B 1 158 ? -16.641 0.208 13.695 1 63.28 158 ASP B CA 1
ATOM 3202 C C . ASP B 1 158 ? -16.406 -1.032 14.562 1 63.28 158 ASP B C 1
ATOM 3204 O O . ASP B 1 158 ? -17.172 -1.285 15.5 1 63.28 158 ASP B O 1
ATOM 3208 N N . GLY B 1 159 ? -15.477 -1.685 14.203 1 57.16 159 GLY B N 1
ATOM 3209 C CA . GLY B 1 159 ? -15.25 -2.902 14.969 1 57.16 159 GLY B CA 1
ATOM 3210 C C . GLY B 1 159 ? -14.906 -2.639 16.422 1 57.16 159 GLY B C 1
ATOM 3211 O O . GLY B 1 159 ? -14.164 -1.705 16.734 1 57.16 159 GLY B O 1
ATOM 3212 N N . THR B 1 160 ? -15.859 -2.744 17.312 1 56.09 160 THR B N 1
ATOM 3213 C CA . THR B 1 160 ? -15.836 -2.408 18.734 1 56.09 160 THR B CA 1
ATOM 3214 C C . THR B 1 160 ? -14.75 -3.197 19.453 1 56.09 160 THR B C 1
ATOM 3216 O O . THR B 1 160 ? -14.359 -2.846 20.578 1 56.09 160 THR B O 1
ATOM 3219 N N . ASN B 1 161 ? -14.297 -4.32 19.031 1 55.97 161 ASN B N 1
ATOM 3220 C CA . ASN B 1 161 ? -13.898 -5.152 20.156 1 55.97 161 ASN B CA 1
ATOM 3221 C C . ASN B 1 161 ? -12.445 -5.594 20.047 1 55.97 161 ASN B C 1
ATOM 3223 O O . ASN B 1 161 ? -11.758 -5.766 21.047 1 55.97 161 ASN B O 1
ATOM 3227 N N . ASP B 1 162 ? -11.914 -6.082 18.766 1 63.56 162 ASP B N 1
ATOM 3228 C CA . ASP B 1 162 ? -10.742 -6.941 18.875 1 63.56 162 ASP B CA 1
ATOM 3229 C C . ASP B 1 162 ? -9.508 -6.273 18.266 1 63.56 162 ASP B C 1
ATOM 3231 O O . ASP B 1 162 ? -9.625 -5.488 17.312 1 63.56 162 ASP B O 1
ATOM 3235 N N . ASN B 1 163 ? -8.484 -6.215 19.109 1 74.19 163 ASN B N 1
ATOM 3236 C CA . ASN B 1 163 ? -7.16 -5.828 18.641 1 74.19 163 ASN B CA 1
ATOM 3237 C C . ASN B 1 163 ? -6.566 -6.879 17.703 1 74.19 163 ASN B C 1
ATOM 3239 O O . ASN B 1 163 ? -6.637 -8.078 17.984 1 74.19 163 ASN B O 1
ATOM 3243 N N . LEU B 1 164 ? -6.188 -6.41 16.516 1 83 164 LEU B N 1
ATOM 3244 C CA . LEU B 1 164 ? -5.645 -7.32 15.523 1 83 164 LEU B CA 1
ATOM 3245 C C . LEU B 1 164 ? -4.574 -8.227 16.125 1 83 164 LEU B C 1
ATOM 3247 O O . LEU B 1 164 ? -4.559 -9.43 15.883 1 83 164 LEU B O 1
ATOM 3251 N N . GLY B 1 165 ? -3.74 -7.648 16.969 1 84 165 GLY B N 1
ATOM 3252 C CA . GLY B 1 165 ? -2.697 -8.43 17.609 1 84 165 GLY B CA 1
ATOM 3253 C C . GLY B 1 165 ? -3.238 -9.57 18.453 1 84 165 GLY B C 1
ATOM 3254 O O . GLY B 1 165 ? -2.715 -10.68 18.406 1 84 165 GLY B O 1
ATOM 3255 N N . LYS B 1 166 ? -4.234 -9.25 19.188 1 84.62 166 LYS B N 1
ATOM 3256 C CA . LYS B 1 166 ? -4.852 -10.266 20.031 1 84.62 166 LYS B CA 1
ATOM 3257 C C . LYS B 1 166 ? -5.48 -11.383 19.203 1 84.62 166 LYS B C 1
ATOM 3259 O O . LYS B 1 166 ? -5.309 -12.562 19.5 1 84.62 166 LYS B O 1
ATOM 3264 N N . VAL B 1 167 ? -6.133 -10.953 18.188 1 87.5 167 VAL B N 1
ATOM 3265 C CA . VAL B 1 167 ? -6.805 -11.93 17.328 1 87.5 167 VAL B CA 1
ATOM 3266 C C . VAL B 1 167 ? -5.77 -12.836 16.656 1 87.5 167 VAL B C 1
ATOM 3268 O O . VAL B 1 167 ? -5.965 -14.047 16.578 1 87.5 167 VAL B O 1
ATOM 3271 N N . LEU B 1 168 ? -4.738 -12.273 16.234 1 89 168 LEU B N 1
ATOM 3272 C CA . LEU B 1 168 ? -3.701 -13.039 15.555 1 89 168 LEU B CA 1
ATOM 3273 C C . LEU B 1 168 ? -3.033 -14.023 16.516 1 89 168 LEU B C 1
ATOM 3275 O O . LEU B 1 168 ? -2.666 -15.133 16.125 1 89 168 LEU B O 1
ATOM 3279 N N . LYS B 1 169 ? -2.857 -13.602 17.734 1 87.25 169 LYS B N 1
ATOM 3280 C CA . LYS B 1 169 ? -2.291 -14.5 18.734 1 87.25 169 LYS B CA 1
ATOM 3281 C C . LYS B 1 169 ? -3.207 -15.695 18.984 1 87.25 169 LYS B C 1
ATOM 3283 O O . LYS B 1 169 ? -2.734 -16.812 19.188 1 87.25 169 LYS B O 1
ATOM 3288 N N . GLU B 1 170 ? -4.484 -15.383 18.938 1 87.56 170 GLU B N 1
ATOM 3289 C CA . GLU B 1 170 ? -5.469 -16.438 19.125 1 87.56 170 GLU B CA 1
ATOM 3290 C C . GLU B 1 170 ? -5.434 -17.438 17.969 1 87.56 170 GLU B C 1
ATOM 3292 O O . GLU B 1 170 ? -5.789 -18.609 18.141 1 87.56 170 GLU B O 1
ATOM 3297 N N . LEU B 1 171 ? -5.008 -16.953 16.859 1 88.5 171 LEU B N 1
ATOM 3298 C CA . LEU B 1 171 ? -4.973 -17.797 15.672 1 88.5 171 LEU B CA 1
ATOM 3299 C C . LEU B 1 171 ? -3.592 -18.422 15.492 1 88.5 171 LEU B C 1
ATOM 3301 O O . LEU B 1 171 ? -3.287 -18.969 14.43 1 88.5 171 LEU B O 1
ATOM 3305 N N . LYS B 1 172 ? -2.812 -18.266 16.531 1 85.5 172 LYS B N 1
ATOM 3306 C CA . LYS B 1 172 ? -1.47 -18.828 16.438 1 85.5 172 LYS B CA 1
ATOM 3307 C C . LYS B 1 172 ? -1.52 -20.312 16.109 1 85.5 172 LYS B C 1
ATOM 3309 O O . LYS B 1 172 ? -2.254 -21.078 16.734 1 85.5 172 LYS B O 1
ATOM 3314 N N . GLY B 1 173 ? -0.792 -20.641 15.07 1 83.06 173 GLY B N 1
ATOM 3315 C CA . GLY B 1 173 ? -0.749 -22.031 14.672 1 83.06 173 GLY B CA 1
ATOM 3316 C C . GLY B 1 173 ? -1.736 -22.359 13.57 1 83.06 173 GLY B C 1
ATOM 3317 O O . GLY B 1 173 ? -1.707 -23.469 13.016 1 83.06 173 GLY B O 1
ATOM 3318 N N . ALA B 1 174 ? -2.578 -21.406 13.32 1 87.19 174 ALA B N 1
ATOM 3319 C CA . ALA B 1 174 ? -3.525 -21.641 12.234 1 87.19 174 ALA B CA 1
ATOM 3320 C C . ALA B 1 174 ? -2.799 -21.859 10.906 1 87.19 174 ALA B C 1
ATOM 3322 O O . ALA B 1 174 ? -1.771 -21.219 10.641 1 87.19 174 ALA B O 1
ATOM 3323 N N . GLN B 1 175 ? -3.357 -22.75 10.25 1 90.38 175 GLN B N 1
ATOM 3324 C CA . GLN B 1 175 ? -2.777 -23.062 8.945 1 90.38 175 GLN B CA 1
ATOM 3325 C C . GLN B 1 175 ? -3.293 -22.094 7.883 1 90.38 175 GLN B C 1
ATOM 3327 O O . GLN B 1 175 ? -2.691 -21.953 6.816 1 90.38 175 GLN B O 1
ATOM 3332 N N . LYS B 1 176 ? -4.418 -21.516 8.281 1 94.62 176 LYS B N 1
ATOM 3333 C CA . LYS B 1 176 ? -5.066 -20.609 7.34 1 94.62 176 LYS B CA 1
ATOM 3334 C C . LYS B 1 176 ? -5.66 -19.406 8.055 1 94.62 176 LYS B C 1
ATOM 3336 O O . LYS B 1 176 ? -6.113 -19.516 9.195 1 94.62 176 LYS B O 1
ATOM 3341 N N . ILE B 1 177 ? -5.641 -18.266 7.41 1 95.69 177 ILE B N 1
ATOM 3342 C CA . ILE B 1 177 ? -6.293 -17.047 7.867 1 95.69 177 ILE B CA 1
ATOM 3343 C C . ILE B 1 177 ? -7.07 -16.406 6.715 1 95.69 177 ILE B C 1
ATOM 3345 O O . ILE B 1 177 ? -6.559 -16.297 5.598 1 95.69 177 ILE B O 1
ATOM 3349 N N . ASN B 1 178 ? -8.352 -16.141 6.957 1 97.12 178 ASN B N 1
ATOM 3350 C CA . ASN B 1 178 ? -9.172 -15.398 6.004 1 97.12 178 ASN B CA 1
ATOM 3351 C C . ASN B 1 178 ? -9.32 -13.938 6.41 1 97.12 178 ASN B C 1
ATOM 3353 O O . ASN B 1 178 ? -9.711 -13.633 7.539 1 97.12 1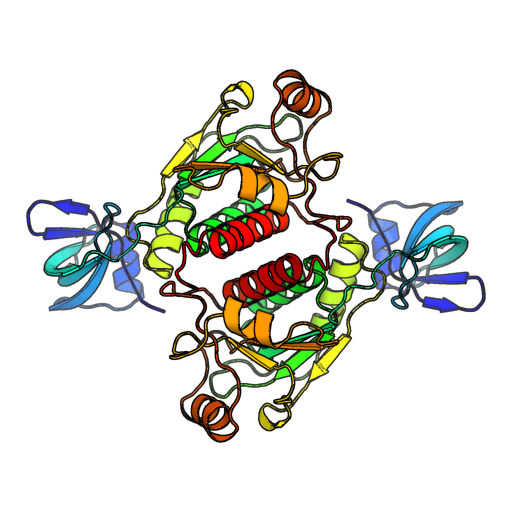78 ASN B O 1
ATOM 3357 N N . LEU B 1 179 ? -8.945 -13.102 5.531 1 95.56 179 LEU B N 1
ATOM 3358 C CA . LEU B 1 179 ? -9.086 -11.664 5.742 1 95.56 179 LEU B CA 1
ATOM 3359 C C . LEU B 1 179 ? -10.266 -11.117 4.945 1 95.56 179 LEU B C 1
ATOM 3361 O O . LEU B 1 179 ? -10.289 -11.219 3.717 1 95.56 179 LEU B O 1
ATOM 3365 N N . VAL B 1 180 ? -11.219 -10.508 5.625 1 96.25 180 VAL B N 1
ATOM 3366 C CA . VAL B 1 180 ? -12.398 -9.953 4.969 1 96.25 180 VAL B CA 1
ATOM 3367 C C . VAL B 1 180 ? -12.336 -8.422 5.008 1 96.25 180 VAL B C 1
ATOM 3369 O O . VAL B 1 180 ? -12.234 -7.828 6.082 1 96.25 180 VAL B O 1
ATOM 3372 N N . VAL B 1 181 ? -12.398 -7.84 3.85 1 93.44 181 VAL B N 1
ATOM 3373 C CA . VAL B 1 181 ? -12.359 -6.391 3.686 1 93.44 181 VAL B CA 1
ATOM 3374 C C . VAL B 1 181 ? -13.648 -5.91 3.023 1 93.44 181 VAL B C 1
ATOM 3376 O O . VAL B 1 181 ? -14.062 -6.449 1.995 1 93.44 181 VAL B O 1
ATOM 3379 N N . GLY B 1 182 ? -14.242 -4.906 3.537 1 92.56 182 GLY B N 1
ATOM 3380 C CA . GLY B 1 182 ? -15.461 -4.363 2.963 1 92.56 182 GLY B CA 1
ATOM 3381 C C . GLY B 1 182 ? -15.219 -3.533 1.717 1 92.56 182 GLY B C 1
ATOM 3382 O O . GLY B 1 182 ? -14.078 -3.193 1.405 1 92.56 182 GLY B O 1
ATOM 3383 N N . PRO B 1 183 ? -16.375 -3.297 1.017 1 92.12 183 PRO B N 1
ATOM 3384 C CA . PRO B 1 183 ? -16.234 -2.381 -0.119 1 92.12 183 PRO B CA 1
ATOM 3385 C C . PRO B 1 183 ? -15.82 -0.973 0.305 1 92.12 183 PRO B C 1
ATOM 3387 O O . PRO B 1 183 ? -15.672 -0.702 1.499 1 92.12 183 PRO B O 1
ATOM 3390 N N . GLU B 1 184 ? -15.531 -0.131 -0.671 1 85.75 184 GLU B N 1
ATOM 3391 C CA . GLU B 1 184 ? -15.039 1.223 -0.437 1 85.75 184 GLU B CA 1
ATOM 3392 C C . GLU B 1 184 ? -15.938 1.976 0.542 1 85.75 184 GLU B C 1
ATOM 3394 O O . GLU B 1 184 ? -15.445 2.762 1.358 1 85.75 184 GLU B O 1
ATOM 3399 N N . TYR B 1 185 ? -17.203 1.748 0.581 1 84.81 185 TYR B N 1
ATOM 3400 C CA . TYR B 1 185 ? -18.125 2.471 1.442 1 84.81 185 TYR B CA 1
ATOM 3401 C C . TYR B 1 185 ? -18.406 1.692 2.725 1 84.81 185 TYR B C 1
ATOM 3403 O O . TYR B 1 185 ? -19.297 2.051 3.498 1 84.81 185 TYR B O 1
ATOM 3411 N N . GLY B 1 186 ? -17.672 0.604 2.889 1 88.75 186 GLY B N 1
ATOM 3412 C CA . GLY B 1 186 ? -17.781 -0.164 4.117 1 88.75 186 GLY B CA 1
ATOM 3413 C C . GLY B 1 186 ? -18.922 -1.163 4.094 1 88.75 186 GLY B C 1
ATOM 3414 O O . GLY B 1 186 ? -19.516 -1.422 3.035 1 88.75 186 GLY B O 1
ATOM 3415 N N . PHE B 1 187 ? -19.156 -1.744 5.293 1 92.12 187 PHE B N 1
ATOM 3416 C CA . PHE B 1 187 ? -20.203 -2.744 5.445 1 92.12 187 PHE B CA 1
ATOM 3417 C C . PHE B 1 187 ? -21.531 -2.082 5.789 1 92.12 187 PHE B C 1
ATOM 3419 O O . PHE B 1 187 ? -21.562 -1.1 6.531 1 92.12 187 PHE B O 1
ATOM 3426 N N . SER B 1 188 ? -22.609 -2.629 5.238 1 94.25 188 SER B N 1
ATOM 3427 C CA . SER B 1 188 ? -23.938 -2.182 5.637 1 94.25 188 SER B CA 1
ATOM 3428 C C . SER B 1 188 ? -24.281 -2.66 7.043 1 94.25 188 SER B C 1
ATOM 3430 O O . SER B 1 188 ? -23.578 -3.502 7.605 1 94.25 188 SER B O 1
ATOM 3432 N N . LYS B 1 189 ? -25.344 -2.064 7.578 1 93.81 189 LYS B N 1
ATOM 3433 C CA . LYS B 1 189 ? -25.828 -2.51 8.883 1 93.81 189 LYS B CA 1
ATOM 3434 C C . LYS B 1 189 ? -26.188 -3.992 8.867 1 93.81 189 LYS B C 1
ATOM 3436 O O . LYS B 1 189 ? -25.859 -4.727 9.805 1 93.81 189 LYS B O 1
ATOM 3441 N N . ARG B 1 190 ? -26.812 -4.43 7.832 1 94.69 190 ARG B N 1
ATOM 3442 C CA . ARG B 1 190 ? -27.188 -5.832 7.684 1 94.69 190 ARG B CA 1
ATOM 3443 C C . ARG B 1 190 ? -25.969 -6.734 7.676 1 94.69 190 ARG B C 1
ATOM 3445 O O . ARG B 1 190 ? -25.953 -7.793 8.305 1 94.69 190 ARG B O 1
ATOM 3452 N N . GLU B 1 191 ? -25 -6.383 6.934 1 95.19 191 GLU B N 1
ATOM 3453 C CA . GLU B 1 191 ? -23.766 -7.164 6.844 1 95.19 191 GLU B CA 1
ATOM 3454 C C . GLU B 1 191 ? -23.047 -7.223 8.195 1 95.19 191 GLU B C 1
ATOM 3456 O O . GLU B 1 191 ? -22.531 -8.273 8.586 1 95.19 191 GLU B O 1
ATOM 3461 N N . LYS B 1 192 ? -23 -6.082 8.875 1 92.75 192 LYS B N 1
ATOM 3462 C CA . LYS B 1 192 ? -22.422 -6.047 10.211 1 92.75 192 LYS B CA 1
ATOM 3463 C C . LYS B 1 192 ? -23.188 -6.945 11.18 1 92.75 192 LYS B C 1
ATOM 3465 O O . LYS B 1 192 ? -22.578 -7.633 12 1 92.75 192 LYS B O 1
ATOM 3470 N N . ASP B 1 193 ? -24.469 -6.891 11.062 1 93.62 193 ASP B N 1
ATOM 3471 C CA . ASP B 1 193 ? -25.312 -7.758 11.883 1 93.62 193 ASP B CA 1
ATOM 3472 C C . ASP B 1 193 ? -25.031 -9.234 11.594 1 93.62 193 ASP B C 1
ATOM 3474 O O . ASP B 1 193 ? -25.031 -10.055 12.508 1 93.62 193 ASP B O 1
ATOM 3478 N N . PHE B 1 194 ? -24.859 -9.492 10.367 1 94.75 194 PHE B N 1
ATOM 3479 C CA . PHE B 1 194 ? -24.531 -10.859 9.977 1 94.75 194 PHE B CA 1
ATOM 3480 C C . PHE B 1 194 ? -23.25 -11.312 10.672 1 94.75 194 PHE B C 1
ATOM 3482 O O . PHE B 1 194 ? -23.203 -12.414 11.227 1 94.75 194 PHE B O 1
ATOM 3489 N N . PHE B 1 195 ? -22.172 -10.492 10.625 1 93.38 195 PHE B N 1
ATOM 3490 C CA . PHE B 1 195 ? -20.922 -10.836 11.273 1 93.38 195 PHE B CA 1
ATOM 3491 C C . PHE B 1 195 ? -21.109 -11.023 12.773 1 93.38 195 PHE B C 1
ATOM 3493 O O . PHE B 1 195 ? -20.578 -11.969 13.359 1 93.38 195 PHE B O 1
ATOM 3500 N N . SER B 1 196 ? -21.859 -10.102 13.297 1 91.06 196 SER B N 1
ATOM 3501 C CA . SER B 1 196 ? -22.094 -10.141 14.734 1 91.06 196 SER B CA 1
ATOM 3502 C C . SER B 1 196 ? -22.891 -11.375 15.141 1 91.06 196 SER B C 1
ATOM 3504 O O . SER B 1 196 ? -22.5 -12.109 16.047 1 91.06 196 SER B O 1
ATOM 3506 N N . THR B 1 197 ? -23.969 -11.648 14.445 1 93.38 197 THR B N 1
ATOM 3507 C CA . THR B 1 197 ? -24.859 -12.766 14.734 1 93.38 197 THR B CA 1
ATOM 3508 C C . THR B 1 197 ? -24.125 -14.102 14.602 1 93.38 197 THR B C 1
ATOM 3510 O O . THR B 1 197 ? -24.391 -15.039 15.352 1 93.38 197 THR B O 1
ATOM 3513 N N . ASN B 1 198 ? -23.188 -14.125 13.727 1 93.69 198 ASN B N 1
ATOM 3514 C CA . ASN B 1 198 ? -22.469 -15.375 13.477 1 93.69 198 ASN B CA 1
ATOM 3515 C C . ASN B 1 198 ? -21.125 -15.398 14.203 1 93.69 198 ASN B C 1
ATOM 3517 O O . ASN B 1 198 ? -20.297 -16.266 13.93 1 93.69 198 ASN B O 1
ATOM 3521 N N . GLU B 1 199 ? -20.828 -14.406 14.969 1 90.62 199 GLU B N 1
ATOM 3522 C CA . GLU B 1 199 ? -19.703 -14.352 15.883 1 90.62 199 GLU B CA 1
ATOM 3523 C C . GLU B 1 199 ? -18.375 -14.305 15.117 1 90.62 199 GLU B C 1
ATOM 3525 O O . GLU B 1 199 ? -17.438 -15.023 15.461 1 90.62 199 GLU B O 1
ATOM 3530 N N . PHE B 1 200 ? -18.375 -13.609 14.078 1 92 200 PHE B N 1
ATOM 3531 C CA . PHE B 1 200 ? -17.109 -13.328 13.383 1 92 200 PHE B CA 1
ATOM 3532 C C . PHE B 1 200 ? -16.219 -12.453 14.242 1 92 200 PHE B C 1
ATOM 3534 O O . PHE B 1 200 ? -16.688 -11.688 15.078 1 92 200 PHE B O 1
ATOM 3541 N N . LYS B 1 201 ? -14.938 -12.602 14.078 1 89 201 LYS B N 1
ATOM 3542 C CA . LYS B 1 201 ? -14 -11.68 14.711 1 89 201 LYS B CA 1
ATOM 3543 C C . LYS B 1 201 ? -13.859 -10.398 13.891 1 89 201 LYS B C 1
ATOM 3545 O O . LYS B 1 201 ? -13.289 -10.414 12.797 1 89 201 LYS B O 1
ATOM 3550 N N . THR B 1 202 ? -14.383 -9.312 14.391 1 88.56 202 THR B N 1
ATOM 3551 C CA . THR B 1 202 ? -14.305 -8.016 13.727 1 88.56 202 THR B CA 1
ATOM 3552 C C . THR B 1 202 ? -13.258 -7.125 14.398 1 88.56 202 THR B C 1
ATOM 3554 O O . THR B 1 202 ? -13.312 -6.902 15.609 1 88.56 202 THR B O 1
ATOM 3557 N N . VAL B 1 203 ? -12.32 -6.695 13.57 1 84.06 203 VAL B N 1
ATOM 3558 C CA . VAL B 1 203 ? -11.195 -5.953 14.125 1 84.06 203 VAL B CA 1
ATOM 3559 C C . VAL B 1 203 ? -11.203 -4.523 13.586 1 84.06 203 VAL B C 1
ATOM 3561 O O . VAL B 1 203 ? -11.484 -4.297 12.406 1 84.06 203 VAL B O 1
ATOM 3564 N N . ASN B 1 204 ? -10.992 -3.684 14.523 1 76.38 204 ASN B N 1
ATOM 3565 C CA . ASN B 1 204 ? -10.781 -2.285 14.156 1 76.38 204 ASN B CA 1
ATOM 3566 C C . ASN B 1 204 ? -9.297 -1.951 14.07 1 76.38 204 ASN B C 1
ATOM 3568 O O . ASN B 1 204 ? -8.516 -2.342 14.93 1 76.38 204 ASN B O 1
ATOM 3572 N N . LEU B 1 205 ? -8.867 -1.396 12.906 1 68.75 205 LEU B N 1
ATOM 3573 C CA . LEU B 1 205 ? -7.449 -1.126 12.703 1 68.75 205 LEU B CA 1
ATOM 3574 C C . LEU B 1 205 ? -7.082 0.266 13.203 1 68.75 205 LEU B C 1
ATOM 3576 O O . LEU B 1 205 ? -6.102 0.857 12.742 1 68.75 205 LEU B O 1
ATOM 3580 N N . GLY B 1 206 ? -7.801 0.77 14.195 1 60.25 206 GLY B N 1
ATOM 3581 C CA . GLY B 1 206 ? -7.434 2.008 14.859 1 60.25 206 GLY B CA 1
ATOM 3582 C C . GLY B 1 206 ? -8.305 3.184 14.461 1 60.25 206 GLY B C 1
ATOM 3583 O O . GLY B 1 206 ? -9.289 3.016 13.742 1 60.25 206 GLY B O 1
ATOM 3584 N N . LYS B 1 207 ? -8.086 4.281 15.125 1 55.53 207 LYS B N 1
ATOM 3585 C CA . LYS B 1 207 ? -8.914 5.484 15.047 1 55.53 207 LYS B CA 1
ATOM 3586 C C . LYS B 1 207 ? -8.781 6.152 13.68 1 55.53 207 LYS B C 1
ATOM 3588 O O . LYS B 1 207 ? -9.547 7.059 13.352 1 55.53 207 LYS B O 1
ATOM 3593 N N . SER B 1 208 ? -7.781 5.633 12.922 1 53.34 208 SER B N 1
ATOM 3594 C CA . SER B 1 208 ? -7.59 6.324 11.656 1 53.34 208 SER B CA 1
ATOM 3595 C C . SER B 1 208 ? -8.43 5.699 10.547 1 53.34 208 SER B C 1
ATOM 3597 O O . SER B 1 208 ? -8.688 4.492 10.57 1 53.34 208 SER B O 1
ATOM 3599 N N . ILE B 1 209 ? -9.188 6.516 9.898 1 57.91 209 ILE B N 1
ATOM 3600 C CA . ILE B 1 209 ? -9.961 6.102 8.742 1 57.91 209 ILE B CA 1
ATOM 3601 C C . ILE B 1 209 ? -9.023 5.648 7.625 1 57.91 209 ILE B C 1
ATOM 3603 O O . ILE B 1 209 ? -8.359 6.473 6.992 1 57.91 209 ILE B O 1
ATOM 3607 N N . PHE B 1 210 ? -8.695 4.414 7.672 1 63.19 210 PHE B N 1
ATOM 3608 C CA . PHE B 1 210 ? -7.934 3.9 6.535 1 63.19 210 PHE B CA 1
ATOM 3609 C C . PHE B 1 210 ? -8.828 3.756 5.309 1 63.19 210 PHE B C 1
ATOM 3611 O O . PHE B 1 210 ? -10.016 3.471 5.434 1 63.19 210 PHE B O 1
ATOM 3618 N N . ARG B 1 211 ? -8.266 4.191 4.309 1 69.69 211 ARG B N 1
ATOM 3619 C CA . ARG B 1 211 ? -8.898 3.807 3.053 1 69.69 211 ARG B CA 1
ATOM 3620 C C . ARG B 1 211 ? -8.977 2.289 2.922 1 69.69 211 ARG B C 1
ATOM 3622 O O . ARG B 1 211 ? -8.203 1.566 3.549 1 69.69 211 ARG B O 1
ATOM 3629 N N . PHE B 1 212 ? -9.859 1.825 2.125 1 70.88 212 PHE B N 1
ATOM 3630 C CA . PHE B 1 212 ? -10.188 0.43 1.852 1 70.88 212 PHE B CA 1
ATOM 3631 C C . PHE B 1 212 ? -8.914 -0.382 1.616 1 70.88 212 PHE B C 1
ATOM 3633 O O . PHE B 1 212 ? -8.656 -1.356 2.324 1 70.88 212 PHE B O 1
ATOM 3640 N N . GLU B 1 213 ? -8.094 -0.034 0.735 1 81.44 213 GLU B N 1
ATOM 3641 C CA . GLU B 1 213 ? -6.922 -0.805 0.324 1 81.44 213 GLU B CA 1
ATOM 3642 C C . GLU B 1 213 ? -5.828 -0.756 1.386 1 81.44 213 GLU B C 1
ATOM 3644 O O . GLU B 1 213 ? -5.113 -1.74 1.596 1 81.44 213 GLU B O 1
ATOM 3649 N N . THR B 1 214 ? -5.797 0.305 2.145 1 86.38 214 THR B N 1
ATOM 3650 C CA . THR B 1 214 ? -4.758 0.471 3.152 1 86.38 214 THR B CA 1
ATOM 3651 C C . THR B 1 214 ? -5 -0.457 4.34 1 86.38 214 THR B C 1
ATOM 3653 O O . THR B 1 214 ? -4.055 -0.998 4.914 1 86.38 214 THR B O 1
ATOM 3656 N N . SER B 1 215 ? -6.266 -0.636 4.664 1 87.62 215 SER B N 1
ATOM 3657 C CA . SER B 1 215 ? -6.59 -1.543 5.758 1 87.62 215 SER B CA 1
ATOM 3658 C C . SER B 1 215 ? -6.133 -2.965 5.457 1 87.62 215 SER B C 1
ATOM 3660 O O . SER B 1 215 ? -5.582 -3.645 6.324 1 87.62 215 SER B O 1
ATOM 3662 N N . ALA B 1 216 ? -6.371 -3.395 4.234 1 90.44 216 ALA B N 1
ATOM 3663 C CA . ALA B 1 216 ? -5.957 -4.73 3.814 1 90.44 216 ALA B CA 1
ATOM 3664 C C . ALA B 1 216 ? -4.434 -4.867 3.84 1 90.44 216 ALA B C 1
ATOM 3666 O O . ALA B 1 216 ? -3.902 -5.859 4.34 1 90.44 216 ALA B O 1
ATOM 3667 N N . ILE B 1 217 ? -3.791 -3.873 3.295 1 91.56 217 ILE B N 1
ATOM 3668 C CA . ILE B 1 217 ? -2.334 -3.869 3.236 1 91.56 217 ILE B CA 1
ATOM 3669 C C . ILE B 1 217 ? -1.76 -3.902 4.652 1 91.56 217 ILE B C 1
ATOM 3671 O O . ILE B 1 217 ? -0.829 -4.66 4.934 1 91.56 217 ILE B O 1
ATOM 3675 N N . TYR B 1 218 ? -2.355 -3.113 5.5 1 90.25 218 TYR B N 1
ATOM 3676 C CA . TYR B 1 218 ? -1.927 -3.043 6.891 1 90.25 218 TYR B CA 1
ATOM 3677 C C . TYR B 1 218 ? -2.082 -4.395 7.582 1 90.25 218 TYR B C 1
ATOM 3679 O O . TYR B 1 218 ? -1.139 -4.895 8.195 1 90.25 218 TYR B O 1
ATOM 3687 N N . ALA B 1 219 ? -3.199 -4.957 7.504 1 91.12 219 ALA B N 1
ATOM 3688 C CA . ALA B 1 219 ? -3.48 -6.238 8.141 1 91.12 219 ALA B CA 1
ATOM 3689 C C . ALA B 1 219 ? -2.561 -7.332 7.605 1 91.12 219 ALA B C 1
ATOM 3691 O O . ALA B 1 219 ? -2 -8.117 8.375 1 91.12 219 ALA B O 1
ATOM 3692 N N . MET B 1 220 ? -2.395 -7.383 6.301 1 92.69 220 MET B N 1
ATOM 3693 C CA . MET B 1 220 ? -1.542 -8.391 5.676 1 92.69 220 MET B CA 1
ATOM 3694 C C . MET B 1 220 ? -0.093 -8.227 6.121 1 92.69 220 MET B C 1
ATOM 3696 O O . MET B 1 220 ? 0.609 -9.219 6.336 1 92.69 220 MET B O 1
ATOM 3700 N N . SER B 1 221 ? 0.359 -6.996 6.199 1 91.44 221 SER B N 1
ATOM 3701 C CA . SER B 1 221 ? 1.715 -6.719 6.664 1 91.44 221 SER B CA 1
ATOM 3702 C C . SER B 1 221 ? 1.939 -7.258 8.07 1 91.44 221 SER B C 1
ATOM 3704 O O . SER B 1 221 ? 2.965 -7.883 8.344 1 91.44 221 SER B O 1
ATOM 3706 N N . ILE B 1 222 ? 0.995 -7.055 8.906 1 90.31 222 ILE B N 1
ATOM 3707 C CA . ILE B 1 222 ? 1.096 -7.484 10.297 1 90.31 222 ILE B CA 1
ATOM 3708 C C . ILE B 1 222 ? 1.061 -9.008 10.367 1 90.31 222 ILE B C 1
ATOM 3710 O O . ILE B 1 222 ? 1.801 -9.617 11.148 1 90.31 222 ILE B O 1
ATOM 3714 N N . ILE B 1 223 ? 0.197 -9.625 9.625 1 91.81 223 ILE B N 1
ATOM 3715 C CA . ILE B 1 223 ? 0.129 -11.086 9.57 1 91.81 223 ILE B CA 1
ATOM 3716 C C . ILE B 1 223 ? 1.487 -11.648 9.156 1 91.81 223 ILE B C 1
ATOM 3718 O O . ILE B 1 223 ? 2.004 -12.57 9.797 1 91.81 223 ILE B O 1
ATOM 3722 N N . ASN B 1 224 ? 2.033 -11.094 8.078 1 90 224 ASN B N 1
ATOM 3723 C CA . ASN B 1 224 ? 3.344 -11.531 7.609 1 90 224 ASN B CA 1
ATOM 3724 C C . ASN B 1 224 ? 4.402 -11.391 8.703 1 90 224 ASN B C 1
ATOM 3726 O O . ASN B 1 224 ? 5.234 -12.281 8.883 1 90 224 ASN B O 1
ATOM 3730 N N . TYR B 1 225 ? 4.32 -10.32 9.43 1 87.88 225 TYR B N 1
ATOM 3731 C CA . TYR B 1 225 ? 5.289 -10.023 10.477 1 87.88 225 TYR B CA 1
ATOM 3732 C C . TYR B 1 225 ? 5.094 -10.945 11.68 1 87.88 225 TYR B C 1
ATOM 3734 O O . TYR B 1 225 ? 6.043 -11.578 12.148 1 87.88 225 TYR B O 1
ATOM 3742 N N . GLU B 1 226 ? 3.889 -11.023 12.156 1 87.81 226 GLU B N 1
ATOM 3743 C CA . GLU B 1 226 ? 3.574 -11.789 13.359 1 87.81 226 GLU B CA 1
ATOM 3744 C C . GLU B 1 226 ? 3.879 -13.266 13.172 1 87.81 226 GLU B C 1
ATOM 3746 O O . GLU B 1 226 ? 4.348 -13.938 14.094 1 87.81 226 GLU B O 1
ATOM 3751 N N . TYR B 1 227 ? 3.701 -13.789 12.008 1 88.94 227 TYR B N 1
ATOM 3752 C CA . TYR B 1 227 ? 3.875 -15.219 11.766 1 88.94 227 TYR B CA 1
ATOM 3753 C C . TYR B 1 227 ? 5.18 -15.492 11.023 1 88.94 227 TYR B C 1
ATOM 3755 O O . TYR B 1 227 ? 5.43 -16.625 10.594 1 88.94 227 TYR B O 1
ATOM 3763 N N . ASN B 1 228 ? 5.977 -14.398 10.773 1 84 228 ASN B N 1
ATOM 3764 C CA . ASN B 1 228 ? 7.262 -14.508 10.094 1 84 228 ASN B CA 1
ATOM 3765 C C . ASN B 1 228 ? 7.133 -15.234 8.758 1 84 228 ASN B C 1
ATOM 3767 O O . ASN B 1 228 ? 7.895 -16.156 8.477 1 84 228 ASN B O 1
ATOM 3771 N N . ARG B 1 229 ? 6.086 -14.883 8.07 1 82 229 ARG B N 1
ATOM 3772 C CA . ARG B 1 229 ? 5.801 -15.555 6.809 1 82 229 ARG B CA 1
ATOM 3773 C C . ARG B 1 229 ? 6.871 -15.25 5.766 1 82 229 ARG B C 1
ATOM 3775 O O . ARG B 1 229 ? 7.156 -16.078 4.898 1 82 229 ARG B O 1
ATOM 3782 N N . LEU B 1 230 ? 7.355 -13.984 5.867 1 72.69 230 LEU B N 1
ATOM 3783 C CA . LEU B 1 230 ? 8.297 -13.523 4.859 1 72.69 230 LEU B CA 1
ATOM 3784 C C . LEU B 1 230 ? 9.727 -13.562 5.391 1 72.69 230 LEU B C 1
ATOM 3786 O O . LEU B 1 230 ? 10.664 -13.164 4.695 1 72.69 230 LEU B O 1
ATOM 3790 N N . PHE B 1 231 ? 9.883 -14.25 6.387 1 58.22 231 PHE B N 1
ATOM 3791 C CA . PHE B 1 231 ? 11.18 -14.484 7.012 1 58.22 231 PHE B CA 1
ATOM 3792 C C . PHE B 1 231 ? 11.883 -13.172 7.32 1 58.22 231 PHE B C 1
ATOM 3794 O O . PHE B 1 231 ? 13 -12.93 6.863 1 58.22 231 PHE B O 1
ATOM 3801 N N . ILE B 1 232 ? 11.141 -12.297 7.777 1 60.31 232 ILE B N 1
ATOM 3802 C CA . ILE B 1 232 ? 11.68 -10.984 8.125 1 60.31 232 ILE B CA 1
ATOM 3803 C C . ILE B 1 232 ? 11.789 -10.859 9.641 1 60.31 232 ILE B C 1
ATOM 3805 O O . ILE B 1 232 ? 11 -11.461 10.383 1 60.31 232 ILE B O 1
#

Foldseek 3Di:
DQQEAEFADDPQKTKHFQVRLVVCVVVPHDAQDWHWYAHQPQKIFIWGFHDRDNTMTITGTDDIDRPPQLQFQAEEEEEEAEDPVLVLLLLLLCVLLPHAEYEYEHAPPHPDDDDDCVVVLVSQNVSCRVNVVRNRYYYYYDYLLPDDQPQEEEEAQPQPDDALVVSLVVCVPPSYHYYYFYYQVGHDPVSVVSCVVVVHHYHHPDPDPDGRSVSSSVSSVVNCVVNVSVVD/DQQEAEFADDPQKTKHFQVRLVVCVVVPHDAQDWHWYAHQPQKIFIWGFHDRDNTMTITGTDDIDRPPQLQFQAEEEEEEAEDPVLVLLLLLLCVLLPHAEYEYEHAPPHPDDDDDCVVVLVSQNVSCRVNVVRNRYYYYYDYLLPDDQPQEEEEAQPQPDDALVVSLVVCVPPSYHYYYFYYQVTHDPVSVVSCVVVVHHYDHPDPDPDGRSVSSSVSSVVNCVVNVSVVD

Nearest PDB structures (foldseek):
  1z85-assembly2_A-2  TM=8.990E-01  e=1.095E-21  Thermotoga maritima MSB8
  1z85-assembly2_B  TM=9.014E-01  e=7.611E-21  Thermotoga maritima MSB8
  5vm8-assembly3_B  TM=8.838E-01  e=1.312E-18  Neisseria gonorrhoeae
  5o96-assembly4_G  TM=8.953E-01  e=5.284E-18  Legionella pneumophila
  5vm8-assembly3_A  TM=8.750E-01  e=3.672E-17  Neisseria gonorrhoeae

Organism: Petrotoga mobilis (strain DSM 10674 / SJ95) (NCBI:txid403833)

Radius of gyration: 23.63 Å; Cα contacts (8 Å, |Δi|>4): 1013; chains: 2; bounding box: 58×66×58 Å

pLDDT: mean 89.55, std 10.19, range [47.88, 98.62]

InterPro domains:
  IPR006700 Ribosomal RNA small subunit methyltransferase E [PIRSF015601] (11-228)
  IPR006700 Ribosomal RNA small subunit methyltransferase E [PTHR30027] (8-225)
  IPR006700 Ribosomal RNA small subunit methyltransferase E [TIGR00046] (10-226)
  IPR015947 PUA-like superfamily [SSF88697] (9-65)
  IPR029026 tRNA (guanine-N1-)-methyltransferase, N-terminal [G3DSA:3.40.1280.10] (72-230)
  IPR029028 Alpha/beta knot methyltransferases [SSF75217] (70-228)
  IPR046886 Ribosomal RNA small subunit methyltransferase E, methyltransferase domain [PF04452] (74-223)
  IPR046886 Ribosomal RNA small subunit methyltransferase E, methyltransferase domain [cd18084] (75-223)

Sequence (464 aa):
MPNTFYGKKVNEEIILNEEETAHLKITKKVEGETIKVITGDGLLFTATIVKIGKKETVLEIIDKEKPQEDYKPYVSVYFGMSKWDRMHLLLEKMIELRANSFYLYRGEKSDINYTNLNKFQRTIIETSKQTVFAHIPQINFVQFEEIPKKDTIVLDLDGTNDNLGKVLKELKGAQKINLVVGPEYGFSKREKDFFSTNEFKTVNLGKSIFRFETSAIYAMSIINYEYNRLFIMPNTFYGKKVNEEIILNEEETAHLKITKKVEGETIKVITGDGLLFTATIVKIGKKETVLEIIDKEKPQEDYKPYVSVYFGMSKWDRMHLLLEKMIELRANSFYLYRGEKSDINYTNLNKFQRTIIETSKQTVFAHIPQINFVQFEEIPKKDTIVLDLDGTNDNLGKVLKELKGAQKINLVVGPEYGFSKREKDFFSTNEFKTVNLGKSIFRFETSAIYAMSIINYEYNRLFI